Protein 5YXK (pdb70)

Radius of gyration: 26.95 Å; Cα contacts (8 Å, |Δi|>4): 1085; chains: 4; bounding box: 71×78×72 Å

Nearest PDB structures (foldseek):
  8hxb-assembly1_G  TM=9.531E-01  e=8.973E-19  Homo sapiens
  7tps-assembly1_A  TM=8.540E-01  e=7.485E-10  Homo sapiens
  8hxa-assembly1_G  TM=8.685E-01  e=2.549E-09  Homo sapiens
  1i8l-assembly1_A  TM=8.536E-01  e=3.413E-09  Homo sapiens
  5a2f-assembly1_A  TM=7.577E-01  e=1.758E-06  Homo sapiens

CATH classification: 2.60.40.10

Secondary structure (DSSP, 8-state):
-EEEEEETTS-EEEE-----TT---GGGEEEEEEETTS-EEEEEETTEEE-SSB-GGGTTSEEEETTTTEEEEPS--GGG-EEEEEEEEEE-SSSEEEEEEEEEEEEEE-/-EEEEEETTS-EEEE-----TT---GGGEEEEEE-TT--EEEEEETTEEE-TTB-GGGTTSEEEETTTTEEEE-S--GGG-EEEEEEEEEE-SSSEEEEEEEEEEEEEE-/-EEEEEETTS-EEEE-----TT---GGGEEEEEE-TT--EEEEEETTEEE-SSB-GGGTTSEEEETTTTEEEE-S--GGG-EEEEEEEEEEPSSSEEEEEEEEEEEEEE-/-EEEEEETTS-EEEE-----TT---GGGEEEEEE-TT--EEEEEETTEEE-TTB-GGGTT-EEEETTTTEEEEPS--GGG-EEEEEEEEEE-SSSEEEEEEEEEEEEEE-

InterPro domains:
  IPR003599 Immunoglobulin domain subtype [SM00409] (25-133)
  IPR007110 Immunoglobulin-like domain [PS50835] (33-131)
  IPR013106 Immunoglobulin V-set domain [PF07686] (28-117)
  IPR013106 Immunoglobulin V-set domain [SM00406] (35-112)
  IPR013783 Immunoglobulin-like fold [G3DSA:2.60.40.10] (25-134)
  IPR013783 Immunoglobulin-like fold [G3DSA:2.60.40.10] (135-229)
  IPR036179 Immunoglobulin-like domain superfamily [SSF48726] (27-124)
  IPR037677 CD86, IgV domain [cd16087] (26-133)
  IPR051713 T-cell Activation and Immune Regulation Protein [PTHR25466] (6-322)

Solvent-accessible surface area: 22528 Å² total; per-residue (Å²): 128,47,86,1,10,0,22,78,44,45,7,0,28,0,20,0,90,23,88,32,93,87,125,39,57,50,66,72,0,2,0,28,2,26,14,120,116,99,51,13,2,6,7,12,66,50,48,144,84,50,112,123,62,16,72,90,104,11,78,30,29,18,23,23,68,70,127,62,26,26,0,72,0,4,31,0,65,78,187,8,112,13,71,9,47,0,16,0,16,42,70,90,123,137,35,86,104,142,50,43,71,42,49,1,60,3,45,5,58,125,132,9,52,0,14,1,21,77,87,85,28,0,26,3,14,0,110,52,94,34,96,139,132,37,53,25,68,82,0,0,0,35,1,27,8,114,117,96,52,18,1,0,5,0,72,63,39,156,63,61,98,124,61,17,70,95,95,7,94,87,33,26,42,31,53,66,141,67,30,15,0,93,0,59,89,0,71,89,179,6,133,15,82,8,30,2,15,0,22,51,63,69,137,130,41,79,93,148,62,43,58,34,62,2,49,1,28,14,48,58,131,35,48,1,9,0,22,76,77,46,15,0,28,4,18,0,93,21,95,20,108,98,94,38,53,40,74,79,0,1,0,28,1,35,13,120,120,103,53,14,0,0,13,4,77,63,30,146,88,48,83,130,66,15,71,88,81,6,95,82,38,24,48,50,65,52,140,57,34,19,0,68,0,63,80,0,54,59,157,6,114,15,73,7,51,2,14,0,17,41,63,76,122,124,47,89,97,146,66,38,68,42,56,2,54,3,44,7,62,52,124,4,38,0,13,0,30,96,85,85,28,0,11,3,13,0,92,35,97,48,107,150,130,38,62,96,57,80,6,0,0,29,2,28,9,122,114,94,50,16,2,1,9,3,64,59,31,126,70,52,106,124,61,18,67,94,100,10,92,21,28,16,6,23,56,71,133,60,31,19,0,56,0,6,19,0,76,88,193,10,92,18,61,10,25,3,14,0,24,32,58,79,139,129,42,82,98,151,73,48,61,23,48,2,52,3,33,5,31,124

Sequence (440 aa):
MLKIQAYFNETADLPCQFANSQNQSLSELVVFWQDQENLVLNEVYLGKEKFDSVHSKYMGRTSFDSDSWTLRLHHNLQQIKDKGLYQQCIIHHKKPTGMIRIHQMNSELSVLAMLKIQAYFNETADLPCQFANSQNQSLSELVVFWQDQENLVLNEVYLGKEKFDSVHSKYMGRTSFDSDSWTLRLHNLQIKDKKGLYQCIIHHKKPTGMIRIHQMNSELSVLAMLKIQAYFNETADLPCQFANSQNQSLSELVVFWQDQENLVLNEVYLGKEKFDSVHSKYMGRTSFDSDSWTLRLHNLQIKDKGLYQCIIHHKKPTGMIRIHQMNSELSVLAMLKIQAYFNETADLPCQFANSQNQQSLSELVVFWQDQENLVLNEVYLGKEKFDSVHSKYMGRTSFDSDSWTLRLHNLQIKKDKGLYQCIIHHKKPTGMIRIHQMNSELSVLA

GO terms:
  GO:0005886 plasma membrane (C, IDA)
  GO:0042110 T cell activation (P, IDA)
  GO:0050862 positive regulation of T cell receptor signaling pathway (P, IDA)
  GO:0048018 receptor ligand activity (F, IDA)
  GO:0005886 plasma membrane (C, IC)
  GO:0038023 signaling receptor activity (F, TAS)
  GO:0006955 immune response (P, TAS)
  GO:0008284 positive regulation of cell population proliferation (P, TAS)
  GO:0005886 plasma membrane (C, TAS)
  GO:0005515 protein binding (F, IPI)
  GO:0070062 extracellular exosome (C, IDA)
  GO:0070062 extracellular exosome (C, HDA)
  GO:0009986 cell surface (C, HDA)

B-factor: mean 19.58, std 6.47, range [7.77, 55.91]

Foldseek 3Di:
DAEAEAAAQFKDKAAQPDPCPVVDQLLQKWKFKAFPVRQTLWIQHNNRTDCPRHDPVNPPQWDADPVRRIIMGGNDDQVPFAKMKIWMWGQDPVGTHTDGMDMYGYGYYD/DAEWEEAAQAKTKAAQPDPPPVVDALLQKKKFKAFPVRQTLWIQHSNRTDCPRHDPVNPPAWDADRPRGIIMGGRDDQVPFGKMKIWMWGHDPPDTHTDGMDMYTYGYHD/DAEAEAEAQAKDKAFQPDPPVVPDALLQKWKWKAFPVRQTQWIQHSNRTDCPRHDPVNPPAWDADPVRRIIMGGNDHQVVFGKMKMWMWGDDPPDTHTDGMDIYGYGYDD/DAEWEAAQQAKTKAFQQDPPVVPDQLQFKKKFKAFPVRQTLWIQHSNRTDCVRHDPVNPPQWDADPVGRIIMGGNDHQVNFHKMKIWMWGHDPPGTHTDGMDMYGYDHHD

Structure (mmCIF, N/CA/C/O backbone):
data_5YXK
#
_entry.id   5YXK
#
_cell.length_a   32.898
_cell.length_b   81.640
_cell.length_c   73.490
_cell.angle_alpha   90.000
_cell.angle_beta   90.320
_cell.angle_gamma   90.000
#
_symmetry.space_group_name_H-M   'P 1 21 1'
#
loop_
_entity.id
_entity.type
_entity.pdbx_description
1 polymer 'T-lymphocyte activation antigen CD86'
2 water water
#
loop_
_atom_site.group_PDB
_atom_site.id
_atom_site.type_symbol
_atom_site.label_atom_id
_atom_site.label_alt_id
_atom_site.label_comp_id
_atom_site.label_asym_id
_atom_site.label_entity_id
_atom_site.label_seq_id
_atom_site.pdbx_PDB_ins_code
_atom_site.Cartn_x
_atom_site.Cartn_y
_atom_site.Cartn_z
_atom_site.occupancy
_atom_site.B_iso_or_equiv
_atom_site.auth_seq_id
_atom_site.auth_comp_id
_atom_site.auth_asym_id
_atom_site.auth_atom_id
_atom_site.pdbx_PDB_model_num
ATOM 1 N N . MET A 1 2 ? -3.207 -2.719 32.381 1.00 36.19 0 MET A N 1
ATOM 2 C CA . MET A 1 2 ? -3.373 -2.053 31.044 1.00 34.80 0 MET A CA 1
ATOM 3 C C . 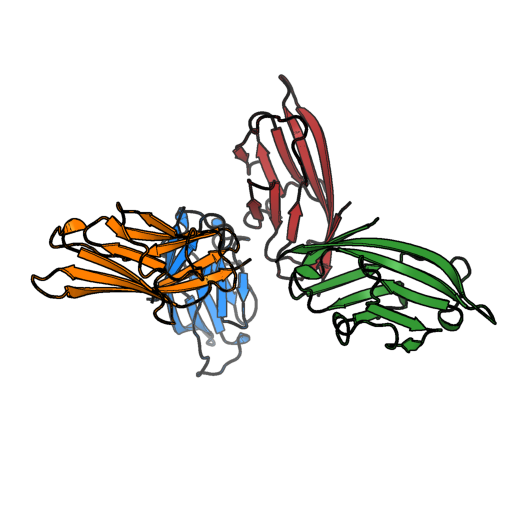MET A 1 2 ? -3.531 -0.547 31.223 1.00 31.10 0 MET A C 1
ATOM 4 O O . MET A 1 2 ? -4.457 -0.073 31.874 1.00 31.42 0 MET A O 1
ATOM 9 N N . LEU A 1 3 ? -2.612 0.193 30.629 1.00 29.26 1 LEU A N 1
ATOM 10 C CA . LEU A 1 3 ? -2.619 1.640 30.699 1.00 26.56 1 LEU A CA 1
ATOM 11 C C . LEU A 1 3 ? -3.622 2.161 29.676 1.00 22.91 1 LEU A C 1
ATOM 12 O O . LEU A 1 3 ? -3.763 1.604 28.601 1.00 18.65 1 LEU A O 1
ATOM 17 N N . LYS A 1 4 ? -4.320 3.230 30.013 1.00 21.19 2 LYS A N 1
ATOM 18 C CA . LYS A 1 4 ? -5.280 3.814 29.098 1.00 21.12 2 LYS A CA 1
ATOM 19 C C . LYS A 1 4 ? -4.820 5.201 28.714 1.00 19.18 2 LYS A C 1
ATOM 20 O O . LYS A 1 4 ? -4.441 5.979 29.562 1.00 16.99 2 LYS A O 1
ATOM 26 N N . ILE A 1 5 ? -4.855 5.474 27.418 1.00 17.04 3 ILE A N 1
ATOM 27 C CA . ILE A 1 5 ? -4.404 6.715 26.844 1.00 17.00 3 ILE A CA 1
ATOM 28 C C . ILE A 1 5 ? -5.540 7.284 26.035 1.00 16.19 3 ILE A C 1
ATOM 29 O O . ILE A 1 5 ? -6.145 6.571 25.215 1.00 16.25 3 ILE A O 1
ATOM 34 N N . GLN A 1 6 ? -5.852 8.558 26.267 1.00 14.42 4 GLN A N 1
ATOM 35 C CA . GLN A 1 6 ? -6.853 9.230 25.473 1.00 14.98 4 GLN A CA 1
ATOM 36 C C . GLN A 1 6 ? -6.138 10.298 24.645 1.00 14.15 4 GLN A C 1
ATOM 37 O O . GLN A 1 6 ? -5.434 11.178 25.184 1.00 14.96 4 GLN A O 1
ATOM 43 N N . ALA A 1 7 ? -6.259 10.188 23.330 1.00 13.87 5 ALA A N 1
ATOM 44 C CA . ALA A 1 7 ? -5.606 11.122 22.437 1.00 14.27 5 ALA A CA 1
ATOM 45 C C . ALA A 1 7 ? -6.591 11.665 21.405 1.00 15.00 5 ALA A C 1
ATOM 46 O O . ALA A 1 7 ? -7.744 11.322 21.443 1.00 13.27 5 ALA A O 1
ATOM 48 N N . TYR A 1 8 ? -6.140 12.518 20.483 1.00 17.04 6 TYR A N 1
ATOM 49 C CA . TYR A 1 8 ? -7.069 13.199 19.578 1.00 18.14 6 TYR A CA 1
ATOM 50 C C . TYR A 1 8 ? -6.802 13.036 18.090 1.00 18.36 6 TYR A C 1
ATOM 51 O O . TYR A 1 8 ? -5.679 13.019 17.648 1.00 18.26 6 TYR A O 1
ATOM 60 N N . PHE A 1 9 ? -7.890 12.935 17.343 1.00 20.16 7 PHE A N 1
ATOM 61 C CA . PHE A 1 9 ? -7.876 12.865 15.888 1.00 21.81 7 PHE A CA 1
ATOM 62 C C . PHE A 1 9 ? -6.947 13.909 15.323 1.00 22.61 7 PHE A C 1
ATOM 63 O O . PHE A 1 9 ? -7.034 15.092 15.667 1.00 21.14 7 PHE A O 1
ATOM 71 N N . ASN A 1 10 ? -6.063 13.437 14.449 1.00 23.92 8 ASN A N 1
ATOM 72 C CA . ASN A 1 10 ? -5.134 14.257 13.666 1.00 24.55 8 ASN A CA 1
ATOM 73 C C . ASN A 1 10 ? -3.905 14.647 14.432 1.00 24.36 8 ASN A C 1
ATOM 74 O O . ASN A 1 10 ? -3.004 15.266 13.864 1.00 21.82 8 ASN A O 1
ATOM 79 N N . GLU A 1 11 ? -3.856 14.260 15.715 1.00 22.89 9 GLU A N 1
ATOM 80 C CA . GLU A 1 11 ? -2.781 14.639 16.591 1.00 23.23 9 GLU A CA 1
ATOM 81 C C . GLU A 1 11 ? -1.983 13.387 16.852 1.00 21.19 9 GLU A C 1
ATOM 82 O O . GLU A 1 11 ? -1.918 12.520 15.982 1.00 20.91 9 GLU A O 1
ATOM 88 N N . THR A 1 12 ? -1.414 13.261 18.051 1.00 18.69 10 THR A N 1
ATOM 89 C CA . THR A 1 12 ? -0.424 12.209 18.302 1.00 18.21 10 THR A CA 1
ATOM 90 C C . THR A 1 12 ? -0.804 11.298 19.483 1.00 18.19 10 THR A C 1
ATOM 91 O O . THR A 1 12 ? -1.565 11.692 20.373 1.00 17.91 10 THR A O 1
ATOM 95 N N . ALA A 1 13 ? -0.279 10.073 19.477 1.00 16.83 11 ALA A N 1
ATOM 96 C CA . ALA A 1 13 ? -0.290 9.266 20.693 1.00 16.99 11 ALA A CA 1
ATOM 97 C C . ALA A 1 13 ? 1.126 8.847 21.090 1.00 17.36 11 ALA A C 1
ATOM 98 O O . ALA A 1 13 ? 1.920 8.365 20.264 1.00 16.40 11 ALA A O 1
ATOM 100 N N . ASP A 1 14 ? 1.437 9.011 22.368 1.00 17.46 12 ASP A N 1
ATOM 101 C CA . ASP A 1 14 ? 2.682 8.508 22.907 1.00 19.35 12 ASP A CA 1
ATOM 102 C C . ASP A 1 14 ? 2.431 7.254 23.757 1.00 18.59 12 ASP A C 1
ATOM 103 O O . ASP A 1 14 ? 1.816 7.319 24.817 1.00 18.22 12 ASP A O 1
ATOM 108 N N . LEU A 1 15 ? 2.848 6.103 23.244 1.00 19.39 13 LEU A N 1
ATOM 109 C CA . LEU A 1 15 ? 2.683 4.826 23.953 1.00 18.89 13 LEU A CA 1
ATOM 110 C C . LEU A 1 15 ? 4.018 4.396 24.608 1.00 18.43 13 LEU A C 1
ATOM 111 O O . LEU A 1 15 ? 5.044 4.376 23.959 1.00 17.20 13 LEU A O 1
ATOM 116 N N . PRO A 1 16 ? 4.008 4.058 25.907 1.00 18.28 14 PRO A N 1
ATOM 117 C CA . PRO A 1 16 ? 5.241 3.715 26.614 1.00 19.45 14 PRO A CA 1
ATOM 118 C C . PRO A 1 16 ? 5.413 2.209 26.826 1.00 20.03 14 PRO A C 1
ATOM 119 O O . PRO A 1 16 ? 4.397 1.501 26.932 1.00 19.61 14 PRO A O 1
ATOM 123 N N . CYS A 1 17 ? 6.665 1.747 26.913 1.00 21.37 15 CYS A N 1
ATOM 124 C CA . CYS A 1 17 ? 7.006 0.375 27.347 1.00 22.95 15 CYS A CA 1
ATOM 125 C C . CYS A 1 17 ? 7.280 0.264 28.849 1.00 24.14 15 CYS A C 1
ATOM 126 O O . CYS A 1 17 ? 7.254 -0.843 29.401 1.00 25.38 15 CYS A O 1
ATOM 129 N N . GLN A 1 18 ? 7.652 1.374 29.482 1.00 24.65 16 GLN A N 1
ATOM 130 C CA . GLN A 1 18 ? 7.968 1.374 30.916 1.00 24.76 16 GLN A CA 1
ATOM 131 C C . GLN A 1 18 ? 8.910 0.211 31.272 1.00 24.40 16 GLN A C 1
ATOM 132 O O . GLN A 1 18 ? 8.548 -0.705 31.999 1.00 23.14 16 GLN A O 1
ATOM 138 N N . PHE A 1 19 ? 10.125 0.265 30.747 1.00 23.91 17 PHE A N 1
ATOM 139 C CA . PHE A 1 19 ? 11.082 -0.834 30.881 1.00 26.28 17 PHE A CA 1
ATOM 140 C C . PHE A 1 19 ? 12.312 -0.392 31.658 1.00 27.10 17 PHE A C 1
ATOM 141 O O . PHE A 1 19 ? 12.954 0.595 31.282 1.00 28.12 17 PHE A O 1
ATOM 149 N N . ALA A 1 20 ? 12.652 -1.139 32.707 1.00 28.76 18 ALA A N 1
ATOM 150 C CA . ALA A 1 20 ? 13.709 -0.757 33.641 1.00 31.41 18 ALA A CA 1
ATOM 151 C C . ALA A 1 20 ? 15.068 -1.306 33.251 1.00 33.97 18 ALA A C 1
ATOM 152 O O . ALA A 1 20 ? 16.085 -0.918 33.832 1.00 36.06 18 ALA A O 1
ATOM 154 N N . ASN A 1 21 ? 15.087 -2.200 32.268 1.00 33.04 19 ASN A N 1
ATOM 155 C CA . ASN A 1 21 ? 16.295 -2.890 31.876 1.00 33.57 19 ASN A CA 1
ATOM 156 C C . ASN A 1 21 ? 17.123 -3.285 33.132 1.00 35.77 19 ASN A C 1
ATOM 157 O O . ASN A 1 21 ? 18.324 -3.030 33.197 1.00 34.80 19 ASN A O 1
ATOM 162 N N . SER A 1 22 ? 16.453 -3.892 34.123 1.00 37.82 20 SER A N 1
ATOM 163 C CA . SER A 1 22 ? 17.116 -4.488 35.299 1.00 37.91 20 SER A CA 1
ATOM 164 C C . SER A 1 22 ? 18.053 -5.604 34.862 1.00 37.67 20 SER A C 1
ATOM 165 O O . SER A 1 22 ? 19.126 -5.795 35.427 1.00 35.63 20 SER A O 1
ATOM 168 N N . GLN A 1 23 ? 17.602 -6.362 33.867 1.00 36.06 21 GLN A N 1
ATOM 169 C CA . GLN A 1 23 ? 18.431 -7.351 33.189 1.00 35.32 21 GLN A CA 1
ATOM 170 C C . GLN A 1 23 ? 19.748 -6.693 32.779 1.00 36.63 21 GLN A C 1
ATOM 171 O O . GLN A 1 23 ? 20.794 -7.348 32.717 1.00 33.53 21 GLN A O 1
ATOM 177 N N . ASN A 1 24 ? 19.653 -5.399 32.451 1.00 40.88 22 ASN A N 1
ATOM 178 C CA . ASN A 1 24 ? 20.795 -4.530 32.167 1.00 42.25 22 ASN A CA 1
ATOM 179 C C . ASN A 1 24 ? 21.596 -4.991 30.972 1.00 43.32 22 ASN A C 1
ATOM 180 O O . ASN A 1 24 ? 22.762 -5.352 31.116 1.00 45.06 22 ASN A O 1
ATOM 185 N N . GLN A 1 25 ? 20.998 -4.995 29.787 1.00 42.82 23 GLN A N 1
ATOM 186 C CA . GLN A 1 25 ? 21.826 -5.280 28.627 1.00 44.05 23 GLN A CA 1
ATOM 187 C C . GLN A 1 25 ? 21.713 -4.280 27.470 1.00 39.61 23 GLN A C 1
ATOM 188 O O . GLN A 1 25 ? 20.891 -3.367 27.464 1.00 35.15 23 GLN A O 1
ATOM 194 N N . SER A 1 26 ? 22.612 -4.480 26.514 1.00 39.99 24 SER A N 1
ATOM 195 C CA . SER A 1 26 ? 22.770 -3.608 25.372 1.00 35.99 24 SER A CA 1
ATOM 196 C C . SER A 1 26 ? 21.537 -3.714 24.475 1.00 35.98 24 SER A C 1
ATOM 197 O O . SER A 1 26 ? 20.939 -4.790 24.337 1.00 36.04 24 SER A O 1
ATOM 200 N N . LEU A 1 27 ? 21.147 -2.600 23.867 1.00 34.18 25 LEU A N 1
ATOM 201 C CA . LEU A 1 27 ? 19.997 -2.613 22.973 1.00 33.01 25 LEU A CA 1
ATOM 202 C C . LEU A 1 27 ? 20.351 -3.481 21.781 1.00 31.66 25 LEU A C 1
ATOM 203 O O . LEU A 1 27 ? 19.474 -4.004 21.093 1.00 27.49 25 LEU A O 1
ATOM 208 N N . SER A 1 28 ? 21.650 -3.654 21.566 1.00 29.19 26 SER A N 1
ATOM 209 C CA . SER A 1 28 ? 22.146 -4.573 20.557 1.00 29.66 26 SER A CA 1
ATOM 210 C C . SER A 1 28 ? 21.940 -6.015 20.946 1.00 27.46 26 SER A C 1
ATOM 211 O O . SER A 1 28 ? 22.245 -6.897 20.158 1.00 29.26 26 SER A O 1
ATOM 214 N N . GLU A 1 29 ? 21.442 -6.234 22.162 1.00 25.62 27 GLU A N 1
ATOM 215 C CA . GLU A 1 29 ? 21.078 -7.558 22.655 1.00 25.05 27 GLU A CA 1
ATOM 216 C C . GLU A 1 29 ? 19.549 -7.713 22.784 1.00 21.12 27 GLU A C 1
ATOM 217 O O . GLU A 1 29 ? 19.071 -8.737 23.264 1.00 19.79 27 GLU A O 1
ATOM 223 N N . LEU A 1 30 ? 18.782 -6.716 22.338 1.00 18.91 28 LEU A N 1
ATOM 224 C CA . LEU A 1 30 ? 17.316 -6.781 22.433 1.00 17.25 28 LEU A CA 1
ATOM 225 C C . LEU A 1 30 ? 16.609 -6.645 21.071 1.00 16.58 28 LEU A C 1
ATOM 226 O O . LEU A 1 30 ? 17.134 -6.023 20.149 1.00 14.41 28 LEU A O 1
ATOM 231 N N . VAL A 1 31 ? 15.416 -7.240 20.965 1.00 14.89 29 VAL A N 1
ATOM 232 C CA . VAL A 1 31 ? 14.528 -7.033 19.836 1.00 14.70 29 VAL A CA 1
ATOM 233 C C . VAL A 1 31 ? 13.259 -6.481 20.454 1.00 14.56 29 VAL A C 1
ATOM 234 O O . VAL A 1 31 ? 12.626 -7.134 21.310 1.00 14.09 29 VAL A O 1
ATOM 238 N N . VAL A 1 32 ? 12.965 -5.231 20.125 1.00 15.23 30 VAL A N 1
ATOM 239 C CA . VAL A 1 32 ? 11.811 -4.536 20.629 1.00 15.94 30 VAL A CA 1
ATOM 240 C C . VAL A 1 32 ? 10.887 -4.220 19.472 1.00 16.99 30 VAL A C 1
ATOM 241 O O . VAL A 1 32 ? 11.313 -3.669 18.429 1.00 17.57 30 VAL A O 1
ATOM 245 N N . PHE A 1 33 ? 9.621 -4.545 19.641 1.00 16.51 31 PHE A N 1
ATOM 246 C CA . PHE A 1 33 ? 8.662 -4.070 18.707 1.00 17.47 31 PHE A CA 1
ATOM 247 C C . PHE A 1 33 ? 7.292 -3.754 19.294 1.00 15.44 31 PHE A C 1
ATOM 248 O O . PHE A 1 33 ? 6.909 -4.142 20.423 1.00 13.42 31 PHE A O 1
ATOM 256 N N . TRP A 1 34 ? 6.568 -3.012 18.484 1.00 14.74 32 TRP A N 1
ATOM 257 C CA . TRP A 1 34 ? 5.277 -2.510 18.844 1.00 14.54 32 TRP A CA 1
ATOM 258 C C . TRP A 1 34 ? 4.279 -3.122 17.919 1.00 13.74 32 TRP A C 1
ATOM 259 O O . TRP A 1 34 ? 4.439 -3.054 16.701 1.00 11.91 32 TRP A O 1
ATOM 270 N N . GLN A 1 35 ? 3.262 -3.734 18.515 1.00 13.53 33 GLN A N 1
ATOM 271 C CA . GLN A 1 35 ? 2.259 -4.485 17.790 1.00 14.75 33 GLN A CA 1
ATOM 272 C C . GLN A 1 35 ? 0.852 -3.983 18.082 1.00 14.18 33 GLN A C 1
ATOM 273 O O . GLN A 1 35 ? 0.551 -3.553 19.209 1.00 13.33 33 GLN A O 1
ATOM 279 N N . ASP A 1 36 ? -0.012 -4.049 17.077 1.00 14.20 34 ASP A N 1
ATOM 280 C CA . ASP A 1 36 ? -1.407 -3.678 17.267 1.00 14.89 34 ASP A CA 1
ATOM 281 C C . ASP A 1 36 ? -2.263 -4.879 17.694 1.00 15.22 34 ASP A C 1
ATOM 282 O O . ASP A 1 36 ? -1.765 -5.978 17.922 1.00 15.37 34 ASP A O 1
ATOM 287 N N . GLN A 1 37 ? -3.562 -4.671 17.851 1.00 16.93 35 GLN A N 1
ATOM 288 C CA . GLN A 1 37 ? -4.418 -5.730 18.347 1.00 17.35 35 GLN A CA 1
ATOM 289 C C . GLN A 1 37 ? -4.538 -6.889 17.351 1.00 17.72 35 GLN A C 1
ATOM 290 O O . GLN A 1 37 ? -4.959 -7.971 17.728 1.00 17.60 35 GLN A O 1
ATOM 296 N N . GLU A 1 38 ? -4.167 -6.654 16.097 1.00 17.76 36 GLU A N 1
ATOM 297 C CA . GLU A 1 38 ? -4.120 -7.686 15.054 1.00 18.86 36 GLU A CA 1
ATOM 298 C C . GLU A 1 38 ? -2.743 -8.324 14.906 1.00 17.06 36 GLU A C 1
ATOM 299 O O . GLU A 1 38 ? -2.518 -9.059 13.940 1.00 17.42 36 GLU A O 1
ATOM 305 N N . ASN A 1 39 ? -1.834 -8.021 15.832 1.00 15.53 37 ASN A N 1
ATOM 306 C CA . ASN A 1 39 ? -0.425 -8.459 15.793 1.00 15.14 37 ASN A CA 1
ATOM 307 C C . ASN A 1 39 ? 0.409 -7.946 14.622 1.00 13.61 37 ASN A C 1
ATOM 308 O O . ASN A 1 39 ? 1.452 -8.503 14.340 1.00 12.89 37 ASN A O 1
ATOM 313 N N . LEU A 1 40 ? -0.062 -6.905 13.955 1.00 12.04 38 LEU A N 1
ATOM 314 C CA . LEU A 1 40 ? 0.723 -6.219 12.949 1.00 12.22 38 LEU A CA 1
ATOM 315 C C . LEU A 1 40 ? 1.702 -5.259 13.628 1.00 12.45 38 LEU A C 1
ATOM 316 O O . LEU A 1 40 ? 1.400 -4.705 14.682 1.00 13.75 38 LEU A O 1
ATOM 321 N N . VAL A 1 41 ? 2.877 -5.076 13.033 1.00 12.11 39 VAL A N 1
ATOM 322 C CA . VAL A 1 41 ? 3.954 -4.334 13.676 1.00 12.03 39 VAL A CA 1
ATOM 323 C C . VAL A 1 41 ? 3.988 -2.889 13.205 1.00 12.04 39 VAL A C 1
ATOM 324 O O . VAL A 1 41 ? 3.889 -2.609 12.018 1.00 11.99 39 VAL A O 1
ATOM 328 N N . LEU A 1 42 ? 4.084 -1.973 14.159 1.00 12.69 40 LEU A N 1
ATOM 329 C CA . LEU A 1 42 ? 4.177 -0.553 13.864 1.00 12.47 40 LEU A CA 1
ATOM 330 C C . LEU A 1 42 ? 5.636 -0.124 13.726 1.00 13.25 40 LEU A C 1
ATOM 331 O O . LEU A 1 42 ? 5.975 0.737 12.929 1.00 13.30 40 LEU A O 1
ATOM 336 N N . ASN A 1 43 ? 6.501 -0.754 14.500 1.00 13.50 41 ASN A N 1
ATOM 337 C CA . ASN A 1 43 ? 7.849 -0.272 14.680 1.00 13.32 41 ASN A CA 1
ATOM 338 C C . ASN A 1 43 ? 8.670 -1.392 15.294 1.00 13.26 41 ASN A C 1
ATOM 339 O O . ASN A 1 43 ? 8.174 -2.161 16.122 1.00 11.37 41 ASN A O 1
ATOM 344 N N . GLU A 1 44 ? 9.917 -1.512 14.841 1.00 14.33 42 GLU A N 1
ATOM 345 C CA . GLU A 1 44 ? 10.834 -2.516 15.367 1.00 15.39 42 GLU A CA 1
ATOM 346 C C . GLU A 1 44 ? 12.209 -1.907 15.604 1.00 15.43 42 GLU A C 1
ATOM 347 O O . GLU A 1 44 ? 12.716 -1.141 14.789 1.00 14.22 42 GLU A O 1
ATOM 353 N N . VAL A 1 45 ? 12.840 -2.285 16.706 1.00 16.50 43 VAL A N 1
ATOM 354 C CA . VAL A 1 45 ? 14.215 -1.914 16.948 1.00 17.80 43 VAL A CA 1
ATOM 355 C C . VAL A 1 45 ? 14.972 -3.216 17.130 1.00 18.83 43 VAL A C 1
ATOM 356 O O . VAL A 1 45 ? 14.857 -3.885 18.153 1.00 18.93 43 VAL A O 1
ATOM 360 N N . TYR A 1 46 ? 15.678 -3.611 16.079 1.00 19.44 44 TYR A N 1
ATOM 361 C CA . TYR A 1 46 ? 16.321 -4.905 16.014 1.00 20.23 44 TYR A CA 1
ATOM 362 C C . TYR A 1 46 ? 17.786 -4.807 16.399 1.00 21.16 44 TYR A C 1
ATOM 363 O O . TYR A 1 46 ? 18.587 -4.368 15.585 1.00 21.57 44 TYR A O 1
ATOM 372 N N . LEU A 1 47 ? 18.132 -5.216 17.622 1.00 22.43 45 LEU A N 1
ATOM 373 C CA . LEU A 1 47 ? 19.513 -5.110 18.098 1.00 23.94 45 LEU A CA 1
ATOM 374 C C . LEU A 1 47 ? 20.078 -3.729 17.811 1.00 26.06 45 LEU A C 1
ATOM 375 O O . LEU A 1 47 ? 21.142 -3.599 17.164 1.00 26.59 45 LEU A O 1
ATOM 380 N N . GLY A 1 48 ? 19.356 -2.713 18.277 1.00 25.48 46 GLY A N 1
ATOM 381 C CA . GLY A 1 48 ? 19.794 -1.312 18.171 1.00 27.62 46 GLY A CA 1
ATOM 382 C C . GLY A 1 48 ? 19.608 -0.630 16.825 1.00 28.70 46 GLY A C 1
ATOM 383 O O . GLY A 1 48 ? 19.953 0.531 16.661 1.00 30.87 46 GLY A O 1
ATOM 384 N N . LYS A 1 49 ? 19.029 -1.327 15.861 1.00 28.39 47 LYS A N 1
ATOM 385 C CA . LYS A 1 49 ? 18.905 -0.790 14.514 1.00 30.49 47 LYS A CA 1
ATOM 386 C C . LYS A 1 49 ? 17.423 -0.729 14.176 1.00 27.87 47 LYS A C 1
ATOM 387 O O . LYS A 1 49 ? 16.740 -1.748 14.254 1.00 25.34 47 LYS A O 1
ATOM 393 N N . GLU A 1 50 ? 16.912 0.455 13.833 1.00 28.90 48 GLU A N 1
ATOM 394 C CA . GLU A 1 50 ? 15.503 0.585 13.440 1.00 29.00 48 GLU A CA 1
ATOM 395 C C . GLU A 1 50 ? 15.279 -0.212 12.160 1.00 27.87 48 GLU A C 1
ATOM 396 O O . GLU A 1 50 ? 16.062 -0.097 11.224 1.00 27.07 48 GLU A O 1
ATOM 402 N N . LYS A 1 51 ? 14.221 -1.025 12.124 1.00 25.69 49 LYS A N 1
ATOM 403 C CA . LYS A 1 51 ? 13.974 -1.919 10.994 1.00 27.54 49 LYS A CA 1
ATOM 404 C C . LYS A 1 51 ? 12.544 -1.785 10.479 1.00 25.59 49 LYS A C 1
ATOM 405 O O . LYS A 1 51 ? 11.608 -1.537 11.253 1.00 22.64 49 LYS A O 1
ATOM 411 N N . PHE A 1 52 ? 12.382 -1.958 9.171 1.00 24.89 50 PHE A N 1
ATOM 412 C CA . PHE A 1 52 ? 11.078 -1.838 8.531 1.00 24.86 50 PHE A CA 1
ATOM 413 C C . PHE A 1 52 ? 10.687 -3.127 7.823 1.00 25.80 50 PHE A C 1
ATOM 414 O O . PHE A 1 52 ? 9.667 -3.176 7.148 1.00 25.76 50 PHE A O 1
ATOM 422 N N . ASP A 1 53 ? 11.484 -4.177 7.994 1.00 26.92 51 ASP A N 1
ATOM 423 C CA . ASP A 1 53 ? 11.156 -5.497 7.434 1.00 30.03 51 ASP A CA 1
ATOM 424 C C . ASP A 1 53 ? 9.836 -6.098 7.942 1.00 29.47 51 ASP A C 1
ATOM 425 O O . ASP A 1 53 ? 9.077 -6.696 7.164 1.00 30.40 51 ASP A O 1
ATOM 430 N N . SER A 1 54 ? 9.577 -5.978 9.242 1.00 25.76 52 SER A N 1
ATOM 431 C CA . SER A 1 54 ? 8.346 -6.500 9.811 1.00 24.07 52 SER A CA 1
ATOM 432 C C . SER A 1 54 ? 7.193 -5.467 9.899 1.00 22.75 52 SER A C 1
ATOM 433 O O . SER A 1 54 ? 6.111 -5.810 10.378 1.00 21.26 52 SER A O 1
ATOM 436 N N . VAL A 1 55 ? 7.419 -4.230 9.458 1.00 21.36 53 VAL A N 1
ATOM 437 C CA . VAL A 1 55 ? 6.432 -3.152 9.614 1.00 20.47 53 VAL A CA 1
ATOM 438 C C . VAL A 1 55 ? 5.344 -3.178 8.548 1.00 21.81 53 VAL A C 1
ATOM 439 O O . VAL A 1 55 ? 5.648 -3.138 7.353 1.00 22.40 53 VAL A O 1
ATOM 443 N N . HIS A 1 56 ? 4.075 -3.214 8.968 1.00 20.51 54 HIS A N 1
ATOM 444 C CA . HIS A 1 56 ? 3.000 -3.207 8.007 1.00 21.05 54 HIS A CA 1
ATOM 445 C C . HIS A 1 56 ? 3.009 -1.896 7.206 1.00 21.99 54 HIS A C 1
ATOM 446 O O . HIS A 1 56 ? 3.155 -0.792 7.773 1.00 20.76 54 HIS A O 1
ATOM 453 N N . SER A 1 57 ? 2.903 -2.036 5.884 1.00 22.96 55 SER A N 1
ATOM 454 C CA . SER A 1 57 ? 2.988 -0.902 4.972 1.00 23.73 55 SER A CA 1
ATOM 455 C C . SER A 1 57 ? 2.072 0.237 5.382 1.00 23.32 55 SER A C 1
ATOM 456 O O . SER A 1 57 ? 2.379 1.398 5.139 1.00 26.10 55 SER A O 1
ATOM 459 N N . LYS A 1 58 ? 0.953 -0.067 6.011 1.00 22.85 56 LYS A N 1
ATOM 460 C CA . LYS A 1 58 ? 0.052 0.998 6.433 1.00 23.16 56 LYS A CA 1
ATOM 461 C C . LYS A 1 58 ? 0.596 1.811 7.597 1.00 22.98 56 LYS A C 1
ATOM 462 O O . LYS A 1 58 ? 0.112 2.910 7.852 1.00 25.28 56 LYS A O 1
ATOM 468 N N . TYR A 1 59 ? 1.593 1.293 8.308 1.00 20.84 57 TYR A N 1
ATOM 469 C CA . TYR A 1 59 ? 2.221 2.089 9.363 1.00 20.16 57 TYR A CA 1
ATOM 470 C C . TYR A 1 59 ? 3.473 2.828 8.893 1.00 20.15 57 TYR A C 1
ATOM 471 O O . TYR A 1 59 ? 4.084 3.569 9.672 1.00 18.46 57 TYR A O 1
ATOM 480 N N . MET A 1 60 ? 3.866 2.636 7.635 1.00 20.39 58 MET A N 1
ATOM 481 C CA . MET A 1 60 ? 5.135 3.201 7.197 1.00 21.31 58 MET A CA 1
ATOM 482 C C . MET A 1 60 ? 5.030 4.712 7.290 1.00 19.39 58 MET A C 1
ATOM 483 O O . MET A 1 60 ? 4.012 5.284 6.903 1.00 19.76 58 MET A O 1
ATOM 488 N N . GLY A 1 61 ? 6.095 5.321 7.815 1.00 18.34 59 GLY A N 1
ATOM 489 C CA . GLY A 1 61 ? 6.216 6.772 7.997 1.00 17.53 59 GLY A CA 1
ATOM 490 C C . GLY A 1 61 ? 5.518 7.399 9.203 1.00 16.25 59 GLY A C 1
ATOM 491 O O . GLY A 1 61 ? 5.718 8.575 9.489 1.00 14.92 59 GLY A O 1
ATOM 492 N N . ARG A 1 62 ? 4.688 6.624 9.896 1.00 16.23 60 ARG A N 1
ATOM 493 C CA . ARG A 1 62 ? 3.743 7.134 10.898 1.00 16.06 60 ARG A CA 1
ATOM 494 C C . ARG A 1 62 ? 4.235 7.094 12.336 1.00 15.85 60 ARG A C 1
ATOM 495 O O . ARG A 1 62 ? 3.538 7.573 13.223 1.00 14.86 60 ARG A O 1
ATOM 503 N N . THR A 1 63 ? 5.398 6.519 12.585 1.00 15.89 61 THR A N 1
ATOM 504 C CA . THR A 1 63 ? 5.806 6.309 13.956 1.00 16.75 61 THR A CA 1
ATOM 505 C C . THR A 1 63 ? 7.224 6.731 14.183 1.00 18.64 61 THR A C 1
ATOM 506 O O . THR A 1 63 ? 8.015 6.931 13.261 1.00 17.28 61 THR A O 1
ATOM 510 N N . SER A 1 64 ? 7.529 6.906 15.449 1.00 19.80 62 SER A N 1
ATOM 511 C CA . SER A 1 64 ? 8.853 7.231 15.849 1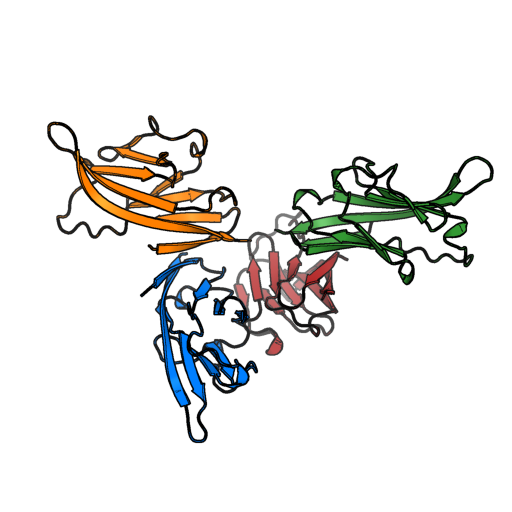.00 21.19 62 SER A CA 1
ATOM 512 C C . SER A 1 64 ? 9.065 6.637 17.220 1.00 20.90 62 SER A C 1
ATOM 513 O O . SER A 1 64 ? 8.226 6.810 18.107 1.00 20.52 62 SER A O 1
ATOM 516 N N . PHE A 1 65 ? 10.194 5.963 17.387 1.00 21.70 63 PHE A N 1
ATOM 517 C CA . PHE A 1 65 ? 10.560 5.328 18.641 1.00 24.83 63 PHE A CA 1
ATOM 518 C C . PHE A 1 65 ? 11.691 6.073 19.335 1.00 27.26 63 PHE A C 1
ATOM 519 O O . PHE A 1 65 ? 12.769 6.231 18.779 1.00 29.08 63 PHE A O 1
ATOM 527 N N . ASP A 1 66 ? 11.439 6.514 20.557 1.00 29.63 64 ASP A N 1
ATOM 528 C CA . ASP A 1 66 ? 12.469 7.141 21.373 1.00 32.75 64 ASP A CA 1
ATOM 529 C C . ASP A 1 66 ? 13.152 6.095 22.237 1.00 36.27 64 ASP A C 1
ATOM 530 O O . ASP A 1 66 ? 12.554 5.479 23.133 1.00 34.07 64 ASP A O 1
ATOM 535 N N . SER A 1 67 ? 14.428 5.896 21.950 1.00 41.52 65 SER A N 1
ATOM 536 C CA . SER A 1 67 ? 15.248 4.946 22.673 1.00 44.95 65 SER A CA 1
ATOM 537 C C . SER A 1 67 ? 15.632 5.451 24.064 1.00 46.76 65 SER A C 1
ATOM 538 O O . SER A 1 67 ? 16.203 4.704 24.837 1.00 48.37 65 SER A O 1
ATOM 541 N N . ASP A 1 68 ? 15.337 6.716 24.374 1.00 51.10 66 ASP A N 1
ATOM 542 C CA . ASP A 1 68 ? 15.591 7.268 25.717 1.00 51.27 66 ASP A CA 1
ATOM 543 C C . ASP A 1 68 ? 14.442 6.920 26.649 1.00 49.53 66 ASP A C 1
ATOM 544 O O . ASP A 1 68 ? 14.639 6.283 27.682 1.00 52.22 66 ASP A O 1
ATOM 549 N N . SER A 1 69 ? 13.246 7.369 26.278 1.00 46.00 67 SER A N 1
ATOM 550 C CA . SER A 1 69 ? 12.042 7.126 27.062 1.00 41.01 67 SER A CA 1
ATOM 551 C C . SER A 1 69 ? 11.407 5.747 26.832 1.00 35.36 67 SER A C 1
ATOM 552 O O . SER A 1 69 ? 10.483 5.382 27.538 1.00 36.19 67 SER A O 1
ATOM 555 N N . TRP A 1 70 ? 11.874 4.997 25.838 1.00 31.68 68 TRP A N 1
ATOM 556 C CA . TRP A 1 70 ? 11.210 3.753 25.454 1.00 28.90 68 TRP A CA 1
ATOM 557 C C . TRP A 1 70 ? 9.738 3.999 25.150 1.00 25.65 68 TRP A C 1
ATOM 558 O O . TRP A 1 70 ? 8.864 3.321 25.688 1.00 26.08 68 TRP A O 1
ATOM 569 N N . THR A 1 71 ? 9.474 4.949 24.267 1.00 21.62 69 THR A N 1
ATOM 570 C CA . THR A 1 71 ? 8.130 5.369 23.975 1.00 21.34 69 THR A CA 1
ATOM 571 C C . THR A 1 71 ? 7.948 5.435 22.460 1.00 19.55 69 THR A C 1
ATOM 572 O O . THR A 1 71 ? 8.852 5.864 21.760 1.00 20.00 69 THR A O 1
ATOM 576 N N . LEU A 1 72 ? 6.781 5.019 21.975 1.00 18.22 70 LEU A N 1
ATOM 577 C CA . LEU A 1 72 ? 6.419 5.115 20.558 1.00 17.35 70 LEU A CA 1
ATOM 578 C C . LEU A 1 72 ? 5.468 6.275 20.334 1.00 16.95 70 LEU A C 1
ATOM 579 O O . LEU A 1 72 ? 4.415 6.340 20.965 1.00 18.57 70 LEU A O 1
ATOM 584 N N . ARG A 1 73 ? 5.808 7.184 19.436 1.00 16.65 71 ARG A N 1
ATOM 585 C CA . ARG A 1 73 ? 4.830 8.184 18.993 1.00 16.38 71 ARG A CA 1
ATOM 586 C C . ARG A 1 73 ? 4.188 7.758 17.676 1.00 15.71 71 ARG A C 1
ATOM 587 O O . ARG A 1 73 ? 4.896 7.498 16.709 1.00 15.18 71 ARG A O 1
ATOM 595 N N . LEU A 1 74 ? 2.858 7.671 17.669 1.00 15.75 72 LEU A N 1
ATOM 596 C CA . LEU A 1 74 ? 2.054 7.509 16.447 1.00 15.84 72 LEU A CA 1
ATOM 597 C C . LEU A 1 74 ? 1.492 8.881 16.077 1.00 16.03 72 LEU A C 1
ATOM 598 O O . LEU A 1 74 ? 0.800 9.490 16.888 1.00 16.26 72 LEU A O 1
ATOM 603 N N . HIS A 1 75 ? 1.791 9.381 14.873 1.00 15.39 73 HIS A N 1
ATOM 604 C CA A HIS A 1 75 ? 1.371 10.708 14.411 0.50 16.00 73 HIS A CA 1
ATOM 605 C CA B HIS A 1 75 ? 1.282 10.703 14.504 0.50 15.10 73 HIS A CA 1
ATOM 606 C C . HIS A 1 75 ? 0.133 10.637 13.514 1.00 16.02 73 HIS A C 1
ATOM 607 O O . HIS A 1 75 ? -0.223 9.575 13.001 1.00 16.75 73 HIS A O 1
ATOM 620 N N . ASN A 1 76 ? -0.487 11.785 13.297 1.00 16.72 74 ASN A N 1
ATOM 621 C CA . ASN A 1 76 ? -1.610 11.890 12.391 1.00 17.01 74 ASN A CA 1
ATOM 622 C C . ASN A 1 76 ? -2.671 10.828 12.692 1.00 16.84 74 ASN A C 1
ATOM 623 O O . ASN A 1 76 ? -3.090 10.066 11.820 1.00 15.70 74 ASN A O 1
ATOM 628 N N . LEU A 1 77 ? -3.137 10.810 13.943 1.00 17.01 75 LEU A N 1
ATOM 629 C CA . LEU A 1 77 ? -4.120 9.845 14.397 1.00 17.74 75 LEU A CA 1
ATOM 630 C C . LEU A 1 77 ? -5.446 9.843 13.622 1.00 19.66 75 LEU A C 1
ATOM 631 O O . LEU A 1 77 ? -5.990 10.894 13.256 1.00 21.80 75 LEU A O 1
ATOM 636 N N A GLN A 1 78 ? -5.978 8.663 13.378 0.60 21.06 76 GLN A N 1
ATOM 637 N N B GLN A 1 78 ? -5.948 8.638 13.380 0.40 20.26 76 GLN A N 1
ATOM 638 C CA A GLN A 1 78 ? -7.285 8.550 12.760 0.60 22.09 76 GLN A CA 1
ATOM 639 C CA B GLN A 1 78 ? -7.203 8.397 12.675 0.40 20.69 76 GLN A CA 1
ATOM 640 C C A GLN A 1 78 ? -8.141 7.745 13.703 0.60 21.76 76 GLN A C 1
ATOM 641 C C B GLN A 1 78 ? -8.130 7.712 13.686 0.40 20.95 76 GLN A C 1
ATOM 642 O O A GLN A 1 78 ? -7.626 7.028 14.556 0.60 21.08 76 GLN A O 1
ATOM 643 O O B GLN A 1 78 ? -7.640 7.046 14.596 0.40 20.55 76 GLN A O 1
ATOM 654 N N . ILE A 1 79 ? -9.450 7.872 13.556 1.00 20.36 77 ILE A N 1
ATOM 655 C CA . ILE A 1 79 ? -10.386 7.226 14.485 1.00 22.61 77 ILE A CA 1
ATOM 656 C C . ILE A 1 79 ? -10.086 5.738 14.610 1.00 23.15 77 ILE A C 1
ATOM 657 O O . ILE A 1 79 ? -10.164 5.147 15.702 1.00 23.31 77 ILE A O 1
ATOM 662 N N . LYS A 1 80 ? -9.701 5.180 13.470 1.00 23.21 78 LYS A N 1
ATOM 663 C CA . LYS A 1 80 ? -9.296 3.794 13.296 1.00 25.40 78 LYS A CA 1
ATOM 664 C C . LYS A 1 80 ? -8.134 3.348 14.185 1.00 23.09 78 LYS A C 1
ATOM 665 O O . LYS A 1 80 ? -7.972 2.152 14.444 1.00 25.97 78 LYS A O 1
ATOM 671 N N . ASP A 1 81 ? -7.309 4.297 14.612 1.00 22.24 79 ASP A N 1
ATOM 672 C CA . ASP A 1 81 ? -6.128 3.988 15.405 1.00 20.90 79 ASP A CA 1
ATOM 673 C C . ASP A 1 81 ? -6.496 3.567 16.839 1.00 19.13 79 ASP A C 1
ATOM 674 O O . ASP A 1 81 ? -5.634 3.135 17.608 1.00 16.40 79 ASP A O 1
ATOM 679 N N . LYS A 1 82 ? -7.767 3.661 17.215 1.00 19.46 80 LYS A N 1
ATOM 680 C CA . LYS A 1 82 ? -8.139 3.266 18.578 1.00 19.92 80 LYS A CA 1
ATOM 681 C C . LYS A 1 82 ? -8.016 1.748 18.783 1.00 18.66 80 LYS A C 1
ATOM 682 O O . LYS A 1 82 ? -8.294 0.946 17.881 1.00 20.04 80 LYS A O 1
ATOM 688 N N . GLY A 1 83 ? -7.619 1.363 19.984 1.00 16.91 81 GLY A N 1
ATOM 689 C CA . GLY A 1 83 ? -7.461 -0.031 20.312 1.00 16.91 81 GLY A CA 1
ATOM 690 C C . GLY A 1 83 ? -6.247 -0.350 21.154 1.00 16.09 81 GLY A C 1
ATOM 691 O O . GLY A 1 83 ? -5.625 0.514 21.769 1.00 14.98 81 GLY A O 1
ATOM 692 N N . LEU A 1 84 ? -5.964 -1.636 21.211 1.00 16.19 82 LEU A N 1
ATOM 693 C CA . LEU A 1 84 ? -4.955 -2.185 22.069 1.00 17.40 82 LEU A CA 1
ATOM 694 C C . LEU A 1 84 ? -3.625 -2.205 21.341 1.00 16.39 82 LEU A C 1
ATOM 695 O O . LEU A 1 84 ? -3.536 -2.666 20.199 1.00 16.19 82 LEU A O 1
ATOM 700 N N . TYR A 1 85 ? -2.603 -1.673 21.995 1.00 15.03 83 TYR A N 1
ATOM 701 C CA . TYR A 1 85 ? -1.235 -1.727 21.485 1.00 14.59 83 TYR A CA 1
ATOM 702 C C . TYR A 1 85 ? -0.349 -2.453 22.467 1.00 15.12 83 TYR A C 1
ATOM 703 O O . TYR A 1 85 ? -0.586 -2.403 23.696 1.00 14.18 83 TYR A O 1
ATOM 712 N N A GLN A 1 86 ? 0.671 -3.122 21.946 0.50 15.01 84 GLN A N 1
ATOM 713 N N B GLN A 1 86 ? 0.682 -3.111 21.930 0.50 15.00 84 GLN A N 1
ATOM 714 C CA A GLN A 1 86 ? 1.599 -3.843 22.805 0.50 15.53 84 GLN A CA 1
ATOM 715 C CA B GLN A 1 86 ? 1.593 -3.966 22.713 0.50 15.46 84 GLN A CA 1
ATOM 716 C C A GLN A 1 86 ? 3.048 -3.557 22.459 0.50 15.55 84 GLN A C 1
ATOM 717 C C B GLN A 1 86 ? 3.072 -3.631 22.451 0.50 15.59 84 GLN A C 1
ATOM 718 O O A GLN A 1 86 ? 3.443 -3.554 21.288 0.50 15.06 84 GLN A O 1
ATOM 719 O O B GLN A 1 86 ? 3.526 -3.703 21.304 0.50 15.23 84 GLN A O 1
ATOM 730 N N . CYS A 1 87 ? 3.820 -3.284 23.506 1.00 15.29 85 CYS A N 1
ATOM 731 C CA . CYS A 1 87 ? 5.272 -3.176 23.419 1.00 16.02 85 CYS A CA 1
ATOM 732 C C . CYS A 1 87 ? 5.819 -4.522 23.928 1.00 15.69 85 CYS A C 1
ATOM 733 O O . CYS A 1 87 ? 5.518 -4.919 25.050 1.00 14.48 85 CYS A O 1
ATOM 736 N N . ILE A 1 88 ? 6.573 -5.229 23.091 1.00 14.99 86 ILE A N 1
ATOM 737 C CA . ILE A 1 88 ? 7.173 -6.515 23.478 1.00 15.82 86 ILE A CA 1
ATOM 738 C C . ILE A 1 88 ? 8.681 -6.434 23.301 1.00 14.56 86 ILE A C 1
ATOM 739 O O . ILE A 1 88 ? 9.172 -5.991 22.286 1.00 15.76 86 ILE A O 1
ATOM 744 N N . ILE A 1 89 ? 9.405 -6.840 24.333 1.00 14.94 87 ILE A N 1
ATOM 745 C CA . ILE A 1 89 ? 10.835 -6.692 24.386 1.00 14.80 87 ILE A CA 1
ATOM 746 C C . ILE A 1 89 ? 11.382 -8.103 24.529 1.00 14.51 87 ILE A C 1
ATOM 747 O O . ILE A 1 89 ? 10.956 -8.852 25.408 1.00 13.86 87 ILE A O 1
ATOM 752 N N . HIS A 1 90 ? 12.291 -8.478 23.639 1.00 14.58 88 HIS A N 1
ATOM 753 C CA . HIS A 1 90 ? 12.914 -9.780 23.669 1.00 15.15 88 HIS A CA 1
ATOM 754 C C . HIS A 1 90 ? 14.437 -9.687 23.849 1.00 16.14 88 HIS A C 1
ATOM 755 O O . HIS A 1 90 ? 15.092 -8.785 23.309 1.00 17.71 88 HIS A O 1
ATOM 762 N N . HIS A 1 91 ? 15.006 -10.637 24.575 1.00 16.90 89 HIS A N 1
ATOM 763 C CA . HIS A 1 91 ? 16.467 -10.861 24.530 1.00 17.55 89 HIS A CA 1
ATOM 764 C C . HIS A 1 91 ? 16.857 -11.811 23.405 1.00 17.87 89 HIS A C 1
ATOM 765 O O . HIS A 1 91 ? 16.275 -12.888 23.240 1.00 16.66 89 HIS A O 1
ATOM 772 N N . LYS A 1 92 ? 17.843 -11.401 22.614 1.00 19.15 90 LYS A N 1
ATOM 773 C CA . LYS A 1 92 ? 18.287 -12.186 21.467 1.00 19.95 90 LYS A CA 1
ATOM 774 C C . LYS A 1 92 ? 19.257 -13.285 21.931 1.00 20.72 90 LYS A C 1
ATOM 775 O O . LYS A 1 92 ? 20.264 -12.998 22.564 1.00 18.92 90 LYS A O 1
ATOM 781 N N . LYS A 1 93 ? 18.944 -14.530 21.602 1.00 21.47 91 LYS A N 1
ATOM 782 C CA . LYS A 1 93 ? 19.817 -15.656 21.934 1.00 24.82 91 LYS A CA 1
ATOM 783 C C . LYS A 1 93 ? 20.553 -16.131 20.703 1.00 26.14 91 LYS A C 1
ATOM 784 O O . LYS A 1 93 ? 20.278 -15.668 19.587 1.00 27.30 91 LYS A O 1
ATOM 790 N N . PRO A 1 94 ? 21.468 -17.093 20.875 1.00 27.31 92 PRO A N 1
ATOM 791 C CA . PRO A 1 94 ? 22.127 -17.566 19.658 1.00 29.69 92 PRO A CA 1
ATOM 792 C C . PRO A 1 94 ? 21.153 -18.121 18.604 1.00 30.64 92 PRO A C 1
ATOM 793 O O . PRO A 1 94 ? 21.391 -17.961 17.412 1.00 34.06 92 PRO A O 1
ATOM 797 N N . THR A 1 95 ? 20.048 -18.723 19.032 1.00 32.24 93 THR A N 1
ATOM 798 C CA . THR A 1 95 ? 19.191 -19.472 18.118 1.00 34.82 93 THR A CA 1
ATOM 799 C C . THR A 1 95 ? 17.754 -18.945 18.025 1.00 33.37 93 THR A C 1
ATOM 800 O O . THR A 1 95 ? 16.929 -19.510 17.302 1.00 35.39 93 THR A O 1
ATOM 804 N N . GLY A 1 96 ? 17.441 -17.880 18.751 1.00 30.24 94 GLY A N 1
ATOM 805 C CA . GLY A 1 96 ? 16.082 -17.335 18.737 1.00 25.84 94 GLY A CA 1
ATOM 806 C C . GLY A 1 96 ? 16.011 -16.109 19.610 1.00 23.09 94 GLY A C 1
ATOM 807 O O . GLY A 1 96 ? 16.962 -15.339 19.669 1.00 21.33 94 GLY A O 1
ATOM 808 N N . MET A 1 97 ? 14.879 -15.908 20.272 1.00 20.08 95 MET A N 1
ATOM 809 C CA . MET A 1 97 ? 14.737 -14.787 21.188 1.00 18.10 95 MET A CA 1
ATOM 810 C C . MET A 1 97 ? 13.670 -15.105 22.203 1.00 18.31 95 MET A C 1
ATOM 811 O O . MET A 1 97 ? 12.758 -15.886 21.921 1.00 17.66 95 MET A O 1
ATOM 816 N N . ILE A 1 98 ? 13.786 -14.485 23.376 1.00 15.79 96 ILE A N 1
ATOM 817 C CA . ILE A 1 98 ? 12.924 -14.774 24.484 1.00 17.35 96 ILE A CA 1
ATOM 818 C C . ILE A 1 98 ? 12.333 -13.488 25.015 1.00 16.22 96 ILE A C 1
ATOM 819 O O . ILE A 1 98 ? 13.057 -12.545 25.297 1.00 16.88 96 ILE A O 1
ATOM 824 N N . ARG A 1 99 ? 11.024 -13.482 25.190 1.00 16.17 97 ARG A N 1
ATOM 825 C CA . ARG A 1 99 ? 10.326 -12.326 25.747 1.00 15.89 97 ARG A CA 1
ATOM 826 C C . ARG A 1 99 ? 10.738 -12.053 27.202 1.00 15.50 97 ARG A C 1
ATOM 827 O O . ARG A 1 99 ? 10.744 -12.950 28.010 1.00 15.10 97 ARG A O 1
ATOM 835 N N . ILE A 1 100 ? 11.101 -10.816 27.519 1.00 15.48 98 ILE A N 1
ATOM 836 C CA . ILE A 1 100 ? 11.551 -10.445 28.866 1.00 16.11 98 ILE A CA 1
ATOM 837 C C . ILE A 1 100 ? 10.729 -9.293 29.461 1.00 15.91 98 ILE A C 1
ATOM 838 O O . ILE A 1 100 ? 10.845 -8.986 30.649 1.00 13.66 98 ILE A O 1
ATOM 843 N N . HIS A 1 101 ? 9.849 -8.713 28.642 1.00 17.27 99 HIS A N 1
ATOM 844 C CA . HIS A 1 101 ? 9.002 -7.612 29.093 1.00 18.74 99 HIS A CA 1
ATOM 845 C C . HIS A 1 101 ? 7.906 -7.313 28.084 1.00 18.04 99 HIS A C 1
ATOM 846 O O . HIS A 1 101 ? 8.043 -7.549 26.888 1.00 16.76 99 HIS A O 1
ATOM 853 N N . GLN A 1 102 ? 6.786 -6.832 28.583 1.00 17.77 100 GLN A N 1
ATOM 854 C CA . GLN A 1 102 ? 5.711 -6.417 27.696 1.00 19.03 100 GLN A CA 1
ATOM 855 C C . GLN A 1 102 ? 4.849 -5.415 28.411 1.00 19.59 100 GLN A C 1
ATOM 856 O O . GLN A 1 102 ? 4.703 -5.455 29.651 1.00 17.09 100 GLN A O 1
ATOM 862 N N . MET A 1 103 ? 4.285 -4.500 27.630 1.00 19.14 101 MET A N 1
ATOM 863 C CA . MET A 1 103 ? 3.432 -3.467 28.193 1.00 19.90 101 MET A CA 1
ATOM 864 C C . MET A 1 103 ? 2.321 -3.159 27.190 1.00 19.21 101 MET A C 1
ATOM 865 O O . MET A 1 103 ? 2.570 -2.910 26.003 1.00 17.80 101 MET A O 1
ATOM 870 N N . ASN A 1 104 ? 1.087 -3.227 27.661 1.00 18.58 102 ASN A N 1
ATOM 871 C CA . ASN A 1 104 ? -0.059 -3.021 26.817 1.00 19.94 102 ASN A CA 1
ATOM 872 C C . ASN A 1 104 ? -0.705 -1.677 27.134 1.00 18.86 102 ASN A C 1
ATOM 873 O O . ASN A 1 104 ? -0.820 -1.288 28.290 1.00 17.82 102 ASN A O 1
ATOM 878 N N . SER A 1 105 ? -1.144 -0.983 26.093 1.00 17.78 103 SER A N 1
ATOM 879 C CA . SER A 1 105 ? -1.837 0.274 26.253 1.00 16.92 103 SER A CA 1
ATOM 880 C C . SER A 1 105 ? -3.122 0.193 25.479 1.00 17.95 103 SER A C 1
ATOM 881 O O . SER A 1 105 ? -3.172 -0.443 24.405 1.00 17.35 103 SER A O 1
ATOM 884 N N . GLU A 1 106 ? -4.169 0.817 25.995 1.00 16.78 104 GLU A N 1
ATOM 885 C CA . GLU A 1 106 ? -5.384 0.948 25.222 1.00 18.99 104 GLU A CA 1
ATOM 886 C C . GLU A 1 106 ? -5.532 2.391 24.829 1.00 18.08 104 GLU A C 1
ATOM 887 O O . GLU A 1 106 ? -5.529 3.273 25.702 1.00 16.75 104 GLU A O 1
ATOM 893 N N . LEU A 1 107 ? -5.697 2.631 23.526 1.00 16.69 105 LEU A N 1
ATOM 894 C CA . LEU A 1 107 ? -5.797 3.983 23.027 1.00 16.61 105 LEU A CA 1
ATOM 895 C C . LEU A 1 107 ? -7.215 4.313 22.646 1.00 17.35 105 LEU A C 1
ATOM 896 O O . LEU A 1 107 ? -7.842 3.540 21.925 1.00 17.04 105 LEU A O 1
ATOM 901 N N . SER A 1 108 ? -7.721 5.442 23.159 1.00 17.71 106 SER A N 1
ATOM 902 C CA . SER A 1 108 ? -8.903 6.125 22.574 1.00 17.94 106 SER A CA 1
ATOM 903 C C . SER A 1 108 ? -8.488 7.306 21.715 1.00 17.03 106 SER A C 1
ATOM 904 O O . SER A 1 108 ? -7.572 8.059 22.051 1.00 14.94 106 SER A O 1
ATOM 907 N N . VAL A 1 109 ? -9.177 7.472 20.584 1.00 17.65 107 VAL A N 1
ATOM 908 C CA . VAL A 1 109 ? -8.946 8.598 19.723 1.00 17.51 107 VAL A CA 1
ATOM 909 C C . VAL A 1 109 ? -10.239 9.370 19.709 1.00 18.20 107 VAL A C 1
ATOM 910 O O . VAL A 1 109 ? -11.250 8.871 19.233 1.00 18.40 107 VAL A O 1
ATOM 914 N N . LEU A 1 110 ? -10.237 10.567 20.271 1.00 18.92 108 LEU A N 1
ATOM 915 C CA . LEU A 1 110 ? -11.465 11.369 20.291 1.00 20.32 108 LEU A CA 1
ATOM 916 C C . LEU A 1 110 ? -11.524 12.288 19.068 1.00 20.82 108 LEU A C 1
ATOM 917 O O . LEU A 1 110 ? -10.482 12.753 18.573 1.00 21.77 108 LEU A O 1
ATOM 922 N N . ALA A 1 111 ? -12.739 12.594 18.635 1.00 21.48 109 ALA A N 1
ATOM 923 C CA . ALA A 1 111 ? -12.954 13.502 17.520 1.00 24.42 109 ALA A CA 1
ATOM 924 C C . ALA A 1 111 ? -12.345 14.869 17.792 1.00 26.01 109 ALA A C 1
ATOM 925 O O . ALA A 1 111 ? -12.303 15.345 18.929 1.00 29.97 109 ALA A O 1
ATOM 928 N N . MET B 1 2 ? -5.591 5.370 36.200 1.00 25.38 0 MET B N 1
ATOM 929 C CA . MET B 1 2 ? -5.452 6.785 35.823 1.00 24.11 0 MET B CA 1
ATOM 930 C C . MET B 1 2 ? -5.391 6.889 34.295 1.00 21.19 0 MET B C 1
ATOM 931 O O . MET B 1 2 ? -4.456 6.440 33.662 1.00 20.51 0 MET B O 1
ATOM 936 N N . LEU B 1 3 ? -6.413 7.491 33.727 1.00 18.86 1 LEU B N 1
ATOM 937 C CA . LEU B 1 3 ? -6.434 7.793 32.305 1.00 16.99 1 LEU B CA 1
ATOM 938 C C . LEU B 1 3 ? -5.382 8.839 31.963 1.00 16.36 1 LEU B C 1
ATOM 939 O O . LEU B 1 3 ? -5.276 9.852 32.664 1.00 16.44 1 LEU B O 1
ATOM 944 N N . LYS B 1 4 ? -4.595 8.591 30.909 1.00 14.77 2 LYS B N 1
ATOM 945 C CA . LYS B 1 4 ? -3.600 9.553 30.431 1.00 14.67 2 LYS B CA 1
ATOM 946 C C . LYS B 1 4 ? -4.147 10.274 29.215 1.00 14.09 2 LYS B C 1
ATOM 947 O O . LYS B 1 4 ? -4.410 9.659 28.176 1.00 14.42 2 LYS B O 1
ATOM 953 N N . ILE B 1 5 ? -4.388 11.562 29.367 1.00 13.34 3 ILE B N 1
ATOM 954 C CA . ILE B 1 5 ? -5.005 12.360 28.303 1.00 13.55 3 ILE B CA 1
ATOM 955 C C . ILE B 1 5 ? -3.898 13.174 27.653 1.00 13.95 3 ILE B C 1
ATOM 956 O O . ILE B 1 5 ? -3.118 13.872 28.344 1.00 13.73 3 ILE B O 1
ATOM 961 N N . GLN B 1 6 ? -3.765 13.051 26.328 1.00 14.26 4 GLN B N 1
ATOM 962 C CA . GLN B 1 6 ? -2.731 13.770 25.627 1.00 15.38 4 GLN B CA 1
ATOM 963 C C . GLN B 1 6 ? -3.377 14.734 24.656 1.00 15.94 4 GLN B C 1
ATOM 964 O O . GLN B 1 6 ? -3.892 14.332 23.617 1.00 16.16 4 GLN B O 1
ATOM 970 N N . ALA B 1 7 ? -3.381 16.004 24.993 1.00 17.12 5 ALA B N 1
ATOM 971 C CA . ALA B 1 7 ? -4.072 16.961 24.140 1.00 18.57 5 ALA B CA 1
ATOM 972 C C . ALA B 1 7 ? -3.157 18.146 23.900 1.00 19.59 5 ALA B C 1
ATOM 973 O O . ALA B 1 7 ? -2.105 18.254 24.515 1.00 20.55 5 ALA B O 1
ATOM 975 N N . TYR B 1 8 ? -3.561 19.041 23.007 1.00 21.97 6 TYR B N 1
ATOM 976 C CA . TYR B 1 8 ? -2.640 20.061 22.510 1.00 24.08 6 TYR B CA 1
ATOM 977 C C . TYR B 1 8 ? -2.992 21.490 22.938 1.00 23.70 6 TYR B C 1
ATOM 978 O O . TYR B 1 8 ? -4.151 21.820 23.125 1.00 22.24 6 TYR B O 1
ATOM 987 N N . PHE B 1 9 ? -1.960 22.307 23.101 1.00 23.36 7 PHE B N 1
ATOM 988 C CA . PHE B 1 9 ? -2.070 23.742 23.334 1.00 23.12 7 PHE B CA 1
ATOM 989 C C . PHE B 1 9 ? -3.135 24.401 22.419 1.00 21.38 7 PHE B C 1
ATOM 990 O O . PHE B 1 9 ? -3.202 24.103 21.216 1.00 19.40 7 PHE B O 1
ATOM 998 N N . ASN B 1 10 ? -3.990 25.239 23.022 1.00 20.39 8 ASN B N 1
ATOM 999 C CA . ASN B 1 10 ? -5.107 25.938 22.347 1.00 19.20 8 ASN B CA 1
ATOM 1000 C C . ASN B 1 10 ? -6.236 25.029 21.875 1.00 19.10 8 ASN B C 1
ATOM 1001 O O . ASN B 1 10 ? -7.123 25.465 21.153 1.00 19.32 8 ASN B O 1
ATOM 1006 N N . GLU B 1 11 ? -6.227 23.761 22.294 1.00 18.86 9 GLU B N 1
ATOM 1007 C CA . GLU B 1 11 ? -7.292 22.865 21.916 1.00 19.90 9 GLU B CA 1
ATOM 1008 C C . GLU B 1 11 ? -8.111 22.632 23.167 1.00 18.65 9 GLU B C 1
ATOM 1009 O O . GLU B 1 11 ? -7.998 23.396 24.117 1.00 17.25 9 GLU B O 1
ATOM 1015 N N . THR B 1 12 ? -8.927 21.583 23.164 1.00 18.13 10 THR B N 1
ATOM 1016 C CA . THR B 1 12 ? -9.844 21.332 24.266 1.00 18.41 10 THR B CA 1
ATOM 1017 C C . THR B 1 12 ? -9.616 19.939 24.829 1.00 17.43 10 THR B C 1
ATOM 1018 O O . THR B 1 12 ? -9.375 19.010 24.071 1.00 17.99 10 THR B O 1
ATOM 1022 N N . ALA B 1 13 ? -9.644 19.778 26.156 1.00 15.89 11 ALA B N 1
ATOM 1023 C CA . ALA B 1 13 ? -9.450 18.433 26.754 1.00 14.88 11 ALA B CA 1
ATOM 1024 C C . ALA B 1 13 ? -10.807 17.976 27.219 1.00 15.30 11 ALA B C 1
ATOM 1025 O O . ALA B 1 13 ? -11.618 18.804 27.681 1.00 14.39 11 ALA B O 1
ATOM 1027 N N . ASP B 1 14 ? -11.092 16.691 27.020 1.00 14.77 12 ASP B N 1
ATOM 1028 C CA . ASP B 1 14 ? -12.318 16.073 27.518 1.00 15.72 12 ASP B CA 1
ATOM 1029 C C . ASP B 1 14 ? -11.957 15.339 28.785 1.00 14.86 12 ASP B C 1
ATOM 1030 O O . ASP B 1 14 ? -11.182 14.375 28.737 1.00 15.13 12 ASP B O 1
ATOM 1035 N N . LEU B 1 15 ? -12.494 15.802 29.907 1.00 14.97 13 LEU B N 1
ATOM 1036 C CA . LEU B 1 15 ? -12.256 15.188 31.207 1.00 14.27 13 LEU B CA 1
ATOM 1037 C C . LEU B 1 15 ? -13.461 14.335 31.627 1.00 14.84 13 LEU B C 1
ATOM 1038 O O . LEU B 1 15 ? -14.481 14.878 32.054 1.00 14.28 13 LEU B O 1
ATOM 1043 N N . PRO B 1 16 ? -13.355 12.998 31.497 1.00 14.81 14 PRO B N 1
ATOM 1044 C CA . PRO B 1 16 ? -14.554 12.156 31.565 1.00 15.48 14 PRO B CA 1
ATOM 1045 C C . PRO B 1 16 ? -14.824 11.664 32.970 1.00 15.88 14 PRO B C 1
ATOM 1046 O O . PRO B 1 16 ? -13.914 11.611 33.792 1.00 17.51 14 PRO B O 1
ATOM 1050 N N . CYS B 1 17 ? -16.073 11.301 33.211 1.00 17.42 15 CYS B N 1
ATOM 1051 C CA . CYS B 1 17 ? -16.457 10.601 34.418 1.00 17.92 15 CYS B CA 1
ATOM 1052 C C . CYS B 1 17 ? -16.431 9.085 34.193 1.00 18.41 15 CYS B C 1
ATOM 1053 O O . CYS B 1 17 ? -16.255 8.323 35.135 1.00 17.67 15 CYS B O 1
ATOM 1056 N N . GLN B 1 18 ? -16.589 8.632 32.947 1.00 19.54 16 GLN B N 1
ATOM 1057 C CA . GLN B 1 18 ? -16.712 7.184 32.682 1.00 20.83 16 GLN B CA 1
ATOM 1058 C C . GLN B 1 18 ? -17.559 6.463 33.752 1.00 20.56 16 GLN B C 1
ATOM 1059 O O . GLN B 1 18 ? -17.068 5.594 34.503 1.00 18.87 16 GLN B O 1
ATOM 1065 N N . PHE B 1 19 ? -18.838 6.817 33.798 1.00 20.17 17 PHE B N 1
ATOM 1066 C CA . PHE B 1 19 ? -19.745 6.294 34.815 1.00 20.64 17 PHE B CA 1
ATOM 1067 C C . PHE B 1 19 ? -20.883 5.575 34.118 1.00 21.01 17 PHE B C 1
ATOM 1068 O O . PHE B 1 19 ? -21.620 6.166 33.348 1.00 22.83 17 PHE B O 1
ATOM 1076 N N . ALA B 1 20 ? -20.986 4.283 34.395 1.00 22.09 18 ALA B N 1
ATOM 1077 C CA . ALA B 1 20 ? -21.906 3.375 33.724 1.00 23.40 18 ALA B CA 1
ATOM 1078 C C . ALA B 1 20 ? -23.339 3.764 34.001 1.00 22.19 18 ALA B C 1
ATOM 1079 O O . ALA B 1 20 ? -24.209 3.703 33.119 1.00 23.37 18 ALA B O 1
ATOM 1081 N N . ASN B 1 21 ? -23.580 4.210 35.226 1.00 22.30 19 ASN B N 1
ATOM 1082 C CA . ASN B 1 21 ? -24.924 4.539 35.674 1.00 22.49 19 ASN B CA 1
ATOM 1083 C C . ASN B 1 21 ? -25.831 3.316 35.560 1.00 22.39 19 ASN B C 1
ATOM 1084 O O . ASN B 1 21 ? -26.859 3.340 34.903 1.00 20.90 19 ASN B O 1
ATOM 1089 N N . SER B 1 22 ? -25.419 2.245 36.215 1.00 23.67 20 SER B N 1
ATOM 1090 C CA . SER B 1 22 ? -26.149 0.987 36.202 1.00 25.77 20 SER B CA 1
ATOM 1091 C C . SER B 1 22 ? -27.499 1.004 36.887 1.00 27.08 20 SER B C 1
ATOM 1092 O O . SER B 1 22 ? -28.301 0.098 36.673 1.00 25.80 20 SER B O 1
ATOM 1095 N N . GLN B 1 23 ? -27.715 1.998 37.750 1.00 28.78 21 GLN B N 1
ATOM 1096 C CA . GLN B 1 23 ? -28.963 2.173 38.475 1.00 28.98 21 GLN B CA 1
ATOM 1097 C C . GLN B 1 23 ? -29.815 3.221 37.776 1.00 29.47 21 GLN B C 1
ATOM 1098 O O . GLN B 1 23 ? -30.811 3.669 38.330 1.00 29.94 21 GLN B O 1
ATOM 1104 N N . ASN B 1 24 ? -29.423 3.614 36.564 1.00 26.67 22 ASN B N 1
ATOM 1105 C CA . ASN B 1 24 ? -30.215 4.551 35.782 1.00 27.01 22 ASN B CA 1
ATOM 1106 C C . ASN B 1 24 ? -30.658 5.766 36.617 1.00 26.13 22 ASN B C 1
ATOM 1107 O O . ASN B 1 24 ? -31.798 6.203 36.528 1.00 26.93 22 ASN B O 1
ATOM 1112 N N . GLN B 1 25 ? -29.721 6.325 37.386 1.00 25.96 23 GLN B N 1
ATOM 1113 C CA . GLN B 1 25 ? -29.945 7.529 38.196 1.00 24.30 23 GLN B CA 1
ATOM 1114 C C . GLN B 1 25 ? -29.881 8.793 37.350 1.00 24.61 23 GLN B C 1
ATOM 1115 O O . GLN B 1 25 ? -29.249 8.797 36.291 1.00 24.05 23 GLN B O 1
ATOM 1121 N N . SER B 1 26 ? -30.532 9.857 37.831 1.00 23.38 24 SER B N 1
ATOM 1122 C CA . SER B 1 26 ? -30.594 11.142 37.115 1.00 22.87 24 SER B CA 1
ATOM 1123 C C . SER B 1 26 ? -29.547 12.088 37.646 1.00 22.42 24 SER B C 1
ATOM 1124 O O . SER B 1 26 ? -29.280 12.092 38.848 1.00 23.26 24 SER B O 1
ATOM 1127 N N . LEU B 1 27 ? -28.990 12.929 36.780 1.00 22.58 25 LEU B N 1
ATOM 1128 C CA . LEU B 1 27 ? -28.257 14.090 37.250 1.00 22.67 25 LEU B CA 1
ATOM 1129 C C . LEU B 1 27 ? -28.979 14.852 38.330 1.00 23.18 25 LEU B C 1
ATOM 1130 O O . LEU B 1 27 ? -28.335 15.392 39.242 1.00 22.14 25 LEU B O 1
ATOM 1135 N N . SER B 1 28 ? -30.310 14.945 38.215 1.00 21.84 26 SER B N 1
ATOM 1136 C CA . SER B 1 28 ? -31.087 15.728 39.189 1.00 22.20 26 SER B CA 1
ATOM 1137 C C . SER B 1 28 ? -31.030 15.244 40.628 1.00 20.68 26 SER B C 1
ATOM 1138 O O . SER B 1 28 ? -31.456 15.978 41.509 1.00 21.10 26 SER B O 1
ATOM 1141 N N . GLU B 1 29 ? -30.530 14.027 40.871 1.00 19.91 27 GLU B N 1
ATOM 1142 C CA . GLU B 1 29 ? -30.331 13.519 42.245 1.00 19.72 27 GLU B CA 1
ATOM 1143 C C . GLU B 1 29 ? -28.845 13.462 42.584 1.00 17.70 27 GLU B C 1
ATOM 1144 O O . GLU B 1 29 ? -28.456 13.010 43.676 1.00 17.24 27 GLU B O 1
ATOM 1150 N N . LEU B 1 30 ? -28.021 13.954 41.660 1.00 14.94 28 LEU B N 1
ATOM 1151 C CA . LEU B 1 30 ? -26.591 13.908 41.833 1.00 14.38 28 LEU B CA 1
ATOM 1152 C C . LEU B 1 30 ? -25.948 15.280 41.886 1.00 13.58 28 LEU B C 1
ATOM 1153 O O . LEU B 1 30 ? -26.465 16.257 41.350 1.00 12.62 28 LEU B O 1
ATOM 1158 N N . VAL B 1 31 ? -24.770 15.310 42.486 1.00 14.23 29 VAL B N 1
ATOM 1159 C CA . VAL B 1 31 ? -23.906 16.473 42.475 1.00 13.69 29 VAL B CA 1
ATOM 1160 C C . VAL B 1 31 ? -22.563 16.020 41.891 1.00 14.05 29 VAL B C 1
ATOM 1161 O O . VAL B 1 31 ? -21.941 15.101 42.424 1.00 13.34 29 VAL B O 1
ATOM 1165 N N . VAL B 1 32 ? -22.170 16.611 40.761 1.00 14.00 30 VAL B N 1
ATOM 1166 C CA . VAL B 1 32 ? -20.928 16.240 40.078 1.00 14.18 30 VAL B CA 1
ATOM 1167 C C . VAL B 1 32 ? -19.949 17.415 40.160 1.00 14.41 30 VAL B C 1
ATOM 1168 O O . VAL B 1 32 ? -20.283 18.560 39.792 1.00 14.03 30 VAL B O 1
ATOM 1172 N N . PHE B 1 33 ? -18.753 17.122 40.667 1.00 14.31 31 PHE B N 1
ATOM 1173 C CA . PHE B 1 33 ? -17.639 18.077 40.738 1.00 15.83 31 PHE B CA 1
ATOM 1174 C C . PHE B 1 33 ? -16.502 17.638 39.840 1.00 14.41 31 PHE B C 1
ATOM 1175 O O . PHE B 1 33 ? -16.253 16.450 39.714 1.00 13.83 31 PHE B O 1
ATOM 1183 N N . TRP B 1 34 ? -15.814 18.598 39.231 1.00 13.69 32 TRP B N 1
ATOM 1184 C CA . TRP B 1 34 ? -14.503 18.342 38.631 1.00 13.95 32 TRP B CA 1
ATOM 1185 C C . TRP B 1 34 ? -13.531 19.200 39.384 1.00 13.81 32 TRP B C 1
ATOM 1186 O O . TRP B 1 34 ? -13.752 20.394 39.491 1.00 14.06 32 TRP B O 1
ATOM 1197 N N . GLN B 1 35 ? -12.469 18.599 39.894 1.00 14.05 33 GLN B N 1
ATOM 1198 C CA . GLN B 1 35 ? -11.457 19.326 40.650 1.00 15.64 33 GLN B CA 1
ATOM 1199 C C . GLN B 1 35 ? -10.063 19.055 40.118 1.00 15.39 33 GLN B C 1
ATOM 1200 O O . GLN B 1 35 ? -9.824 18.065 39.407 1.00 14.99 33 GLN B O 1
ATOM 1206 N N . ASP B 1 36 ? -9.143 19.976 40.405 1.00 14.59 34 ASP B N 1
ATOM 1207 C CA . ASP B 1 36 ? -7.777 19.862 39.910 1.00 14.64 34 ASP B CA 1
ATOM 1208 C C . ASP B 1 36 ? -6.919 19.257 41.043 1.00 14.81 34 ASP B C 1
ATOM 1209 O O . ASP B 1 36 ? -7.487 18.754 42.038 1.00 14.55 34 ASP B O 1
ATOM 1214 N N . GLN B 1 37 ? -5.589 19.227 40.874 1.00 15.03 35 GLN B N 1
ATOM 1215 C CA . GLN B 1 37 ? -4.719 18.558 41.847 1.00 15.85 35 GLN B CA 1
ATOM 1216 C C . GLN B 1 37 ? -4.579 19.356 43.130 1.00 16.33 35 GLN B C 1
ATOM 1217 O O . GLN B 1 37 ? -4.029 18.860 44.082 1.00 16.08 35 GLN B O 1
ATOM 1223 N N . GLU B 1 38 ? -5.054 20.591 43.144 1.00 17.07 36 GLU B N 1
ATOM 1224 C CA . GLU B 1 38 ? -5.039 21.418 44.360 1.00 20.31 36 GLU B CA 1
ATOM 1225 C C . GLU B 1 38 ? -6.410 21.396 45.014 1.00 20.00 36 GLU B C 1
ATOM 1226 O O . GLU B 1 38 ? -6.691 22.158 45.953 1.00 20.61 36 GLU B O 1
ATOM 1232 N N . ASN B 1 39 ? -7.254 20.502 44.503 1.00 20.02 37 ASN B N 1
ATOM 1233 C CA . ASN B 1 39 ? -8.650 20.370 44.920 1.00 20.15 37 ASN B CA 1
ATOM 1234 C C . ASN B 1 39 ? -9.517 21.586 44.566 1.00 18.45 37 ASN B C 1
ATOM 1235 O O . ASN B 1 39 ? -10.607 21.752 45.113 1.00 18.80 37 ASN B O 1
ATOM 1240 N N . LEU B 1 40 ? -9.061 22.416 43.641 1.00 15.81 38 LEU B N 1
ATOM 1241 C CA . LEU B 1 40 ? -9.873 23.537 43.190 1.00 15.09 38 LEU B CA 1
ATOM 1242 C C . LEU B 1 40 ? -10.896 23.053 42.159 1.00 15.47 38 LEU B C 1
ATOM 1243 O O . LEU B 1 40 ? -10.675 22.060 41.468 1.00 16.21 38 LEU B O 1
ATOM 1248 N N . VAL B 1 41 ? -12.020 23.758 42.061 1.00 15.12 39 VAL B N 1
ATOM 1249 C CA . VAL B 1 41 ? -13.160 23.260 41.321 1.00 14.10 39 VAL B CA 1
ATOM 1250 C C . VAL B 1 41 ? -13.234 23.935 39.961 1.00 12.83 39 VAL B C 1
ATOM 1251 O O . VAL B 1 41 ? -13.270 25.160 39.855 1.00 13.00 39 VAL B O 1
ATOM 1255 N N . LEU B 1 42 ? -13.272 23.124 38.918 1.00 12.52 40 LEU B N 1
ATOM 1256 C CA . LEU B 1 42 ? -13.469 23.633 37.556 1.00 12.29 40 LEU B CA 1
ATOM 1257 C C . LEU B 1 42 ? -14.930 23.927 37.241 1.00 12.89 40 LEU B C 1
ATOM 1258 O O . LEU B 1 42 ? -15.244 24.875 36.498 1.00 11.90 40 LEU B O 1
ATOM 1263 N N . ASN B 1 43 ? -15.816 23.069 37.742 1.00 12.72 41 ASN B N 1
ATOM 1264 C CA . ASN B 1 43 ? -17.238 23.205 37.485 1.00 13.54 41 ASN B CA 1
ATOM 1265 C C . ASN B 1 43 ? -17.993 22.257 38.408 1.00 13.38 41 ASN B C 1
ATOM 1266 O O . ASN B 1 43 ? -17.446 21.248 38.870 1.00 12.24 41 ASN B O 1
ATOM 1271 N N . GLU B 1 44 ? -19.256 22.581 38.673 1.00 13.83 42 GLU B N 1
ATOM 1272 C CA . GLU B 1 44 ? -20.118 21.750 39.514 1.00 15.10 42 GLU B CA 1
ATOM 1273 C C . GLU B 1 44 ? -21.477 21.657 38.811 1.00 15.52 42 GLU B C 1
ATOM 1274 O O . GLU B 1 44 ? -22.016 22.680 38.369 1.00 15.85 42 GLU B O 1
ATOM 1280 N N . VAL B 1 45 ? -22.022 20.450 38.692 1.00 15.13 43 VAL B N 1
ATOM 1281 C CA . VAL B 1 45 ? -23.390 20.267 38.248 1.00 15.61 43 VAL B CA 1
ATOM 1282 C C . VAL B 1 45 ? -24.149 19.808 39.499 1.00 15.48 43 VAL B C 1
ATOM 1283 O O . VAL B 1 45 ? -23.925 18.702 40.024 1.00 15.70 43 VAL B O 1
ATOM 1287 N N . TYR B 1 46 ? -24.980 20.700 40.019 1.00 15.60 44 TYR B N 1
ATOM 1288 C CA . TYR B 1 46 ? -25.680 20.470 41.254 1.00 16.24 44 TYR B CA 1
ATOM 1289 C C . TYR B 1 46 ? -27.144 20.140 40.987 1.00 17.21 44 TYR B C 1
ATOM 1290 O O . TYR B 1 46 ? -27.936 21.020 40.647 1.00 17.05 44 TYR B O 1
ATOM 1299 N N . LEU B 1 47 ? -27.496 18.860 41.111 1.00 16.52 45 LEU B N 1
ATOM 1300 C CA . LEU B 1 47 ? -28.852 18.421 40.867 1.00 16.15 45 LEU B CA 1
ATOM 1301 C C . LEU B 1 47 ? -29.279 18.871 39.468 1.00 16.21 45 LEU B C 1
ATOM 1302 O O . LEU B 1 47 ? -30.418 19.277 39.257 1.00 16.27 45 LEU B O 1
ATOM 1307 N N . GLY B 1 48 ? -28.341 18.789 38.526 1.00 17.22 46 GLY B N 1
ATOM 1308 C CA . GLY B 1 48 ? -28.624 18.964 37.108 1.00 18.10 46 GLY B CA 1
ATOM 1309 C C . GLY B 1 48 ? -28.239 20.317 36.561 1.00 19.41 46 GLY B C 1
ATOM 1310 O O . GLY B 1 48 ? -28.157 20.488 35.348 1.00 18.92 46 GLY B O 1
ATOM 1311 N N . LYS B 1 49 ? -28.002 21.279 37.452 1.00 21.00 47 LYS B N 1
ATOM 1312 C CA . LYS B 1 49 ? -27.746 22.654 37.055 1.00 21.52 47 LYS B CA 1
ATOM 1313 C C . LYS B 1 49 ? -26.275 23.050 37.283 1.00 21.21 47 LYS B C 1
ATOM 1314 O O . LYS B 1 49 ? -25.694 22.858 38.386 1.00 17.28 47 LYS B O 1
ATOM 1320 N N . GLU B 1 50 ? -25.680 23.589 36.228 1.00 19.95 48 GLU B N 1
ATOM 1321 C CA . GLU B 1 50 ? -24.340 24.140 36.333 1.00 21.12 48 GLU B CA 1
ATOM 1322 C C . GLU B 1 50 ? -24.298 25.237 37.377 1.00 19.73 48 GLU B C 1
ATOM 1323 O O . GLU B 1 50 ? -25.145 26.124 37.403 1.00 19.46 48 GLU B O 1
ATOM 1329 N N . LYS B 1 51 ? -23.314 25.158 38.256 1.00 18.38 49 LYS B N 1
ATOM 1330 C CA . LYS B 1 51 ? -23.204 26.066 39.388 1.00 19.68 49 LYS B CA 1
ATOM 1331 C C . LYS B 1 51 ? -21.755 26.563 39.507 1.00 19.05 49 LYS B C 1
ATOM 1332 O O . LYS B 1 51 ? -20.853 25.751 39.532 1.00 15.34 49 LYS B O 1
ATOM 1338 N N . PHE B 1 52 ? -21.533 27.879 39.561 1.00 18.79 50 PHE B N 1
ATOM 1339 C CA . PHE B 1 52 ? -20.173 28.440 39.576 1.00 20.49 50 PHE B CA 1
ATOM 1340 C C . PHE B 1 52 ? -19.767 29.086 40.916 1.00 20.78 50 PHE B C 1
ATOM 1341 O O . PHE B 1 52 ? -18.671 29.629 41.024 1.00 21.31 50 PHE B O 1
ATOM 1349 N N . ASP B 1 53 ? -20.622 28.985 41.932 1.00 20.91 51 ASP B N 1
ATOM 1350 C CA . ASP B 1 53 ? -20.313 29.452 43.291 1.00 23.11 51 ASP B CA 1
ATOM 1351 C C . ASP B 1 53 ? -18.913 29.024 43.776 1.00 22.41 51 ASP B C 1
ATOM 1352 O O . ASP B 1 53 ? -18.197 29.822 44.378 1.00 24.02 51 ASP B O 1
ATOM 1357 N N . SER B 1 54 ? -18.556 27.762 43.530 1.00 20.65 52 SER B N 1
ATOM 1358 C CA . SER B 1 54 ? -17.297 27.167 43.996 1.00 19.40 52 SER B CA 1
ATOM 1359 C C . SER B 1 54 ? -16.173 27.147 42.950 1.00 18.33 52 SER B C 1
ATOM 1360 O O . SER B 1 54 ? -15.082 26.610 43.201 1.00 19.03 52 SER B O 1
ATOM 1363 N N . VAL B 1 55 ? -16.420 27.711 41.770 1.00 16.90 53 VAL B N 1
ATOM 1364 C CA . VAL B 1 55 ? -15.491 27.567 40.676 1.00 16.68 53 VAL B CA 1
ATOM 1365 C C . VAL B 1 55 ? -14.389 28.584 40.849 1.00 15.84 53 VAL B C 1
ATOM 1366 O O . VAL B 1 55 ? -14.661 29.740 41.127 1.00 15.97 53 VAL B O 1
ATOM 1370 N N . HIS B 1 56 ? -13.136 28.157 40.682 1.00 16.40 54 HIS B N 1
ATOM 1371 C CA . HIS B 1 56 ? -12.012 29.071 40.811 1.00 16.48 54 HIS B CA 1
ATOM 1372 C C . HIS B 1 56 ? -11.905 30.036 39.634 1.00 18.04 54 HIS B C 1
ATOM 1373 O O . HIS B 1 56 ? -12.103 29.648 38.482 1.00 17.91 54 HIS B O 1
ATOM 1380 N N . SER B 1 57 ? -11.594 31.294 39.947 1.00 19.71 55 SER B N 1
ATOM 1381 C CA . SER B 1 57 ? -11.403 32.359 38.954 1.00 19.87 55 SER B CA 1
ATOM 1382 C C . SER B 1 57 ? -10.688 31.856 37.737 1.00 19.86 55 SER B C 1
ATOM 1383 O O . SER B 1 57 ? -11.000 32.202 36.601 1.00 20.93 55 SER B O 1
ATOM 1386 N N . LYS B 1 58 ? -9.672 31.060 38.009 1.00 20.54 56 LYS B N 1
ATOM 1387 C CA . LYS B 1 58 ? -8.801 30.487 37.023 1.00 21.08 56 LYS B CA 1
ATOM 1388 C C . LYS B 1 58 ? -9.553 29.654 35.945 1.00 19.37 56 LYS B C 1
ATOM 1389 O O . LYS B 1 58 ? -9.097 29.557 34.811 1.00 18.56 56 LYS B O 1
ATOM 1395 N N . TYR B 1 59 ? -10.704 29.085 36.294 1.00 18.37 57 TYR B N 1
ATOM 1396 C CA . TYR B 1 59 ? -11.454 28.237 35.356 1.00 17.04 57 TYR B CA 1
ATOM 1397 C C . TYR B 1 59 ? -12.721 28.883 34.792 1.00 16.96 57 TYR B C 1
ATOM 1398 O O . TYR B 1 59 ? -13.344 28.306 33.896 1.00 16.05 57 TYR B O 1
ATOM 1407 N N . MET B 1 60 ? -13.113 30.048 35.317 1.00 17.43 58 MET B N 1
ATOM 1408 C CA . MET B 1 60 ? -14.338 30.733 34.897 1.00 18.62 58 MET B CA 1
ATOM 1409 C C . MET B 1 60 ? -14.260 31.053 33.418 1.00 18.37 58 MET B C 1
ATOM 1410 O O . MET B 1 60 ? -13.223 31.486 32.913 1.00 16.87 58 MET B O 1
ATOM 1415 N N . GLY B 1 61 ? -15.355 30.770 32.728 1.00 17.92 59 GLY B N 1
ATOM 1416 C CA . GLY B 1 61 ? -15.455 30.951 31.281 1.00 18.17 59 GLY B CA 1
ATOM 1417 C C . GLY B 1 61 ? -14.803 29.857 30.445 1.00 17.93 59 GLY B C 1
ATOM 1418 O O . GLY B 1 61 ? -14.943 29.851 29.222 1.00 16.97 59 GLY B O 1
ATOM 1419 N N . ARG B 1 62 ? -14.086 28.935 31.081 1.00 16.63 60 ARG B N 1
ATOM 1420 C CA . ARG B 1 62 ? -13.267 27.999 30.325 1.00 17.33 60 ARG B CA 1
ATOM 1421 C C . ARG B 1 62 ? -13.808 26.568 30.221 1.00 16.03 60 ARG B C 1
ATOM 1422 O O . ARG B 1 62 ? -13.122 25.732 29.706 1.00 14.09 60 ARG B O 1
ATOM 1430 N N . THR B 1 63 ? -15.011 26.274 30.718 1.00 15.88 61 THR B N 1
ATOM 1431 C CA . THR B 1 63 ? -15.463 24.903 30.770 1.00 15.79 61 THR B CA 1
ATOM 1432 C C . THR B 1 63 ? -16.855 24.790 30.248 1.00 15.61 61 THR B C 1
ATOM 1433 O O . THR B 1 63 ? -17.611 25.754 30.281 1.00 15.53 61 THR B O 1
ATOM 1437 N N . SER B 1 64 ? -17.172 23.602 29.774 1.00 15.62 62 SER B N 1
ATOM 1438 C CA . SER B 1 64 ? -18.508 23.278 29.351 1.00 15.88 62 SER B CA 1
ATOM 1439 C C . SER B 1 64 ? -18.776 21.806 29.712 1.00 16.88 62 SER B C 1
ATOM 1440 O O . SER B 1 64 ? -17.894 20.945 29.676 1.00 14.99 62 SER B O 1
ATOM 1443 N N . PHE B 1 65 ? -20.017 21.541 30.075 1.00 17.77 63 PHE B N 1
ATOM 1444 C CA . PHE B 1 65 ? -20.431 20.241 30.515 1.00 18.92 63 PHE B CA 1
ATOM 1445 C C . PHE B 1 65 ? -21.294 19.576 29.452 1.00 20.02 63 PHE B C 1
ATOM 1446 O O . PHE B 1 65 ? -22.196 20.209 28.898 1.00 19.93 63 PHE B O 1
ATOM 1454 N N . ASP B 1 66 ? -21.001 18.309 29.174 1.00 22.24 64 ASP B N 1
ATOM 1455 C CA . ASP B 1 66 ? -21.786 17.488 28.250 1.00 24.48 64 ASP B CA 1
ATOM 1456 C C . ASP B 1 66 ? -22.706 16.601 29.078 1.00 25.77 64 ASP B C 1
ATOM 1457 O O . ASP B 1 66 ? -22.287 15.563 29.592 1.00 25.48 64 ASP B O 1
ATOM 1462 N N . SER B 1 67 ? -23.959 17.017 29.205 1.00 26.87 65 SER B N 1
ATOM 1463 C CA . SER B 1 67 ? -24.897 16.319 30.056 1.00 29.94 65 SER B CA 1
ATOM 1464 C C . SER B 1 67 ? -25.345 14.993 29.436 1.00 31.56 65 SER B C 1
ATOM 1465 O O . SER B 1 67 ? -26.015 14.209 30.103 1.00 34.45 65 SER B O 1
ATOM 1468 N N . ASP B 1 68 ? -24.966 14.751 28.176 1.00 33.12 66 ASP B N 1
ATOM 1469 C CA . ASP B 1 68 ? -25.179 13.465 27.492 1.00 33.05 66 ASP B CA 1
ATOM 1470 C C . ASP B 1 68 ? -24.190 12.385 27.935 1.00 31.63 66 ASP B C 1
ATOM 1471 O O . ASP B 1 68 ? -24.576 11.239 28.142 1.00 30.95 66 ASP B O 1
ATOM 1476 N N . SER B 1 69 ? -22.913 12.746 28.047 1.00 27.02 67 SER B N 1
ATOM 1477 C CA . SER B 1 69 ? -21.867 11.795 28.391 1.00 27.02 67 SER B CA 1
ATOM 1478 C C . SER B 1 69 ? -21.260 12.067 29.772 1.00 24.90 67 SER B C 1
ATOM 1479 O O . SER B 1 69 ? -20.422 11.296 30.232 1.00 24.85 67 SER B O 1
ATOM 1482 N N . TRP B 1 70 ? -21.670 13.163 30.411 1.00 21.69 68 TRP B N 1
ATOM 1483 C CA . TRP B 1 70 ? -21.127 13.560 31.713 1.00 22.35 68 TRP B CA 1
ATOM 1484 C C . TRP B 1 70 ? -19.597 13.761 31.657 1.00 21.85 68 TRP B C 1
ATOM 1485 O O . TRP B 1 70 ? -18.810 13.212 32.442 1.00 21.04 68 TRP B O 1
ATOM 1496 N N . THR B 1 71 ? -19.191 14.570 30.705 1.00 20.42 69 THR B N 1
ATOM 1497 C CA . THR B 1 71 ? -17.802 14.871 30.498 1.00 19.19 69 THR B CA 1
ATOM 1498 C C . THR B 1 71 ? -17.703 16.366 30.616 1.00 17.40 69 THR B C 1
ATOM 1499 O O . THR B 1 71 ? -18.628 17.080 30.200 1.00 16.86 69 THR B O 1
ATOM 1503 N N . LEU B 1 72 ? -16.585 16.844 31.159 1.00 15.85 70 LEU B N 1
ATOM 1504 C CA . LEU B 1 72 ? -16.298 18.281 31.165 1.00 16.05 70 LEU B CA 1
ATOM 1505 C C . LEU B 1 72 ? -15.241 18.553 30.130 1.00 15.25 70 LEU B C 1
ATOM 1506 O O . LEU B 1 72 ? -14.280 17.797 29.991 1.00 15.66 70 LEU B O 1
ATOM 1511 N N . ARG B 1 73 ? -15.433 19.623 29.376 1.00 15.27 71 ARG B N 1
ATOM 1512 C CA . ARG B 1 73 ? -14.437 20.019 28.398 1.00 15.50 71 ARG B CA 1
ATOM 1513 C C . ARG B 1 73 ? -13.737 21.250 28.937 1.00 13.89 71 ARG B C 1
ATOM 1514 O O . ARG B 1 73 ? -14.383 22.140 29.422 1.00 12.53 71 ARG B O 1
ATOM 1522 N N . LEU B 1 74 ? -12.408 21.243 28.909 1.00 13.54 72 LEU B N 1
ATOM 1523 C CA . LEU B 1 74 ? -11.586 22.393 29.333 1.00 13.36 72 LEU B CA 1
ATOM 1524 C C . LEU B 1 74 ? -10.986 23.019 28.082 1.00 13.10 72 LEU B C 1
ATOM 1525 O O . LEU B 1 74 ? -10.186 22.393 27.378 1.00 13.49 72 LEU B O 1
ATOM 1530 N N . HIS B 1 75 ? -11.355 24.262 27.837 1.00 13.29 73 HIS B N 1
ATOM 1531 C CA . HIS B 1 75 ? -11.146 24.905 26.541 1.00 13.72 73 HIS B CA 1
ATOM 1532 C C . HIS B 1 75 ? -9.877 25.754 26.502 1.00 13.24 73 HIS B C 1
ATOM 1533 O O . HIS B 1 75 ? -9.446 26.325 27.495 1.00 12.84 73 HIS B O 1
ATOM 1540 N N . ASN B 1 76 ? -9.338 25.899 25.303 1.00 13.48 74 ASN B N 1
ATOM 1541 C CA . ASN B 1 76 ? -8.158 26.717 25.053 1.00 14.27 74 ASN B CA 1
ATOM 1542 C C . ASN B 1 76 ? -6.999 26.418 25.956 1.00 14.51 74 ASN B C 1
ATOM 1543 O O . ASN B 1 76 ? -6.454 27.286 26.610 1.00 14.06 74 ASN B O 1
ATOM 1548 N N . LEU B 1 77 ? -6.582 25.170 25.932 1.00 16.20 75 LEU B N 1
ATOM 1549 C CA . LEU B 1 77 ? -5.585 24.670 26.866 1.00 16.85 75 LEU B CA 1
ATOM 1550 C C . LEU B 1 77 ? -4.247 25.433 26.894 1.00 19.25 75 LEU B C 1
ATOM 1551 O O . LEU B 1 77 ? -3.705 25.790 25.860 1.00 19.60 75 LEU B O 1
ATOM 1556 N N . GLN B 1 78 ? -3.737 25.628 28.105 1.00 20.82 76 GLN B N 1
ATOM 1557 C CA . GLN B 1 78 ? -2.491 26.324 28.392 1.00 23.34 76 GLN B CA 1
ATOM 1558 C C . GLN B 1 78 ? -1.531 25.243 28.942 1.00 23.30 76 GLN B C 1
ATOM 1559 O O . GLN B 1 78 ? -1.973 24.206 29.464 1.00 19.88 76 GLN B O 1
ATOM 1565 N N . ILE B 1 79 ? -0.222 25.454 28.853 1.00 23.55 77 ILE B N 1
ATOM 1566 C CA . ILE B 1 79 ? 0.701 24.477 29.447 1.00 22.82 77 ILE B CA 1
ATOM 1567 C C . ILE B 1 79 ? 0.415 24.356 30.945 1.00 23.32 77 ILE B C 1
ATOM 1568 O O . ILE B 1 79 ? 0.417 23.250 31.494 1.00 25.59 77 ILE B O 1
ATOM 1573 N N . LYS B 1 80 ? 0.144 25.487 31.592 1.00 22.49 78 LYS B N 1
ATOM 1574 C CA . LYS B 1 80 ? -0.265 25.538 33.008 1.00 22.40 78 LYS B CA 1
ATOM 1575 C C . LYS B 1 80 ? -1.379 24.525 33.327 1.00 20.10 78 LYS B C 1
ATOM 1576 O O . LYS B 1 80 ? -1.590 24.161 34.490 1.00 17.32 78 LYS B O 1
ATOM 1582 N N . ASP B 1 81 ? -2.130 24.103 32.306 1.00 18.42 79 ASP B N 1
ATOM 1583 C CA . ASP B 1 81 ? -3.298 23.247 32.541 1.00 16.98 79 ASP B CA 1
ATOM 1584 C C . ASP B 1 81 ? -2.939 21.765 32.730 1.00 15.93 79 ASP B C 1
ATOM 1585 O O . ASP B 1 81 ? -3.809 20.954 33.102 1.00 15.04 79 ASP B O 1
ATOM 1590 N N A LYS B 1 82 ? -1.681 21.403 32.463 0.60 15.31 80 LYS B N 1
ATOM 1591 N N B LYS B 1 82 ? -1.687 21.391 32.453 0.40 15.38 80 LYS B N 1
ATOM 1592 C CA A LYS B 1 82 ? -1.256 20.025 32.662 0.60 15.04 80 LYS B CA 1
ATOM 1593 C CA B LYS B 1 82 ? -1.273 19.997 32.605 0.40 15.09 80 LYS B CA 1
ATOM 1594 C C A LYS B 1 82 ? -1.461 19.707 34.148 0.60 14.63 80 LYS B C 1
ATOM 1595 C C B LYS B 1 82 ? -1.304 19.648 34.101 0.40 14.85 80 LYS B C 1
ATOM 1596 O O A LYS B 1 82 ? -1.361 20.588 35.014 0.60 14.58 80 LYS B O 1
ATOM 1597 O O B LYS B 1 82 ? -0.882 20.449 34.936 0.40 15.40 80 LYS B O 1
ATOM 1608 N N . GLY B 1 83 ? -1.851 18.480 34.427 1.00 14.51 81 GLY B N 1
ATOM 1609 C CA . GLY B 1 83 ? -1.972 18.044 35.792 1.00 14.60 81 GLY B CA 1
ATOM 1610 C C . GLY B 1 83 ? -3.032 16.994 35.957 1.00 14.71 81 GLY B C 1
ATOM 1611 O O . GLY B 1 83 ? -3.599 16.483 34.976 1.00 14.75 81 GLY B O 1
ATOM 1612 N N . LEU B 1 84 ? -3.265 16.655 37.218 1.00 15.11 82 LEU B N 1
ATOM 1613 C CA . LEU B 1 84 ? -4.290 15.685 37.635 1.00 15.58 82 LEU B CA 1
ATOM 1614 C C . LEU B 1 84 ? -5.651 16.341 37.737 1.00 15.36 82 LEU B C 1
ATOM 1615 O O . LEU B 1 84 ? -5.773 17.442 38.264 1.00 16.68 82 LEU B O 1
ATOM 1620 N N . TYR B 1 85 ? -6.677 15.647 37.247 1.00 14.58 83 TYR B N 1
ATOM 1621 C CA . TYR B 1 85 ? -8.063 16.086 37.384 1.00 14.47 83 TYR B CA 1
ATOM 1622 C C . TYR B 1 85 ? -8.992 14.933 37.813 1.00 14.80 83 TYR B C 1
ATOM 1623 O O . TYR B 1 85 ? -8.813 13.787 37.421 1.00 14.11 83 TYR B O 1
ATOM 1632 N N . GLN B 1 86 ? -10.004 15.256 38.595 1.00 15.95 84 GLN B N 1
ATOM 1633 C CA . GLN B 1 86 ? -10.887 14.249 39.143 1.00 17.30 84 GLN B CA 1
ATOM 1634 C C . GLN B 1 86 ? -12.328 14.609 38.849 1.00 16.00 84 GLN B C 1
ATOM 1635 O O . GLN B 1 86 ? -12.734 15.744 39.139 1.00 15.60 84 GLN B O 1
ATOM 1641 N N . CYS B 1 87 ? -13.078 13.661 38.268 1.00 15.53 85 CYS B N 1
ATOM 1642 C CA . CYS B 1 87 ? -14.540 13.708 38.274 1.00 15.86 85 CYS B CA 1
ATOM 1643 C C . CYS B 1 87 ? -15.022 12.984 39.523 1.00 14.90 85 CYS B C 1
ATOM 1644 O O . CYS B 1 87 ? -14.641 11.846 39.768 1.00 13.55 85 CYS B O 1
ATOM 1647 N N . ILE B 1 88 ? -15.865 13.648 40.296 1.00 14.23 86 ILE B N 1
ATOM 1648 C CA . ILE B 1 88 ? -16.402 13.081 41.541 1.00 13.51 86 ILE B CA 1
ATOM 1649 C C . ILE B 1 88 ? -17.931 13.178 41.558 1.00 12.74 86 ILE B C 1
ATOM 1650 O O . ILE B 1 88 ? -18.491 14.261 41.400 1.00 12.32 86 ILE B O 1
ATOM 1655 N N . ILE B 1 89 ? -18.607 12.041 41.695 1.00 11.97 87 ILE B N 1
ATOM 1656 C CA . ILE B 1 89 ? -20.058 12.020 41.633 1.00 11.57 87 ILE B CA 1
ATOM 1657 C C . ILE B 1 89 ? -20.571 11.683 43.015 1.00 12.12 87 ILE B C 1
ATOM 1658 O O . ILE B 1 89 ? -20.156 10.697 43.609 1.00 11.02 87 ILE B O 1
ATOM 1663 N N . HIS B 1 90 ? -21.488 12.527 43.503 1.00 13.05 88 HIS B N 1
ATOM 1664 C CA . HIS B 1 90 ? -22.163 12.306 44.763 1.00 13.46 88 HIS B CA 1
ATOM 1665 C C . HIS B 1 90 ? -23.641 12.166 44.587 1.00 13.63 88 HIS B C 1
ATOM 1666 O O . HIS B 1 90 ? -24.234 12.843 43.738 1.00 13.61 88 HIS B O 1
ATOM 1673 N N . HIS B 1 91 ? -24.230 11.287 45.403 1.00 14.08 89 HIS B N 1
ATOM 1674 C CA . HIS B 1 91 ? -25.667 11.173 45.485 1.00 14.65 89 HIS B CA 1
ATOM 1675 C C . HIS B 1 91 ? -26.175 12.042 46.619 1.00 14.37 89 HIS B C 1
ATOM 1676 O O . HIS B 1 91 ? -25.763 11.855 47.758 1.00 13.98 89 HIS B O 1
ATOM 1683 N N . LYS B 1 92 ? -27.088 12.967 46.315 1.00 14.68 90 LYS B N 1
ATOM 1684 C CA . LYS B 1 92 ? -27.665 13.861 47.308 1.00 15.61 90 LYS B CA 1
ATOM 1685 C C . LYS B 1 92 ? -28.551 13.099 48.324 1.00 15.43 90 LYS B C 1
ATOM 1686 O O . LYS B 1 92 ? -29.394 12.283 47.931 1.00 15.17 90 LYS B O 1
ATOM 1692 N N . LYS B 1 93 ? -28.325 13.336 49.606 1.00 15.87 91 LYS B N 1
ATOM 1693 C CA . LYS B 1 93 ? -29.071 12.658 50.684 1.00 16.80 91 LYS B CA 1
ATOM 1694 C C . LYS B 1 93 ? -29.963 13.701 51.322 1.00 17.41 91 LYS B C 1
ATOM 1695 O O . LYS B 1 93 ? -29.816 14.868 51.030 1.00 17.67 91 LYS B O 1
ATOM 1701 N N . PRO B 1 94 ? -30.874 13.298 52.22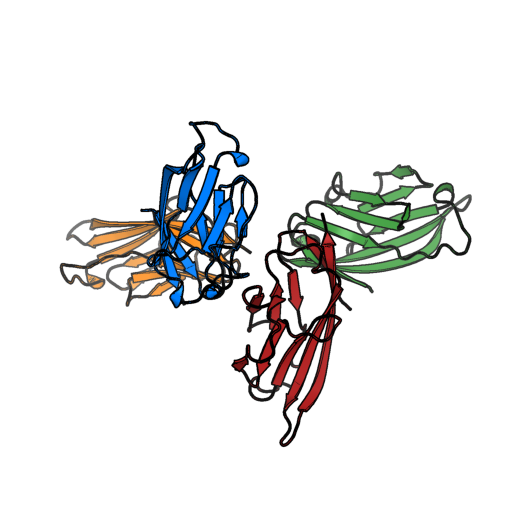4 1.00 18.82 92 PRO B N 1
ATOM 1702 C CA . PRO B 1 94 ? -31.691 14.347 52.846 1.00 19.18 92 PRO B CA 1
ATOM 1703 C C . PRO B 1 94 ? -30.811 15.415 53.549 1.00 19.42 92 PRO B C 1
ATOM 1704 O O . PRO B 1 94 ? -31.105 16.608 53.474 1.00 19.24 92 PRO B O 1
ATOM 1708 N N . THR B 1 95 ? -29.734 14.983 54.206 1.00 19.62 93 THR B N 1
ATOM 1709 C CA . THR B 1 95 ? -28.703 15.901 54.670 1.00 18.50 93 THR B CA 1
ATOM 1710 C C . THR B 1 95 ? -27.349 15.418 54.132 1.00 18.10 93 THR B C 1
ATOM 1711 O O . THR B 1 95 ? -27.001 14.236 54.247 1.00 19.30 93 THR B O 1
ATOM 1715 N N . GLY B 1 96 ? -26.605 16.329 53.509 1.00 17.22 94 GLY B N 1
ATOM 1716 C CA . GLY B 1 96 ? -25.297 16.009 52.955 1.00 17.19 94 GLY B CA 1
ATOM 1717 C C . GLY B 1 96 ? -25.386 15.244 51.642 1.00 16.98 94 GLY B C 1
ATOM 1718 O O . GLY B 1 96 ? -26.435 15.186 50.983 1.00 16.29 94 GLY B O 1
ATOM 1719 N N . MET B 1 97 ? -24.272 14.626 51.275 1.00 16.39 95 MET B N 1
ATOM 1720 C CA . MET B 1 97 ? -24.224 13.839 50.064 1.00 16.12 95 MET B CA 1
ATOM 1721 C C . MET B 1 97 ? -23.173 12.758 50.242 1.00 16.31 95 MET B C 1
ATOM 1722 O O . MET B 1 97 ? -22.235 12.890 51.056 1.00 14.56 95 MET B O 1
ATOM 1727 N N . ILE B 1 98 ? -23.346 11.693 49.470 1.00 15.84 96 ILE B N 1
ATOM 1728 C CA . ILE B 1 98 ? -22.486 10.526 49.552 1.00 16.21 96 ILE B CA 1
ATOM 1729 C C . ILE B 1 98 ? -21.775 10.354 48.227 1.00 16.09 96 ILE B C 1
ATOM 1730 O O . ILE B 1 98 ? -22.431 10.274 47.183 1.00 15.09 96 ILE B O 1
ATOM 1735 N N . ARG B 1 99 ? -20.448 10.241 48.279 1.00 15.32 97 ARG B N 1
ATOM 1736 C CA . ARG B 1 99 ? -19.646 9.911 47.092 1.00 15.70 97 ARG B CA 1
ATOM 1737 C C . ARG B 1 99 ? -19.961 8.517 46.531 1.00 15.14 97 ARG B C 1
ATOM 1738 O O . ARG B 1 99 ? -19.899 7.516 47.257 1.00 15.42 97 ARG B O 1
ATOM 1746 N N . ILE B 1 100 ? -20.291 8.440 45.246 1.00 14.25 98 ILE B N 1
ATOM 1747 C CA . ILE B 1 100 ? -20.612 7.153 44.643 1.00 14.66 98 ILE B CA 1
ATOM 1748 C C . ILE B 1 100 ? -19.724 6.798 43.465 1.00 14.99 98 ILE B C 1
ATOM 1749 O O . ILE B 1 100 ? -19.778 5.665 42.973 1.00 16.55 98 ILE B O 1
ATOM 1754 N N . HIS B 1 101 ? -18.919 7.742 42.982 1.00 15.19 99 HIS B N 1
ATOM 1755 C CA . HIS B 1 101 ? -18.038 7.432 41.846 1.00 15.91 99 HIS B CA 1
ATOM 1756 C C . HIS B 1 101 ? -16.973 8.502 41.667 1.00 16.09 99 HIS B C 1
ATOM 1757 O O . HIS B 1 101 ? -17.217 9.679 41.916 1.00 15.38 99 HIS B O 1
ATOM 1764 N N . GLN B 1 102 ? -15.775 8.063 41.299 1.00 15.55 100 GLN B N 1
ATOM 1765 C CA . GLN B 1 102 ? -14.684 8.950 41.023 1.00 15.83 100 GLN B CA 1
ATOM 1766 C C . GLN B 1 102 ? -13.912 8.404 39.821 1.00 16.22 100 GLN B C 1
ATOM 1767 O O . GLN B 1 102 ? -13.731 7.175 39.683 1.00 14.35 100 GLN B O 1
ATOM 1773 N N . MET B 1 103 ? -13.472 9.326 38.959 1.00 16.41 101 MET B N 1
ATOM 1774 C CA . MET B 1 103 ? -12.612 8.995 37.821 1.00 16.81 101 MET B CA 1
ATOM 1775 C C . MET B 1 103 ? -11.456 9.990 37.742 1.00 16.23 101 MET B C 1
ATOM 1776 O O . MET B 1 103 ? -11.666 11.192 37.570 1.00 16.28 101 MET B O 1
ATOM 1781 N N . ASN B 1 104 ? -10.238 9.492 37.833 1.00 15.73 102 ASN B N 1
ATOM 1782 C CA . ASN B 1 104 ? -9.075 10.357 37.810 1.00 17.88 102 ASN B CA 1
ATOM 1783 C C . ASN B 1 104 ? -8.385 10.330 36.443 1.00 17.23 102 ASN B C 1
ATOM 1784 O O . ASN B 1 104 ? -8.301 9.284 35.784 1.00 16.16 102 ASN B O 1
ATOM 1789 N N . SER B 1 105 ? -7.892 11.490 36.034 1.00 16.95 103 SER B N 1
ATOM 1790 C CA . SER B 1 105 ? -7.299 11.643 34.721 1.00 16.44 103 SER B CA 1
ATOM 1791 C C . SER B 1 105 ? -6.061 12.536 34.836 1.00 15.86 103 SER B C 1
ATOM 1792 O O . SER B 1 105 ? -6.029 13.508 35.616 1.00 15.31 103 SER B O 1
ATOM 1795 N N . GLU B 1 106 ? -5.045 12.211 34.061 1.00 15.15 104 GLU B N 1
ATOM 1796 C CA . GLU B 1 106 ? -3.850 13.068 33.999 1.00 16.15 104 GLU B CA 1
ATOM 1797 C C . GLU B 1 106 ? -3.840 13.748 32.644 1.00 15.50 104 GLU B C 1
ATOM 1798 O O . GLU B 1 106 ? -3.926 13.090 31.600 1.00 16.12 104 GLU B O 1
ATOM 1804 N N . LEU B 1 107 ? -3.760 15.063 32.647 1.00 14.35 105 LEU B N 1
ATOM 1805 C CA . LEU B 1 107 ? -3.743 15.765 31.413 1.00 14.17 105 LEU B CA 1
ATOM 1806 C C . LEU B 1 107 ? -2.330 16.184 31.111 1.00 14.42 105 LEU B C 1
ATOM 1807 O O . LEU B 1 107 ? -1.691 16.794 31.967 1.00 14.01 105 LEU B O 1
ATOM 1812 N N . SER B 1 108 ? -1.871 15.860 29.902 1.00 14.15 106 SER B N 1
ATOM 1813 C CA . SER B 1 108 ? -0.678 16.453 29.310 1.00 15.66 106 SER B CA 1
ATOM 1814 C C . SER B 1 108 ? -1.086 17.406 28.204 1.00 15.94 106 SER B C 1
ATOM 1815 O O . SER B 1 108 ? -2.018 17.136 27.417 1.00 14.89 106 SER B O 1
ATOM 1818 N N . VAL B 1 109 ? -0.399 18.534 28.132 1.00 17.73 107 VAL B N 1
ATOM 1819 C CA . VAL B 1 109 ? -0.646 19.464 27.050 1.00 19.66 107 VAL B CA 1
ATOM 1820 C C . VAL B 1 109 ? 0.576 19.616 26.159 1.00 21.26 107 VAL B C 1
ATOM 1821 O O . VAL B 1 109 ? 1.564 20.164 26.590 1.00 22.85 107 VAL B O 1
ATOM 1825 N N . LEU B 1 110 ? 0.459 19.185 24.899 1.00 24.64 108 LEU B N 1
ATOM 1826 C CA . LEU B 1 110 ? 1.584 19.163 23.952 1.00 26.75 108 LEU B CA 1
ATOM 1827 C C . LEU B 1 110 ? 1.452 20.211 22.820 1.00 26.87 108 LEU B C 1
ATOM 1828 O O . LEU B 1 110 ? 0.438 20.895 22.708 1.00 23.45 108 LEU B O 1
ATOM 1833 N N . ALA B 1 111 ? 2.480 20.343 21.980 1.00 28.70 109 ALA B N 1
ATOM 1834 C CA . ALA B 1 111 ? 2.511 21.474 21.035 1.00 30.65 109 ALA B CA 1
ATOM 1835 C C . ALA B 1 111 ? 2.827 21.102 19.573 1.00 33.70 109 ALA B C 1
ATOM 1836 O O . ALA B 1 111 ? 3.686 20.274 19.275 1.00 35.12 109 ALA B O 1
ATOM 1839 N N . MET C 1 2 ? 13.341 42.336 4.770 1.00 23.03 0 MET C N 1
ATOM 1840 C CA . MET C 1 2 ? 13.688 41.516 5.947 1.00 22.67 0 MET C CA 1
ATOM 1841 C C . MET C 1 2 ? 13.669 40.033 5.576 1.00 21.14 0 MET C C 1
ATOM 1842 O O . MET C 1 2 ? 12.870 39.583 4.743 1.00 20.78 0 MET C O 1
ATOM 1847 N N . LEU C 1 3 ? 14.559 39.280 6.200 1.00 18.62 1 LEU C N 1
ATOM 1848 C CA . LEU C 1 3 ? 14.496 37.841 6.123 1.00 18.32 1 LEU C CA 1
ATOM 1849 C C . LEU C 1 3 ? 13.352 37.423 7.012 1.00 16.22 1 LEU C C 1
ATOM 1850 O O . LEU C 1 3 ? 12.968 38.176 7.877 1.00 14.73 1 LEU C O 1
ATOM 1855 N N . LYS C 1 4 ? 12.798 36.247 6.768 1.00 15.53 2 LYS C N 1
ATOM 1856 C CA . LYS C 1 4 ? 11.823 35.637 7.656 1.00 16.65 2 LYS C CA 1
ATOM 1857 C C . LYS C 1 4 ? 12.343 34.269 8.108 1.00 15.43 2 LYS C C 1
ATOM 1858 O O . LYS C 1 4 ? 12.788 33.468 7.303 1.00 14.03 2 LYS C O 1
ATOM 1864 N N . ILE C 1 5 ? 12.299 34.025 9.400 1.00 15.18 3 ILE C N 1
ATOM 1865 C CA . ILE C 1 5 ? 12.847 32.790 9.979 1.00 15.49 3 ILE C CA 1
ATOM 1866 C C . ILE C 1 5 ? 11.789 32.195 10.895 1.00 14.64 3 ILE C C 1
ATOM 1867 O O . ILE C 1 5 ? 11.160 32.901 11.674 1.00 15.79 3 ILE C O 1
ATOM 1872 N N . GLN C 1 6 ? 11.566 30.905 10.753 1.00 14.48 4 GLN C N 1
ATOM 1873 C CA . GLN C 1 6 ? 10.692 30.163 11.626 1.00 15.00 4 GLN C CA 1
ATOM 1874 C C . GLN C 1 6 ? 11.564 29.174 12.432 1.00 14.39 4 GLN C C 1
ATOM 1875 O O . GLN C 1 6 ? 12.269 28.347 11.864 1.00 14.17 4 GLN C O 1
ATOM 1881 N N . ALA C 1 7 ? 11.531 29.316 13.750 1.00 14.74 5 ALA C N 1
ATOM 1882 C CA . ALA C 1 7 ? 12.268 28.448 14.660 1.00 15.25 5 ALA C CA 1
ATOM 1883 C C . ALA C 1 7 ? 11.337 27.924 15.773 1.00 14.99 5 ALA C C 1
ATOM 1884 O O . ALA C 1 7 ? 10.150 28.245 15.799 1.00 15.51 5 ALA C O 1
ATOM 1886 N N . TYR C 1 8 ? 11.880 27.111 16.679 1.00 15.97 6 TYR C N 1
ATOM 1887 C CA . TYR C 1 8 ? 11.064 26.300 17.577 1.00 16.88 6 TYR C CA 1
ATOM 1888 C C . TYR C 1 8 ? 11.415 26.465 19.037 1.00 17.38 6 TYR C C 1
ATOM 1889 O O . TYR C 1 8 ? 12.558 26.645 19.376 1.00 15.03 6 TYR C O 1
ATOM 1898 N N . PHE C 1 9 ? 10.379 26.443 19.860 1.00 18.93 7 PHE C N 1
ATOM 1899 C CA . PHE C 1 9 ? 10.450 26.630 21.294 1.00 20.53 7 PHE C CA 1
ATOM 1900 C C . PHE C 1 9 ? 11.464 25.646 21.854 1.00 19.57 7 PHE C C 1
ATOM 1901 O O . PHE C 1 9 ? 11.468 24.480 21.464 1.00 18.85 7 PHE C O 1
ATOM 1909 N N . ASN C 1 10 ? 12.372 26.156 22.687 1.00 20.31 8 ASN C N 1
ATOM 1910 C CA . ASN C 1 10 ? 13.437 25.377 23.331 1.00 20.86 8 ASN C CA 1
ATOM 1911 C C . ASN C 1 10 ? 14.549 24.904 22.383 1.00 20.98 8 ASN C C 1
ATOM 1912 O O . ASN C 1 10 ? 15.398 24.098 22.752 1.00 21.94 8 ASN C O 1
ATOM 1917 N N . GLU C 1 11 ? 14.566 25.441 21.163 1.00 20.42 9 GLU C N 1
ATOM 1918 C CA . GLU C 1 11 ? 15.614 25.155 20.214 1.00 19.58 9 GLU C CA 1
ATOM 1919 C C . GLU C 1 11 ? 16.402 26.448 19.946 1.00 17.73 9 GLU C C 1
ATOM 1920 O O . GLU C 1 11 ? 16.606 27.234 20.864 1.00 16.55 9 GLU C O 1
ATOM 1926 N N . THR C 1 12 ? 16.866 26.658 18.709 1.00 16.00 10 THR C N 1
ATOM 1927 C CA . THR C 1 12 ? 17.825 27.734 18.429 1.00 15.65 10 THR C CA 1
ATOM 1928 C C . THR C 1 12 ? 17.279 28.554 17.290 1.00 15.50 10 THR C C 1
ATOM 1929 O O . THR C 1 12 ? 16.456 28.056 16.516 1.00 15.32 10 THR C O 1
ATOM 1933 N N . ALA C 1 13 ? 17.759 29.797 17.164 1.00 15.29 11 ALA C N 1
ATOM 1934 C CA . ALA C 1 13 ? 17.508 30.613 15.984 1.00 14.82 11 ALA C CA 1
ATOM 1935 C C . ALA C 1 13 ? 18.830 31.212 15.524 1.00 15.16 11 ALA C C 1
ATOM 1936 O O . ALA C 1 13 ? 19.621 31.758 16.321 1.00 15.53 11 ALA C O 1
ATOM 1938 N N . ASP C 1 14 ? 19.093 31.103 14.236 1.00 15.08 12 ASP C N 1
ATOM 1939 C CA . ASP C 1 14 ? 20.314 31.673 13.684 1.00 15.28 12 ASP C CA 1
ATOM 1940 C C . ASP C 1 14 ? 19.975 32.927 12.887 1.00 16.07 12 ASP C C 1
ATOM 1941 O O . ASP C 1 14 ? 19.343 32.838 11.847 1.00 16.88 12 ASP C O 1
ATOM 1946 N N . LEU C 1 15 ? 20.455 34.066 13.372 1.00 15.31 13 LEU C N 1
ATOM 1947 C CA . LEU C 1 15 ? 20.181 35.385 12.825 1.00 15.16 13 LEU C CA 1
ATOM 1948 C C . LEU C 1 15 ? 21.366 35.869 11.990 1.00 14.78 13 LEU C C 1
ATOM 1949 O O . LEU C 1 15 ? 22.368 36.303 12.535 1.00 14.73 13 LEU C O 1
ATOM 1954 N N . PRO C 1 16 ? 21.276 35.752 10.660 1.00 14.64 14 PRO C N 1
ATOM 1955 C CA . PRO C 1 16 ? 22.442 36.042 9.843 1.00 14.27 14 PRO C CA 1
ATOM 1956 C C . PRO C 1 16 ? 22.626 37.532 9.559 1.00 14.50 14 PRO C C 1
ATOM 1957 O O . PRO C 1 16 ? 21.648 38.279 9.493 1.00 15.90 14 PRO C O 1
ATOM 1961 N N . CYS C 1 17 ? 23.861 37.975 9.378 1.00 14.61 15 CYS C N 1
ATOM 1962 C CA . CYS C 1 17 ? 24.092 39.366 8.968 1.00 14.80 15 CYS C CA 1
ATOM 1963 C C . CYS C 1 17 ? 24.089 39.493 7.467 1.00 13.57 15 CYS C C 1
ATOM 1964 O O . CYS C 1 17 ? 23.769 40.557 6.957 1.00 13.31 15 CYS C O 1
ATOM 1967 N N . GLN C 1 18 ? 24.439 38.413 6.770 1.00 12.84 16 GLN C N 1
ATOM 1968 C CA . GLN C 1 18 ? 24.530 38.390 5.295 1.00 13.11 16 GLN C CA 1
ATOM 1969 C C . GLN C 1 18 ? 25.405 39.526 4.746 1.00 13.32 16 GLN C C 1
ATOM 1970 O O . GLN C 1 18 ? 25.017 40.247 3.839 1.00 14.97 16 GLN C O 1
ATOM 1976 N N . PHE C 1 19 ? 26.576 39.660 5.349 1.00 14.11 17 PHE C N 1
ATOM 1977 C CA . PHE C 1 19 ? 27.517 40.733 5.095 1.00 15.31 17 PHE C CA 1
ATOM 1978 C C . PHE C 1 19 ? 28.621 40.216 4.167 1.00 16.37 17 PHE C C 1
ATOM 1979 O O . PHE C 1 19 ? 29.418 39.374 4.543 1.00 17.25 17 PHE C O 1
ATOM 1987 N N . ALA C 1 20 ? 28.643 40.735 2.940 1.00 18.67 18 ALA C N 1
ATOM 1988 C CA . ALA C 1 20 ? 29.605 40.306 1.926 1.00 20.85 18 ALA C CA 1
ATOM 1989 C C . ALA C 1 20 ? 31.028 40.692 2.339 1.00 22.47 18 ALA C C 1
ATOM 1990 O O . ALA C 1 20 ? 31.970 39.947 2.082 1.00 21.77 18 ALA C O 1
ATOM 1992 N N . ASN C 1 21 ? 31.166 41.819 3.037 1.00 23.64 19 ASN C N 1
ATOM 1993 C CA . ASN C 1 21 ? 32.470 42.312 3.491 1.00 24.95 19 ASN C CA 1
ATOM 1994 C C . ASN C 1 21 ? 33.425 42.476 2.300 1.00 25.73 19 ASN C C 1
ATOM 1995 O O . ASN C 1 21 ? 34.562 42.049 2.364 1.00 26.99 19 ASN C O 1
ATOM 2000 N N . SER C 1 22 ? 32.954 43.096 1.231 1.00 26.65 20 SER C N 1
ATOM 2001 C CA . SER C 1 22 ? 33.764 43.322 0.020 1.00 28.27 20 SER C CA 1
ATOM 2002 C C . SER C 1 22 ? 35.213 43.682 0.305 1.00 30.86 20 SER C C 1
ATOM 2003 O O . SER C 1 22 ? 36.132 43.311 -0.438 1.00 31.94 20 SER C O 1
ATOM 2006 N N . GLN C 1 23 ? 35.390 44.430 1.384 1.00 33.50 21 GLN C N 1
ATOM 2007 C CA . GLN C 1 23 ? 36.647 45.091 1.722 1.00 33.67 21 GLN C CA 1
ATOM 2008 C C . GLN C 1 23 ? 37.611 44.099 2.398 1.00 34.28 21 GLN C C 1
ATOM 2009 O O . GLN C 1 23 ? 38.755 44.425 2.687 1.00 30.83 21 GLN C O 1
ATOM 2015 N N . ASN C 1 24 ? 37.139 42.869 2.618 1.00 35.30 22 ASN C N 1
ATOM 2016 C CA . ASN C 1 24 ? 37.844 41.899 3.462 1.00 33.95 22 ASN C CA 1
ATOM 2017 C C . ASN C 1 24 ? 38.366 42.600 4.709 1.00 31.87 22 ASN C C 1
ATOM 2018 O O . ASN C 1 24 ? 39.552 42.510 5.013 1.00 29.34 22 ASN C O 1
ATOM 2020 N N . GLN C 1 25 ? 37.472 43.309 5.405 1.00 30.20 23 GLN C N 1
ATOM 2021 C CA . GLN C 1 25 ? 37.791 43.979 6.672 1.00 29.69 23 GLN C CA 1
ATOM 2022 C C . GLN C 1 25 ? 37.784 42.989 7.822 1.00 29.05 23 GLN C C 1
ATOM 2023 O O . GLN C 1 25 ? 37.074 41.990 7.800 1.00 29.10 23 GLN C O 1
ATOM 2029 N N . SER C 1 26 ? 38.579 43.286 8.834 1.00 27.66 24 SER C N 1
ATOM 2030 C CA . SER C 1 26 ? 38.659 42.412 9.972 1.00 27.15 24 SER C CA 1
ATOM 2031 C C . SER C 1 26 ? 37.634 42.796 11.007 1.00 25.84 24 SER C C 1
ATOM 2032 O O . SER C 1 26 ? 37.378 43.977 11.220 1.00 23.28 24 SER C O 1
ATOM 2035 N N . LEU C 1 27 ? 37.105 41.793 11.699 1.00 25.41 25 LEU C N 1
ATOM 2036 C CA . LEU C 1 27 ? 36.325 42.032 12.916 1.00 24.59 25 LEU C CA 1
ATOM 2037 C C . LEU C 1 27 ? 37.017 43.015 13.825 1.00 23.52 25 LEU C C 1
ATOM 2038 O O . LEU C 1 27 ? 36.373 43.808 14.515 1.00 22.89 25 LEU C O 1
ATOM 2043 N N . SER C 1 28 ? 38.340 42.940 13.862 1.00 23.54 26 SER C N 1
ATOM 2044 C CA . SER C 1 28 ? 39.115 43.784 14.731 1.00 22.29 26 SER C CA 1
ATOM 2045 C C . SER C 1 28 ? 38.970 45.312 14.434 1.00 23.04 26 SER C C 1
ATOM 2046 O O . SER C 1 28 ? 39.341 46.153 15.248 1.00 20.71 26 SER C O 1
ATOM 2049 N N . GLU C 1 29 ? 38.374 45.664 13.294 1.00 22.26 27 GLU C N 1
ATOM 2050 C CA . GLU C 1 29 ? 38.069 47.056 12.966 1.00 22.56 27 GLU C CA 1
ATOM 2051 C C . GLU C 1 29 ? 36.589 47.395 13.085 1.00 19.96 27 GLU C C 1
ATOM 2052 O O . GLU C 1 29 ? 36.209 48.526 12.821 1.00 19.41 27 GLU C O 1
ATOM 2058 N N . LEU C 1 30 ? 35.762 46.424 13.475 1.00 17.66 28 LEU C N 1
ATOM 2059 C CA . LEU C 1 30 ? 34.300 46.585 13.479 1.00 16.10 28 LEU C CA 1
ATOM 2060 C C . LEU C 1 30 ? 33.667 46.402 14.856 1.00 15.56 28 LEU C C 1
ATOM 2061 O O . LEU C 1 30 ? 34.258 45.757 15.741 1.00 13.63 28 LEU C O 1
ATOM 2066 N N . VAL C 1 31 ? 32.480 47.000 15.028 1.00 14.57 29 VAL C N 1
ATOM 2067 C CA . VAL C 1 31 ? 31.618 46.747 16.164 1.00 15.02 29 VAL C CA 1
ATOM 2068 C C . VAL C 1 31 ? 30.340 46.142 15.583 1.00 14.47 29 VAL C C 1
ATOM 2069 O O . VAL C 1 31 ? 29.632 46.776 14.803 1.00 14.04 29 VAL C O 1
ATOM 2073 N N . VAL C 1 32 ? 30.048 44.914 15.973 1.00 13.73 30 VAL C N 1
ATOM 2074 C CA . VAL C 1 32 ? 28.958 44.171 15.423 1.00 14.06 30 VAL C CA 1
ATOM 2075 C C . VAL C 1 32 ? 28.038 43.919 16.576 1.00 14.53 30 VAL C C 1
ATOM 2076 O O . VAL C 1 32 ? 28.488 43.459 17.634 1.00 14.57 30 VAL C O 1
ATOM 2080 N N . PHE C 1 33 ? 26.767 44.279 16.425 1.00 14.41 31 PHE C N 1
ATOM 2081 C CA . PHE C 1 33 ? 25.797 43.780 17.377 1.00 14.48 31 PHE C CA 1
ATOM 2082 C C . PHE C 1 33 ? 24.452 43.405 16.785 1.00 13.00 31 PHE C C 1
ATOM 2083 O O . PHE C 1 33 ? 24.116 43.744 15.637 1.00 11.37 31 PHE C O 1
ATOM 2091 N N . TRP C 1 34 ? 23.739 42.583 17.558 1.00 12.48 32 TRP C N 1
ATOM 2092 C CA . TRP C 1 34 ? 22.374 42.187 17.207 1.00 12.79 32 TRP C CA 1
ATOM 2093 C C . TRP C 1 34 ? 21.444 42.815 18.234 1.00 13.05 32 TRP C C 1
ATOM 2094 O O . TRP C 1 34 ? 21.717 42.817 19.458 1.00 11.65 32 TRP C O 1
ATOM 2105 N N . GLN C 1 35 ? 20.344 43.344 17.718 1.00 12.99 33 GLN C N 1
ATOM 2106 C CA . GLN C 1 35 ? 19.387 44.077 18.545 1.00 14.61 33 GLN C CA 1
ATOM 2107 C C . GLN C 1 35 ? 18.031 43.452 18.307 1.00 13.33 33 GLN C C 1
ATOM 2108 O O . GLN C 1 35 ? 17.768 42.927 17.215 1.00 12.84 33 GLN C O 1
ATOM 2114 N N . ASP C 1 36 ? 17.188 43.462 19.328 1.00 12.75 34 ASP C N 1
ATOM 2115 C CA . ASP C 1 36 ? 15.791 43.123 19.155 1.00 13.02 34 ASP C CA 1
ATOM 2116 C C . ASP C 1 36 ? 14.891 44.320 18.822 1.00 12.97 34 ASP C C 1
ATOM 2117 O O . ASP C 1 36 ? 15.361 45.431 18.626 1.00 12.40 34 ASP C O 1
ATOM 2122 N N . GLN C 1 37 ? 13.586 44.073 18.704 1.00 13.42 35 GLN C N 1
ATOM 2123 C CA . GLN C 1 37 ? 12.663 45.148 18.225 1.00 14.06 35 GLN C CA 1
ATOM 2124 C C . GLN C 1 37 ? 12.383 46.185 19.289 1.00 14.19 35 GLN C C 1
ATOM 2125 O O . GLN C 1 37 ? 11.811 47.230 19.020 1.00 14.25 35 GLN C O 1
ATOM 2131 N N . GLU C 1 38 ? 12.806 45.902 20.510 1.00 15.18 36 GLU C N 1
ATOM 2132 C CA . GLU C 1 38 ? 12.754 46.884 21.569 1.00 15.79 36 GLU C CA 1
ATOM 2133 C C . GLU C 1 38 ? 14.141 47.549 21.710 1.00 15.83 36 GLU C C 1
ATOM 2134 O O . GLU C 1 38 ? 14.419 48.227 22.687 1.00 15.23 36 GLU C O 1
ATOM 2140 N N . ASN C 1 39 ? 14.986 47.349 20.695 1.00 14.70 37 ASN C N 1
ATOM 2141 C CA . ASN C 1 39 ? 16.360 47.886 20.627 1.00 14.48 37 ASN C CA 1
ATOM 2142 C C . ASN C 1 39 ? 17.269 47.437 21.750 1.00 13.29 37 ASN C C 1
ATOM 2143 O O . ASN C 1 39 ? 18.246 48.094 22.038 1.00 12.88 37 ASN C O 1
ATOM 2148 N N . LEU C 1 40 ? 16.922 46.327 22.393 1.00 12.29 38 LEU C N 1
ATOM 2149 C CA . LEU C 1 40 ? 17.817 45.675 23.343 1.00 12.15 38 LEU C CA 1
ATOM 2150 C C . LEU C 1 40 ? 18.849 44.830 22.585 1.00 11.80 38 LEU C C 1
ATOM 2151 O O . LEU C 1 40 ? 18.569 44.287 21.489 1.00 12.01 38 LEU C O 1
ATOM 2156 N N . VAL C 1 41 ? 20.049 44.767 23.140 1.00 10.29 39 VAL C N 1
ATOM 2157 C CA . VAL C 1 41 ? 21.147 44.031 22.514 1.00 10.54 39 VAL C CA 1
ATOM 2158 C C . VAL C 1 41 ? 21.374 42.625 23.031 1.00 10.16 39 VAL C C 1
ATOM 2159 O O . VAL C 1 41 ? 21.448 42.406 24.250 1.00 10.67 39 VAL C O 1
ATOM 2163 N N . LEU C 1 42 ? 21.508 41.691 22.088 1.00 9.39 40 LEU C N 1
ATOM 2164 C CA . LEU C 1 42 ? 21.679 40.261 22.365 1.00 9.66 40 LEU C CA 1
ATOM 2165 C C . LEU C 1 42 ? 23.119 39.885 22.604 1.00 9.66 40 LEU C C 1
ATOM 2166 O O . LEU C 1 42 ? 23.425 39.014 23.434 1.00 9.05 40 LEU C O 1
ATOM 2171 N N . ASN C 1 43 ? 23.995 40.522 21.828 1.00 10.07 41 ASN C N 1
ATOM 2172 C CA . ASN C 1 43 ? 25.412 40.156 21.768 1.00 10.43 41 ASN C CA 1
ATOM 2173 C C . ASN C 1 43 ? 26.181 41.265 21.062 1.00 10.58 41 ASN C C 1
ATOM 2174 O O . ASN C 1 43 ? 25.658 41.926 20.169 1.00 9.70 41 ASN C O 1
ATOM 2179 N N . GLU C 1 44 ? 27.420 41.496 21.480 1.00 11.28 42 GLU C N 1
ATOM 2180 C CA . GLU C 1 44 ? 28.262 42.470 20.809 1.00 12.16 42 GLU C CA 1
ATOM 2181 C C . GLU C 1 44 ? 29.653 41.924 20.622 1.00 13.40 42 GLU C C 1
ATOM 2182 O O . GLU C 1 44 ? 30.257 41.359 21.556 1.00 15.12 42 GLU C O 1
ATOM 2188 N N . VAL C 1 45 ? 30.136 42.008 19.401 1.00 13.98 43 VAL C N 1
ATOM 2189 C CA . VAL C 1 45 ? 31.515 41.653 19.082 1.00 14.15 43 VAL C CA 1
ATOM 2190 C C . VAL C 1 45 ? 32.207 43.012 18.882 1.00 15.22 43 VAL C C 1
ATOM 2191 O O . VAL C 1 45 ? 31.990 43.673 17.863 1.00 14.77 43 VAL C O 1
ATOM 2195 N N . TYR C 1 46 ? 32.949 43.449 19.904 1.00 16.15 44 TYR C N 1
ATOM 2196 C CA . TYR C 1 46 ? 33.591 44.778 19.927 1.00 18.68 44 TYR C CA 1
ATOM 2197 C C . TYR C 1 46 ? 35.041 44.631 19.521 1.00 19.18 44 TYR C C 1
ATOM 2198 O O . TYR C 1 46 ? 35.902 44.237 20.344 1.00 20.12 44 TYR C O 1
ATOM 2207 N N . LEU C 1 47 ? 35.317 44.954 18.259 1.00 19.77 45 LEU C N 1
ATOM 2208 C CA . LEU C 1 47 ? 36.661 44.774 17.674 1.00 20.47 45 LEU C CA 1
ATOM 2209 C C . LEU C 1 47 ? 37.125 43.316 17.773 1.00 21.76 45 LEU C C 1
ATOM 2210 O O . LEU C 1 47 ? 38.279 43.016 18.112 1.00 23.57 45 LEU C O 1
ATOM 2215 N N . GLY C 1 48 ? 36.208 42.402 17.492 1.00 21.87 46 GLY C N 1
ATOM 2216 C CA . GLY C 1 48 ? 36.503 40.995 17.525 1.00 21.93 46 GLY C CA 1
ATOM 2217 C C . GLY C 1 48 ? 36.380 40.316 18.888 1.00 21.98 46 GLY C C 1
ATOM 2218 O O . GLY C 1 48 ? 36.464 39.093 18.937 1.00 23.37 46 GLY C O 1
ATOM 2219 N N . LYS C 1 49 ? 36.242 41.098 19.968 1.00 22.16 47 LYS C N 1
ATOM 2220 C CA . LYS C 1 49 ? 35.997 40.596 21.332 1.00 21.93 47 LYS C CA 1
ATOM 2221 C C . LYS C 1 49 ? 34.505 40.523 21.692 1.00 21.73 47 LYS C C 1
ATOM 2222 O O . LYS C 1 49 ? 33.782 41.495 21.518 1.00 21.09 47 LYS C O 1
ATOM 2228 N N . GLU C 1 50 ? 34.063 39.405 22.255 1.00 21.72 48 GLU C N 1
ATOM 2229 C CA . GLU C 1 50 ? 32.692 39.320 22.762 1.00 22.96 48 GLU C CA 1
ATOM 2230 C C . GLU C 1 50 ? 32.606 40.227 23.991 1.00 20.28 48 GLU C C 1
ATOM 2231 O O . GLU C 1 50 ? 33.468 40.187 24.842 1.00 21.18 48 GLU C O 1
ATOM 2237 N N . LYS C 1 51 ? 31.606 41.092 24.048 1.00 18.01 49 LYS C N 1
ATOM 2238 C CA . LYS C 1 51 ? 31.462 42.032 25.163 1.00 19.48 49 LYS C CA 1
ATOM 2239 C C . LYS C 1 51 ? 30.013 41.975 25.602 1.00 20.09 49 LYS C C 1
ATOM 2240 O O . LYS C 1 51 ? 29.120 41.884 24.747 1.00 20.72 49 LYS C O 1
ATOM 2244 N N . PHE C 1 52 ? 29.783 42.070 26.911 1.00 19.95 50 PHE C N 1
ATOM 2245 C CA . PHE C 1 52 ? 28.455 41.905 27.467 1.00 19.98 50 PHE C CA 1
ATOM 2246 C C . PHE C 1 52 ? 27.904 43.128 28.195 1.00 19.39 50 PHE C C 1
ATOM 2247 O O . PHE C 1 52 ? 26.864 43.054 28.847 1.00 17.81 50 PHE C O 1
ATOM 2255 N N . ASP C 1 53 ? 28.570 44.260 28.054 1.00 18.87 51 ASP C N 1
ATOM 2256 C CA . ASP C 1 53 ? 28.149 45.500 28.717 1.00 19.71 51 ASP C CA 1
ATOM 2257 C C . ASP C 1 53 ? 26.856 46.078 28.184 1.00 18.79 51 ASP C C 1
ATOM 2258 O O . ASP C 1 53 ? 26.134 46.798 28.906 1.00 18.82 51 ASP C O 1
ATOM 2263 N N . SER C 1 54 ? 26.600 45.819 26.904 1.00 16.20 52 SER C N 1
ATOM 2264 C CA . SER C 1 54 ? 25.455 46.376 26.225 1.00 15.88 52 SER C CA 1
ATOM 2265 C C . SER C 1 54 ? 24.304 45.350 26.191 1.00 15.08 52 SER C C 1
ATOM 2266 O O . SER C 1 54 ? 23.190 45.691 25.793 1.00 15.61 52 SER C O 1
ATOM 2269 N N . VAL C 1 55 ? 24.574 44.133 26.653 1.00 14.82 53 VAL C N 1
ATOM 2270 C CA . VAL C 1 55 ? 23.671 42.989 26.488 1.00 14.93 53 VAL C CA 1
ATOM 2271 C C . VAL C 1 55 ? 22.651 42.956 27.598 1.00 15.26 53 VAL C C 1
ATOM 2272 O O . VAL C 1 55 ? 23.020 42.944 28.772 1.00 16.23 53 VAL C O 1
ATOM 2276 N N . HIS C 1 56 ? 21.370 42.920 27.232 1.00 15.37 54 HIS C N 1
ATOM 2277 C CA . HIS C 1 56 ? 20.306 42.817 28.218 1.00 15.59 54 HIS C CA 1
ATOM 2278 C C . HIS C 1 56 ? 20.422 41.464 28.948 1.00 15.73 54 HIS C C 1
ATOM 2279 O O . HIS C 1 56 ? 20.747 40.444 28.334 1.00 13.99 54 HIS C O 1
ATOM 2286 N N . SER C 1 57 ? 20.148 41.482 30.254 1.00 16.60 55 SER C N 1
ATOM 2287 C CA . SER C 1 57 ? 20.110 40.264 31.051 1.00 18.54 55 SER C CA 1
ATOM 2288 C C . SER C 1 57 ? 19.288 39.118 30.435 1.00 17.82 55 SER C C 1
ATOM 2289 O O . SER C 1 57 ? 19.696 37.988 30.563 1.00 16.44 55 SER C O 1
ATOM 2292 N N . LYS C 1 58 ? 18.173 39.386 29.758 1.00 16.58 56 LYS C N 1
ATOM 2293 C CA . LYS C 1 58 ? 17.376 38.317 29.167 1.00 16.71 56 LYS C CA 1
ATOM 2294 C C . LYS C 1 58 ? 18.133 37.455 28.139 1.00 16.77 56 LYS C C 1
ATOM 2295 O O . LYS C 1 58 ? 17.694 36.342 27.828 1.00 16.74 56 LYS C O 1
ATOM 2301 N N . TYR C 1 59 ? 19.219 37.992 27.571 1.00 14.77 57 TYR C N 1
ATOM 2302 C CA . TYR C 1 59 ? 19.986 37.264 26.554 1.00 14.42 57 TYR C CA 1
ATOM 2303 C C . TYR C 1 59 ? 21.279 36.700 27.115 1.00 14.17 57 TYR C C 1
ATOM 2304 O O . TYR C 1 59 ? 21.944 35.903 26.472 1.00 12.55 57 TYR C O 1
ATOM 2313 N N . MET C 1 60 ? 21.628 37.071 28.338 1.00 14.63 58 MET C N 1
ATOM 2314 C CA . MET C 1 60 ? 22.866 36.584 28.926 1.00 15.21 58 MET C CA 1
ATOM 2315 C C . MET C 1 60 ? 22.900 35.056 29.025 1.00 15.04 58 MET C C 1
ATOM 2316 O O . MET C 1 60 ? 21.955 34.415 29.515 1.00 14.29 58 MET C O 1
ATOM 2321 N N . GLY C 1 61 ? 23.983 34.476 28.515 1.00 14.73 59 GLY C N 1
ATOM 2322 C CA . GLY C 1 61 ? 24.219 33.053 28.552 1.00 13.88 59 GLY C CA 1
ATOM 2323 C C . GLY C 1 61 ? 23.576 32.312 27.403 1.00 13.87 59 GLY C C 1
ATOM 2324 O O . GLY C 1 61 ? 23.730 31.123 27.321 1.00 14.05 59 GLY C O 1
ATOM 2325 N N . ARG C 1 62 ? 22.856 33.027 26.529 1.00 13.92 60 ARG C N 1
ATOM 2326 C CA . ARG C 1 62 ? 21.965 32.401 25.517 1.00 13.24 60 ARG C CA 1
ATOM 2327 C C . ARG C 1 62 ? 22.390 32.686 24.063 1.00 13.18 60 ARG C C 1
ATOM 2328 O O . ARG C 1 62 ? 21.634 32.410 23.124 1.00 12.65 60 ARG C O 1
ATOM 2336 N N . THR C 1 63 ? 23.583 33.238 23.865 1.00 12.44 61 THR C N 1
ATOM 2337 C CA . THR C 1 63 ? 24.020 33.554 22.508 1.00 12.97 61 THR C CA 1
ATOM 2338 C C . THR C 1 63 ? 25.412 33.015 22.211 1.00 13.30 61 THR C C 1
ATOM 2339 O O . THR C 1 63 ? 26.231 32.782 23.123 1.00 13.27 61 THR C O 1
ATOM 2343 N N . SER C 1 64 ? 25.677 32.805 20.927 1.00 13.21 62 SER C N 1
ATOM 2344 C CA . SER C 1 64 ? 27.011 32.429 20.465 1.00 13.19 62 SER C CA 1
ATOM 2345 C C . SER C 1 64 ? 27.184 32.946 19.034 1.00 13.14 62 SER C C 1
ATOM 2346 O O . SER C 1 64 ? 26.224 33.100 18.287 1.00 12.00 62 SER C O 1
ATOM 2349 N N . PHE C 1 65 ? 28.414 33.225 18.674 1.00 13.82 63 PHE C N 1
ATOM 2350 C CA . PHE C 1 65 ? 28.706 33.921 17.419 1.00 15.01 63 PHE C CA 1
ATOM 2351 C C . PHE C 1 65 ? 29.594 33.045 16.542 1.00 16.12 63 PHE C C 1
ATOM 2352 O O . PHE C 1 65 ? 30.588 32.506 17.025 1.00 16.58 63 PHE C O 1
ATOM 2360 N N . ASP C 1 66 ? 29.218 32.926 15.272 1.00 17.33 64 ASP C N 1
ATOM 2361 C CA . ASP C 1 66 ? 29.949 32.195 14.269 1.00 18.94 64 ASP C CA 1
ATOM 2362 C C . ASP C 1 66 ? 30.569 33.251 13.345 1.00 19.45 64 ASP C C 1
ATOM 2363 O O . ASP C 1 66 ? 29.855 33.879 12.566 1.00 18.50 64 ASP C O 1
ATOM 2368 N N . SER C 1 67 ? 31.877 33.468 13.442 1.00 19.70 65 SER C N 1
ATOM 2369 C CA . SER C 1 67 ? 32.507 34.500 12.642 1.00 21.91 65 SER C CA 1
ATOM 2370 C C . SER C 1 67 ? 32.616 34.102 11.169 1.00 22.47 65 SER C C 1
ATOM 2371 O O . SER C 1 67 ? 32.522 34.953 10.297 1.00 22.49 65 SER C O 1
ATOM 2374 N N . ASP C 1 68 ? 32.757 32.812 10.890 1.00 22.24 66 ASP C N 1
ATOM 2375 C CA . ASP C 1 68 ? 32.806 32.356 9.502 1.00 23.40 66 ASP C CA 1
ATOM 2376 C C . ASP C 1 68 ? 31.606 32.845 8.682 1.00 23.91 66 ASP C C 1
ATOM 2377 O O . ASP C 1 68 ? 31.787 33.362 7.580 1.00 23.93 66 ASP C O 1
ATOM 2382 N N . SER C 1 69 ? 30.394 32.679 9.227 1.00 22.46 67 SER C N 1
ATOM 2383 C CA . SER C 1 69 ? 29.151 32.956 8.527 1.00 22.83 67 SER C CA 1
ATOM 2384 C C . SER C 1 69 ? 28.443 34.256 8.972 1.00 23.48 67 SER C C 1
ATOM 2385 O O . SER C 1 69 ? 27.333 34.533 8.521 1.00 25.26 67 SER C O 1
ATOM 2388 N N . TRP C 1 70 ? 29.088 35.014 9.854 1.00 21.79 68 TRP C N 1
ATOM 2389 C CA . TRP C 1 70 ? 28.544 36.264 10.418 1.00 21.99 68 TRP C CA 1
ATOM 2390 C C . TRP C 1 70 ? 27.152 36.064 10.934 1.00 18.63 68 TRP C C 1
ATOM 2391 O O . TRP C 1 70 ? 26.226 36.724 10.491 1.00 18.14 68 TRP C O 1
ATOM 2402 N N . THR C 1 71 ? 26.992 35.110 11.851 1.00 16.89 69 THR C N 1
ATOM 2403 C CA . THR C 1 71 ? 25.665 34.707 12.286 1.00 15.82 69 THR C CA 1
ATOM 2404 C C . THR C 1 71 ? 25.611 34.572 13.789 1.00 14.96 69 THR C C 1
ATOM 2405 O O . THR C 1 71 ? 26.531 34.024 14.405 1.00 15.43 69 THR C O 1
ATOM 2409 N N . LEU C 1 72 ? 24.534 35.064 14.388 1.00 13.73 70 LEU C N 1
ATOM 2410 C CA . LEU C 1 72 ? 24.367 34.880 15.836 1.00 13.19 70 LEU C CA 1
ATOM 2411 C C . LEU C 1 72 ? 23.336 33.811 16.099 1.00 12.70 70 LEU C C 1
ATOM 2412 O O . LEU C 1 72 ? 22.320 33.754 15.418 1.00 13.92 70 LEU C O 1
ATOM 2417 N N . ARG C 1 73 ? 23.604 32.949 17.073 1.00 12.50 71 ARG C N 1
ATOM 2418 C CA . ARG C 1 73 ? 22.677 31.897 17.448 1.00 13.26 71 ARG C CA 1
ATOM 2419 C C . ARG C 1 73 ? 22.111 32.203 18.807 1.00 11.99 71 ARG C C 1
ATOM 2420 O O . ARG C 1 73 ? 22.869 32.433 19.736 1.00 12.74 71 ARG C O 1
ATOM 2428 N N . LEU C 1 74 ? 20.790 32.212 18.879 1.00 11.92 72 LEU C N 1
ATOM 2429 C CA . LEU C 1 74 ? 20.021 32.513 20.103 1.00 11.70 72 LEU C CA 1
ATOM 2430 C C . LEU C 1 74 ? 19.503 31.156 20.569 1.00 11.38 72 LEU C C 1
ATOM 2431 O O . LEU C 1 74 ? 18.832 30.448 19.816 1.00 11.75 72 LEU C O 1
ATOM 2436 N N . HIS C 1 75 ? 19.839 30.804 21.804 1.00 12.39 73 HIS C N 1
ATOM 2437 C CA . HIS C 1 75 ? 19.602 29.460 22.353 1.00 13.16 73 HIS C CA 1
ATOM 2438 C C . HIS C 1 75 ? 18.367 29.405 23.286 1.00 13.92 73 HIS C C 1
ATOM 2439 O O . HIS C 1 75 ? 17.963 30.413 23.888 1.00 14.56 73 HIS C O 1
ATOM 2446 N N . ASN C 1 76 ? 17.781 28.213 23.433 1.00 13.76 74 ASN C N 1
ATOM 2447 C CA . ASN C 1 76 ? 16.657 27.996 24.350 1.00 14.07 74 ASN C CA 1
ATOM 2448 C C . ASN C 1 76 ? 15.547 29.028 24.129 1.00 13.62 74 ASN C C 1
ATOM 2449 O O . ASN C 1 76 ? 15.111 29.739 25.059 1.00 12.13 74 ASN C O 1
ATOM 2454 N N . LEU C 1 77 ? 15.114 29.124 22.868 1.00 14.28 75 LEU C N 1
ATOM 2455 C CA . LEU C 1 77 ? 14.091 30.075 22.471 1.00 14.82 75 LEU C CA 1
ATOM 2456 C C . LEU C 1 77 ? 12.849 29.968 23.352 1.00 15.76 75 LEU C C 1
ATOM 2457 O O . LEU C 1 77 ? 12.363 28.886 23.616 1.00 17.84 75 LEU C O 1
ATOM 2462 N N . GLN C 1 78 ? 12.348 31.103 23.792 1.00 16.99 76 GLN C N 1
ATOM 2463 C CA . GLN C 1 78 ? 11.029 31.172 24.384 1.00 19.00 76 GLN C CA 1
ATOM 2464 C C . GLN C 1 78 ? 10.095 31.559 23.282 1.00 19.39 76 GLN C C 1
ATOM 2465 O O . GLN C 1 78 ? 10.525 32.052 22.259 1.00 16.89 76 GLN C O 1
ATOM 2471 N N . ILE C 1 79 ? 8.800 31.332 23.497 1.00 22.27 77 ILE C N 1
ATOM 2472 C CA . ILE C 1 79 ? 7.790 31.774 22.536 1.00 23.61 77 ILE C CA 1
ATOM 2473 C C . ILE C 1 79 ? 7.920 33.276 22.316 1.00 20.89 77 ILE C C 1
ATOM 2474 O O . ILE C 1 79 ? 7.813 33.760 21.188 1.00 21.31 77 ILE C O 1
ATOM 2479 N N . LYS C 1 80 ? 8.163 34.021 23.392 1.00 20.45 78 LYS C N 1
ATOM 2480 C CA . LYS C 1 80 ? 8.259 35.467 23.295 1.00 20.52 78 LYS C CA 1
ATOM 2481 C C . LYS C 1 80 ? 9.594 36.041 22.777 1.00 17.62 78 LYS C C 1
ATOM 2482 O O . LYS C 1 80 ? 9.747 37.266 22.684 1.00 16.37 78 LYS C O 1
ATOM 2488 N N . ASP C 1 81 ? 10.527 35.170 22.411 1.00 15.45 79 ASP C N 1
ATOM 2489 C CA . ASP C 1 81 ? 11.656 35.591 21.596 1.00 14.96 79 ASP C CA 1
ATOM 2490 C C . ASP C 1 81 ? 11.214 35.848 20.153 1.00 14.37 79 ASP C C 1
ATOM 2491 O O . ASP C 1 81 ? 12.021 36.216 19.306 1.00 13.98 79 ASP C O 1
ATOM 2496 N N . LYS C 1 82 ? 9.954 35.597 19.842 1.00 14.41 80 LYS C N 1
ATOM 2497 C CA . LYS C 1 82 ? 9.478 35.945 18.513 1.00 15.29 80 LYS C CA 1
ATOM 2498 C C . LYS C 1 82 ? 9.626 37.468 18.347 1.00 15.20 80 LYS C C 1
ATOM 2499 O O . LYS C 1 82 ? 9.515 38.205 19.317 1.00 16.37 80 LYS C O 1
ATOM 2505 N N . GLY C 1 83 ? 9.918 37.938 17.146 1.00 13.84 81 GLY C N 1
ATOM 2506 C CA . GLY C 1 83 ? 10.051 39.366 16.924 1.00 13.84 81 GLY C CA 1
ATOM 2507 C C . GLY C 1 83 ? 10.986 39.733 15.796 1.00 13.13 81 GLY C C 1
ATOM 2508 O O . GLY C 1 83 ? 11.511 38.877 15.091 1.00 12.38 81 GLY C O 1
ATOM 2509 N N . LEU C 1 84 ? 11.208 41.023 15.622 1.00 13.17 82 LEU C N 1
ATOM 2510 C CA . LEU C 1 84 ? 12.016 41.493 14.502 1.00 13.33 82 LEU C CA 1
ATOM 2511 C C . LEU C 1 84 ? 13.394 41.867 15.032 1.00 13.25 82 LEU C C 1
ATOM 2512 O O . LEU C 1 84 ? 13.531 42.703 15.909 1.00 14.01 82 LEU C O 1
ATOM 2517 N N . TYR C 1 85 ? 14.420 41.204 14.531 1.00 11.98 83 TYR C N 1
ATOM 2518 C CA . TYR C 1 85 ? 15.757 41.431 15.020 1.00 12.25 83 TYR C CA 1
ATOM 2519 C C . TYR C 1 85 ? 16.634 42.068 13.955 1.00 12.55 83 TYR C C 1
ATOM 2520 O O . TYR C 1 85 ? 16.325 41.982 12.748 1.00 12.52 83 TYR C O 1
ATOM 2529 N N . GLN C 1 86 ? 17.727 42.686 14.404 1.00 12.63 84 GLN C N 1
ATOM 2530 C CA . GLN C 1 86 ? 18.627 43.377 13.488 1.00 13.52 84 GLN C CA 1
ATOM 2531 C C . GLN C 1 86 ? 20.091 43.134 13.779 1.00 12.56 84 GLN C C 1
ATOM 2532 O O . GLN C 1 86 ? 20.532 43.334 14.916 1.00 13.08 84 GLN C O 1
ATOM 2538 N N . CYS C 1 87 ? 20.839 42.703 12.761 1.00 12.56 85 CYS C N 1
ATOM 2539 C CA . CYS C 1 87 ? 22.304 42.685 12.815 1.00 13.02 85 CYS C CA 1
ATOM 2540 C C . CYS C 1 87 ? 22.737 44.062 12.358 1.00 12.54 85 CYS C C 1
ATOM 2541 O O . CYS C 1 87 ? 22.215 44.578 11.365 1.00 11.58 85 CYS C O 1
ATOM 2544 N N . ILE C 1 88 ? 23.658 44.676 13.082 1.00 12.41 86 ILE C N 1
ATOM 2545 C CA . ILE C 1 88 ? 24.204 45.971 12.666 1.00 12.93 86 ILE C CA 1
ATOM 2546 C C . ILE C 1 88 ? 25.722 45.954 12.722 1.00 12.36 86 ILE C C 1
ATOM 2547 O O . ILE C 1 88 ? 26.327 45.644 13.762 1.00 11.50 86 ILE C O 1
ATOM 2552 N N . ILE C 1 89 ? 26.340 46.287 11.606 1.00 12.31 87 ILE C N 1
ATOM 2553 C CA . ILE C 1 89 ? 27.780 46.367 11.568 1.00 12.00 87 ILE C CA 1
ATOM 2554 C C . ILE C 1 89 ? 28.266 47.810 11.466 1.00 12.29 87 ILE C C 1
ATOM 2555 O O . ILE C 1 89 ? 27.791 48.592 10.617 1.00 10.78 87 ILE C O 1
ATOM 2560 N N . HIS C 1 90 ? 29.202 48.173 12.349 1.00 11.96 88 HIS C N 1
ATOM 2561 C CA . HIS C 1 90 ? 29.809 49.503 12.322 1.00 12.82 88 HIS C CA 1
ATOM 2562 C C . HIS C 1 90 ? 31.315 49.430 12.155 1.00 13.34 88 HIS C C 1
ATOM 2563 O O . HIS C 1 90 ? 31.972 48.530 12.697 1.00 12.21 88 HIS C O 1
ATOM 2570 N N . HIS C 1 91 ? 31.857 50.403 11.430 1.00 14.73 89 HIS C N 1
ATOM 2571 C CA . HIS C 1 91 ? 33.288 50.614 11.372 1.00 16.06 89 HIS C CA 1
ATOM 2572 C C . HIS C 1 91 ? 33.723 51.547 12.509 1.00 16.38 89 HIS C C 1
ATOM 2573 O O . HIS C 1 91 ? 33.176 52.624 12.642 1.00 16.24 89 HIS C O 1
ATOM 2580 N N . LYS C 1 92 ? 34.676 51.103 13.338 1.00 17.65 90 LYS C N 1
ATOM 2581 C CA . LYS C 1 92 ? 35.206 51.929 14.421 1.00 18.70 90 LYS C CA 1
ATOM 2582 C C . LYS C 1 92 ? 36.079 53.054 13.894 1.00 19.42 90 LYS C C 1
ATOM 2583 O O . LYS C 1 92 ? 37.055 52.807 13.214 1.00 18.61 90 LYS C O 1
ATOM 2589 N N . LYS C 1 93 ? 35.708 54.285 14.234 1.00 21.20 91 LYS C N 1
ATOM 2590 C CA . LYS C 1 93 ? 36.548 55.455 13.997 1.00 24.22 91 LYS C CA 1
ATOM 2591 C C . LYS C 1 93 ? 37.293 55.885 15.279 1.00 25.99 91 LYS C C 1
ATOM 2592 O O . LYS C 1 93 ? 36.909 55.499 16.385 1.00 24.74 91 LYS C O 1
ATOM 2598 N N . PRO C 1 94 ? 38.361 56.689 15.132 1.00 29.30 92 PRO C N 1
ATOM 2599 C CA . PRO C 1 94 ? 39.149 57.026 16.324 1.00 31.32 92 PRO C CA 1
ATOM 2600 C C . PRO C 1 94 ? 38.250 57.565 17.419 1.00 33.20 92 PRO C C 1
ATOM 2601 O O . PRO C 1 94 ? 38.425 57.230 18.594 1.00 38.36 92 PRO C O 1
ATOM 2605 N N . THR C 1 95 ? 37.283 58.386 17.024 1.00 34.65 93 THR C N 1
ATOM 2606 C CA . THR C 1 95 ? 36.188 58.776 17.897 1.00 34.38 93 THR C CA 1
ATOM 2607 C C . THR C 1 95 ? 34.875 58.531 17.134 1.00 32.41 93 THR C C 1
ATOM 2608 O O . THR C 1 95 ? 34.646 59.137 16.067 1.00 33.73 93 THR C O 1
ATOM 2612 N N . GLY C 1 96 ? 34.060 57.614 17.662 1.00 25.95 94 GLY C N 1
ATOM 2613 C CA . GLY C 1 96 ? 32.768 57.264 17.077 1.00 24.69 94 GLY C CA 1
ATOM 2614 C C . GLY C 1 96 ? 32.803 55.991 16.238 1.00 22.19 94 GLY C C 1
ATOM 2615 O O . GLY C 1 96 ? 33.827 55.319 16.137 1.00 20.31 94 GLY C O 1
ATOM 2616 N N . MET C 1 97 ? 31.670 55.665 15.627 1.00 20.48 95 MET C N 1
ATOM 2617 C CA . MET C 1 97 ? 31.558 54.460 14.816 1.00 18.56 95 MET C CA 1
ATOM 2618 C C . MET C 1 97 ? 30.515 54.722 13.749 1.00 18.22 95 MET C C 1
ATOM 2619 O O . MET C 1 97 ? 29.574 55.455 13.994 1.00 16.65 95 MET C O 1
ATOM 2624 N N . ILE C 1 98 ? 30.708 54.138 12.570 1.00 16.94 96 ILE C N 1
ATOM 2625 C CA . ILE C 1 98 ? 29.858 54.414 11.410 1.00 17.04 96 ILE C CA 1
ATOM 2626 C C . ILE C 1 98 ? 29.180 53.113 10.949 1.00 15.07 96 ILE C C 1
ATOM 2627 O O . ILE C 1 98 ? 29.852 52.101 10.677 1.00 14.21 96 ILE C O 1
ATOM 2632 N N . ARG C 1 99 ? 27.864 53.134 10.879 1.00 12.89 97 ARG C N 1
ATOM 2633 C CA . ARG C 1 99 ? 27.121 51.992 10.375 1.00 12.76 97 ARG C CA 1
ATOM 2634 C C . ARG C 1 99 ? 27.482 51.701 8.924 1.00 11.64 97 ARG C C 1
ATOM 2635 O O . ARG C 1 99 ? 27.483 52.614 8.091 1.00 10.58 97 ARG C O 1
ATOM 2643 N N . ILE C 1 100 ? 27.818 50.453 8.628 1.00 11.27 98 ILE C N 1
ATOM 2644 C CA . ILE C 1 100 ? 28.170 50.077 7.243 1.00 11.23 98 ILE C CA 1
ATOM 2645 C C . ILE C 1 100 ? 27.313 48.969 6.696 1.00 11.34 98 ILE C C 1
ATOM 2646 O O . ILE C 1 100 ? 27.354 48.669 5.511 1.00 11.26 98 ILE C O 1
ATOM 2651 N N . HIS C 1 101 ? 26.557 48.327 7.571 1.00 11.07 99 HIS C N 1
ATOM 2652 C CA . HIS C 1 101 ? 25.674 47.274 7.130 1.00 11.25 99 HIS C CA 1
ATOM 2653 C C . HIS C 1 101 ? 24.617 46.952 8.181 1.00 11.10 99 HIS C C 1
ATOM 2654 O O . HIS C 1 101 ? 24.853 47.116 9.372 1.00 10.22 99 HIS C O 1
ATOM 2661 N N . GLN C 1 102 ? 23.453 46.474 7.739 1.00 11.93 100 GLN C N 1
ATOM 2662 C CA . GLN C 1 102 ? 22.441 45.979 8.676 1.00 12.76 100 GLN C CA 1
ATOM 2663 C C . GLN C 1 102 ? 21.573 44.948 7.981 1.00 13.03 100 GLN C C 1
ATOM 2664 O O . GLN C 1 102 ? 21.456 44.954 6.746 1.00 12.26 100 GLN C O 1
ATOM 2670 N N . MET C 1 103 ? 21.003 44.031 8.757 1.00 13.43 101 MET C N 1
ATOM 2671 C CA . MET C 1 103 ? 20.162 42.996 8.174 1.00 14.52 101 MET C CA 1
ATOM 2672 C C . MET C 1 103 ? 19.049 42.645 9.132 1.00 14.08 101 MET C C 1
ATOM 2673 O O . MET C 1 103 ? 19.316 42.217 10.246 1.00 14.55 101 MET C O 1
ATOM 2678 N N . ASN C 1 104 ? 17.814 42.827 8.690 1.00 14.77 102 ASN C N 1
ATOM 2679 C CA . ASN C 1 104 ? 16.627 42.566 9.492 1.00 15.94 102 ASN C CA 1
ATOM 2680 C C . ASN C 1 104 ? 16.110 41.139 9.349 1.00 15.13 102 ASN C C 1
ATOM 2681 O O . ASN C 1 104 ? 15.995 40.642 8.238 1.00 16.60 102 ASN C O 1
ATOM 2686 N N . SER C 1 105 ? 15.788 40.483 10.468 1.00 13.77 103 SER C N 1
ATOM 2687 C CA . SER C 1 105 ? 15.247 39.121 10.446 1.00 13.14 103 SER C CA 1
ATOM 2688 C C . SER C 1 105 ? 14.021 39.077 11.341 1.00 13.42 103 SER C C 1
ATOM 2689 O O . SER C 1 105 ? 14.103 39.391 12.546 1.00 12.29 103 SER C O 1
ATOM 2692 N N . GLU C 1 106 ? 12.883 38.732 10.757 1.00 14.18 104 GLU C N 1
ATOM 2693 C CA . GLU C 1 106 ? 11.679 38.488 11.529 1.00 14.37 104 GLU C CA 1
ATOM 2694 C C . GLU C 1 106 ? 11.620 37.025 11.985 1.00 13.60 104 GLU C C 1
ATOM 2695 O O . GLU C 1 106 ? 11.594 36.100 11.176 1.00 13.03 104 GLU C O 1
ATOM 2701 N N . LEU C 1 107 ? 11.598 36.830 13.297 1.00 12.51 105 LEU C N 1
ATOM 2702 C CA . LEU C 1 107 ? 11.635 35.508 13.866 1.00 12.76 105 LEU C CA 1
ATOM 2703 C C . LEU C 1 107 ? 10.275 35.130 14.427 1.00 12.97 105 LEU C C 1
ATOM 2704 O O . LEU C 1 107 ? 9.713 35.858 15.246 1.00 12.22 105 LEU C O 1
ATOM 2709 N N . SER C 1 108 ? 9.766 33.993 13.962 1.00 14.42 106 SER C N 1
ATOM 2710 C CA . SER C 1 108 ? 8.584 33.371 14.530 1.00 16.01 106 SER C CA 1
ATOM 2711 C C . SER C 1 108 ? 9.063 32.185 15.341 1.00 15.45 106 SER C C 1
ATOM 2712 O O . SER C 1 108 ? 9.944 31.463 14.916 1.00 15.08 106 SER C O 1
ATOM 2715 N N . VAL C 1 109 ? 8.455 31.968 16.497 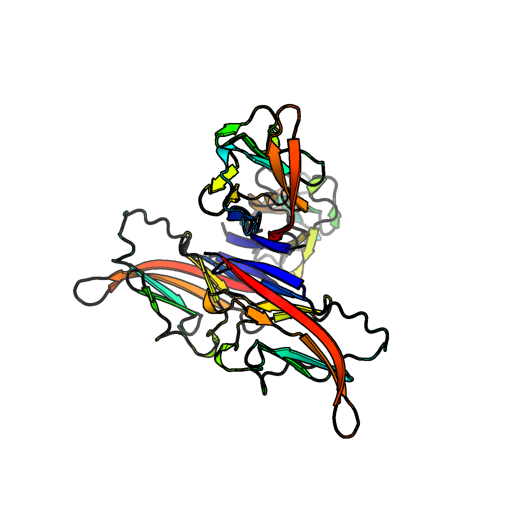1.00 16.21 107 VAL C N 1
ATOM 2716 C CA . VAL C 1 109 ? 8.815 30.848 17.341 1.00 17.12 107 VAL C CA 1
ATOM 2717 C C . VAL C 1 109 ? 7.591 30.015 17.580 1.00 17.83 107 VAL C C 1
ATOM 2718 O O . VAL C 1 109 ? 6.649 30.481 18.199 1.00 19.08 107 VAL C O 1
ATOM 2722 N N . LEU C 1 110 ? 7.623 28.798 17.066 1.00 19.02 108 LEU C N 1
ATOM 2723 C CA . LEU C 1 110 ? 6.501 27.882 17.131 1.00 21.85 108 LEU C CA 1
ATOM 2724 C C . LEU C 1 110 ? 6.671 27.013 18.355 1.00 24.92 108 LEU C C 1
ATOM 2725 O O . LEU C 1 110 ? 7.739 26.398 18.517 1.00 27.39 108 LEU C O 1
ATOM 2730 N N . ALA C 1 111 ? 5.642 26.953 19.204 1.00 27.23 109 ALA C N 1
ATOM 2731 C CA . ALA C 1 111 ? 5.665 26.059 20.352 1.00 30.49 109 ALA C CA 1
ATOM 2732 C C . ALA C 1 111 ? 6.071 24.683 19.843 1.00 31.25 109 ALA C C 1
ATOM 2733 O O . ALA C 1 111 ? 6.141 24.482 18.630 1.00 30.31 109 ALA C O 1
ATOM 2736 N N . MET D 1 2 ? 10.252 34.237 0.884 1.00 28.77 0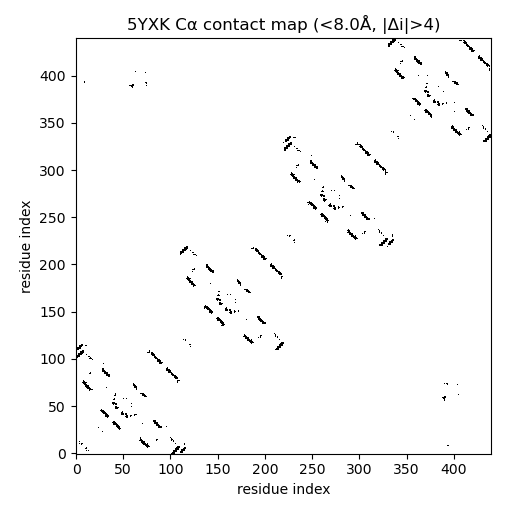 MET D N 1
ATOM 2737 C CA . MET D 1 2 ? 10.750 32.872 1.264 1.00 27.03 0 MET D CA 1
ATOM 2738 C C . MET D 1 2 ? 10.889 32.781 2.776 1.00 24.25 0 MET D C 1
ATOM 2739 O O . MET D 1 2 ? 11.456 33.683 3.394 1.00 25.50 0 MET D O 1
ATOM 2744 N N . LEU D 1 3 ? 10.401 31.688 3.358 1.00 20.72 1 LEU D N 1
ATOM 2745 C CA . LEU D 1 3 ? 10.587 31.405 4.775 1.00 19.31 1 LEU D CA 1
ATOM 2746 C C . LEU D 1 3 ? 11.701 30.393 5.066 1.00 18.52 1 LEU D C 1
ATOM 2747 O O . LEU D 1 3 ? 11.692 29.257 4.567 1.00 18.52 1 LEU D O 1
ATOM 2752 N N . LYS D 1 4 ? 12.635 30.800 5.914 1.00 16.40 2 LYS D N 1
ATOM 2753 C CA . LYS D 1 4 ? 13.731 29.962 6.348 1.00 16.61 2 LYS D CA 1
ATOM 2754 C C . LYS D 1 4 ? 13.361 29.223 7.619 1.00 16.39 2 LYS D C 1
ATOM 2755 O O . LYS D 1 4 ? 13.405 29.777 8.718 1.00 17.09 2 LYS D O 1
ATOM 2761 N N . ILE D 1 5 ? 13.039 27.949 7.487 1.00 16.23 3 ILE D N 1
ATOM 2762 C CA . ILE D 1 5 ? 12.618 27.143 8.630 1.00 14.99 3 ILE D CA 1
ATOM 2763 C C . ILE D 1 5 ? 13.845 26.484 9.232 1.00 15.44 3 ILE D C 1
ATOM 2764 O O . ILE D 1 5 ? 14.631 25.832 8.530 1.00 14.58 3 ILE D O 1
ATOM 2769 N N . GLN D 1 6 ? 14.034 26.672 10.538 1.00 14.54 4 GLN D N 1
ATOM 2770 C CA . GLN D 1 6 ? 15.182 26.102 11.210 1.00 14.75 4 GLN D CA 1
ATOM 2771 C C . GLN D 1 6 ? 14.673 25.029 12.166 1.00 14.65 4 GLN D C 1
ATOM 2772 O O . GLN D 1 6 ? 14.358 25.340 13.299 1.00 13.94 4 GLN D O 1
ATOM 2778 N N . ALA D 1 7 ? 14.555 23.790 11.691 1.00 15.58 5 ALA D N 1
ATOM 2779 C CA . ALA D 1 7 ? 13.984 22.692 12.515 1.00 16.10 5 ALA D CA 1
ATOM 2780 C C . ALA D 1 7 ? 15.077 21.691 12.790 1.00 16.78 5 ALA D C 1
ATOM 2781 O O . ALA D 1 7 ? 16.102 21.699 12.103 1.00 18.29 5 ALA D O 1
ATOM 2783 N N . TYR D 1 8 ? 14.854 20.841 13.789 1.00 17.28 6 TYR D N 1
ATOM 2784 C CA . TYR D 1 8 ? 15.865 19.876 14.218 1.00 18.98 6 TYR D CA 1
ATOM 2785 C C . TYR D 1 8 ? 15.667 18.452 13.695 1.00 18.24 6 TYR D C 1
ATOM 2786 O O . TYR D 1 8 ? 14.553 17.982 13.505 1.00 17.92 6 TYR D O 1
ATOM 2795 N N . PHE D 1 9 ? 16.789 17.792 13.439 1.00 19.91 7 PHE D N 1
ATOM 2796 C CA . PHE D 1 9 ? 16.823 16.388 13.085 1.00 21.31 7 PHE D CA 1
ATOM 2797 C C . PHE D 1 9 ? 15.930 15.624 14.067 1.00 21.18 7 PHE D C 1
ATOM 2798 O O . PHE D 1 9 ? 15.980 15.861 15.263 1.00 20.58 7 PHE D O 1
ATOM 2806 N N . ASN D 1 10 ? 15.042 14.796 13.530 1.00 21.99 8 ASN D N 1
ATOM 2807 C CA . ASN D 1 10 ? 14.117 13.967 14.300 1.00 22.83 8 ASN D CA 1
ATOM 2808 C C . ASN D 1 10 ? 12.961 14.702 14.980 1.00 21.96 8 ASN D C 1
ATOM 2809 O O . ASN D 1 10 ? 12.234 14.095 15.733 1.00 22.99 8 ASN D O 1
ATOM 2814 N N . GLU D 1 11 ? 12.787 15.992 14.719 1.00 21.72 9 GLU D N 1
ATOM 2815 C CA . GLU D 1 11 ? 11.606 16.726 15.170 1.00 22.02 9 GLU D CA 1
ATOM 2816 C C . GLU D 1 11 ? 10.658 16.929 13.985 1.00 21.05 9 GLU D C 1
ATOM 2817 O O . GLU D 1 11 ? 10.572 16.072 13.092 1.00 20.69 9 GLU D O 1
ATOM 2823 N N . THR D 1 12 ? 9.955 18.065 13.973 1.00 21.17 10 THR D N 1
ATOM 2824 C CA . THR D 1 12 ? 8.902 18.312 13.005 1.00 21.06 10 THR D CA 1
ATOM 2825 C C . THR D 1 12 ? 9.088 19.680 12.369 1.00 21.11 10 THR D C 1
ATOM 2826 O O . THR D 1 12 ? 9.717 20.589 12.933 1.00 19.99 10 THR D O 1
ATOM 2830 N N . ALA D 1 13 ? 8.573 19.813 11.166 1.00 19.92 11 ALA D N 1
ATOM 2831 C CA . ALA D 1 13 ? 8.635 21.074 10.444 1.00 19.34 11 ALA D CA 1
ATOM 2832 C C . ALA D 1 13 ? 7.227 21.428 10.085 1.00 18.33 11 ALA D C 1
ATOM 2833 O O . ALA D 1 13 ? 6.482 20.576 9.587 1.00 18.06 11 ALA D O 1
ATOM 2835 N N . ASP D 1 14 ? 6.848 22.663 10.366 1.00 16.12 12 ASP D N 1
ATOM 2836 C CA . ASP D 1 14 ? 5.576 23.181 9.929 1.00 16.34 12 ASP D CA 1
ATOM 2837 C C . ASP D 1 14 ? 5.780 23.957 8.640 1.00 15.51 12 ASP D C 1
ATOM 2838 O O . ASP D 1 14 ? 6.583 24.893 8.598 1.00 15.39 12 ASP D O 1
ATOM 2843 N N . LEU D 1 15 ? 5.107 23.492 7.580 1.00 13.72 13 LEU D N 1
ATOM 2844 C CA . LEU D 1 15 ? 5.227 24.068 6.246 1.00 13.50 13 LEU D CA 1
ATOM 2845 C C . LEU D 1 15 ? 3.995 24.874 5.904 1.00 13.03 13 LEU D C 1
ATOM 2846 O O . LEU D 1 15 ? 2.992 24.322 5.455 1.00 13.24 13 LEU D O 1
ATOM 2851 N N . PRO D 1 16 ? 4.060 26.191 6.109 1.00 13.51 14 PRO D N 1
ATOM 2852 C CA . PRO D 1 16 ? 2.861 27.004 6.042 1.00 13.47 14 PRO D CA 1
ATOM 2853 C C . PRO D 1 16 ? 2.592 27.603 4.690 1.00 13.31 14 PRO D C 1
ATOM 2854 O O . PRO D 1 16 ? 3.523 27.815 3.919 1.00 13.77 14 PRO D O 1
ATOM 2858 N N . CYS D 1 17 ? 1.313 27.863 4.415 1.00 12.99 15 CYS D N 1
ATOM 2859 C CA . CYS D 1 17 ? 0.914 28.574 3.196 1.00 13.75 15 CYS D CA 1
ATOM 2860 C C . CYS D 1 17 ? 0.845 30.068 3.417 1.00 12.88 15 CYS D C 1
ATOM 2861 O O . CYS D 1 17 ? 0.969 30.795 2.474 1.00 11.79 15 CYS D O 1
ATOM 2864 N N . GLN D 1 18 ? 0.657 30.497 4.670 1.00 13.04 16 GLN D N 1
ATOM 2865 C CA . GLN D 1 18 ? 0.432 31.900 5.010 1.00 14.44 16 GLN D CA 1
ATOM 2866 C C . GLN D 1 18 ? -0.472 32.555 3.982 1.00 14.04 16 GLN D C 1
ATOM 2867 O O . GLN D 1 18 ? -0.088 33.510 3.299 1.00 13.05 16 GLN D O 1
ATOM 2873 N N . PHE D 1 19 ? -1.655 31.977 3.854 1.00 14.09 17 PHE D N 1
ATOM 2874 C CA . PHE D 1 19 ? -2.642 32.403 2.894 1.00 15.53 17 PHE D CA 1
ATOM 2875 C C . PHE D 1 19 ? -3.781 32.993 3.678 1.00 16.33 17 PHE D C 1
ATOM 2876 O O . PHE D 1 19 ? -4.458 32.284 4.464 1.00 17.27 17 PHE D O 1
ATOM 2884 N N . ALA D 1 20 ? -4.015 34.266 3.452 1.00 17.42 18 ALA D N 1
ATOM 2885 C CA . ALA D 1 20 ? -4.984 35.004 4.255 1.00 17.98 18 ALA D CA 1
ATOM 2886 C C . ALA D 1 20 ? -6.388 34.993 3.637 1.00 17.49 18 ALA D C 1
ATOM 2887 O O . ALA D 1 20 ? -7.340 35.409 4.293 1.00 15.28 18 ALA D O 1
ATOM 2889 N N . ASN D 1 21 ? -6.508 34.473 2.409 1.00 17.83 19 ASN D N 1
ATOM 2890 C CA . ASN D 1 21 ? -7.775 34.418 1.645 1.00 17.88 19 ASN D CA 1
ATOM 2891 C C . ASN D 1 21 ? -8.390 35.806 1.488 1.00 18.00 19 ASN D C 1
ATOM 2892 O O . ASN D 1 21 ? -9.577 36.017 1.777 1.00 16.79 19 ASN D O 1
ATOM 2897 N N . SER D 1 22 ? -7.582 36.753 1.047 1.00 19.33 20 SER D N 1
ATOM 2898 C CA . SER D 1 22 ? -8.007 38.154 1.013 1.00 20.29 20 SER D CA 1
ATOM 2899 C C . SER D 1 22 ? -9.189 38.372 0.064 1.00 21.83 20 SER D C 1
ATOM 2900 O O . SER D 1 22 ? -9.920 39.346 0.205 1.00 20.42 20 SER D O 1
ATOM 2903 N N . GLN D 1 23 ? -9.429 37.442 -0.849 1.00 22.74 21 GLN D N 1
ATOM 2904 C CA . GLN D 1 23 ? -10.597 37.552 -1.711 1.00 26.81 21 GLN D CA 1
ATOM 2905 C C . GLN D 1 23 ? -11.840 36.816 -1.224 1.00 25.38 21 GLN D C 1
ATOM 2906 O O . GLN D 1 23 ? -12.864 36.820 -1.895 1.00 24.93 21 GLN D O 1
ATOM 2912 N N . ASN D 1 24 ? -11.754 36.180 -0.070 1.00 23.60 22 ASN D N 1
ATOM 2913 C CA . ASN D 1 24 ? -12.886 35.458 0.506 1.00 23.43 22 ASN D CA 1
ATOM 2914 C C . ASN D 1 24 ? -13.500 34.363 -0.391 1.00 22.38 22 ASN D C 1
ATOM 2915 O O . ASN D 1 24 ? -14.728 34.217 -0.466 1.00 21.37 22 ASN D O 1
ATOM 2920 N N . GLN D 1 25 ? -12.616 33.571 -0.988 1.00 20.79 23 GLN D N 1
ATOM 2921 C CA A GLN D 1 25 ? -12.928 32.382 -1.796 0.60 20.78 23 GLN D CA 1
ATOM 2922 C CA B GLN D 1 25 ? -13.050 32.447 -1.799 0.40 19.90 23 GLN D CA 1
ATOM 2923 C C . GLN D 1 25 ? -13.451 31.242 -0.937 1.00 19.93 23 GLN D C 1
ATOM 2924 O O . GLN D 1 25 ? -12.988 31.073 0.187 1.00 17.99 23 GLN D O 1
ATOM 2935 N N . SER D 1 26 ? -14.351 30.433 -1.481 1.00 19.23 24 SER D N 1
ATOM 2936 C CA . SER D 1 26 ? -14.777 29.200 -0.838 1.00 20.57 24 SER D CA 1
ATOM 2937 C C . SER D 1 26 ? -13.632 28.189 -0.879 1.00 20.94 24 SER D C 1
ATOM 2938 O O . SER D 1 26 ? -12.902 28.138 -1.872 1.00 21.51 24 SER D O 1
ATOM 2941 N N . LEU D 1 27 ? -13.517 27.373 0.162 1.00 21.21 25 LEU D N 1
ATOM 2942 C CA . LEU D 1 27 ? -12.601 26.225 0.175 1.00 22.14 25 LEU D CA 1
ATOM 2943 C C . LEU D 1 27 ? -12.909 25.236 -0.942 1.00 20.84 25 LEU D C 1
ATOM 2944 O O . LEU D 1 27 ? -12.040 24.480 -1.378 1.00 19.58 25 LEU D O 1
ATOM 2949 N N . SER D 1 28 ? -14.158 25.232 -1.385 1.00 19.27 26 SER D N 1
ATOM 2950 C CA . SER D 1 28 ? -14.577 24.319 -2.419 1.00 19.65 26 SER D CA 1
ATOM 2951 C C . SER D 1 28 ? -14.106 24.719 -3.805 1.00 18.29 26 SER D C 1
ATOM 2952 O O . SER D 1 28 ? -14.398 24.014 -4.730 1.00 17.38 26 SER D O 1
ATOM 2955 N N . GLU D 1 29 ? -13.454 25.870 -3.946 1.00 17.16 27 GLU D N 1
ATOM 2956 C CA . GLU D 1 29 ? -12.978 26.347 -5.244 1.00 17.04 27 GLU D CA 1
ATOM 2957 C C . GLU D 1 29 ? -11.455 26.403 -5.313 1.00 15.18 27 GLU D C 1
ATOM 2958 O O . GLU D 1 29 ? -10.910 26.866 -6.305 1.00 14.26 27 GLU D O 1
ATOM 2964 N N . LEU D 1 30 ? -10.779 25.944 -4.266 1.00 13.15 28 LEU D N 1
ATOM 2965 C CA . LEU D 1 30 ? -9.311 26.026 -4.213 1.00 13.66 28 LEU D CA 1
ATOM 2966 C C . LEU D 1 30 ? -8.674 24.659 -4.258 1.00 12.70 28 LEU D C 1
ATOM 2967 O O . LEU D 1 30 ? -9.204 23.725 -3.668 1.00 13.23 28 LEU D O 1
ATOM 2972 N N . VAL D 1 31 ? -7.531 24.563 -4.947 1.00 11.95 29 VAL D N 1
ATOM 2973 C CA . VAL D 1 31 ? -6.688 23.371 -4.918 1.00 11.48 29 VAL D CA 1
ATOM 2974 C C . VAL D 1 31 ? -5.329 23.774 -4.299 1.00 11.63 29 VAL D C 1
ATOM 2975 O O . VAL D 1 31 ? -4.704 24.739 -4.729 1.00 10.75 29 VAL D O 1
ATOM 2979 N N . VAL D 1 32 ? -4.903 23.061 -3.259 1.00 12.10 30 VAL D N 1
ATOM 2980 C CA . VAL D 1 32 ? -3.679 23.374 -2.566 1.00 13.12 30 VAL D CA 1
ATOM 2981 C C . VAL D 1 32 ? -2.757 22.175 -2.657 1.00 13.53 30 VAL D C 1
ATOM 2982 O O . VAL D 1 32 ? -3.187 21.026 -2.434 1.00 15.15 30 VAL D O 1
ATOM 2986 N N . PHE D 1 33 ? -1.501 22.450 -2.987 1.00 13.27 31 PHE D N 1
ATOM 2987 C CA . PHE D 1 33 ? -0.470 21.434 -3.061 1.00 13.47 31 PHE D CA 1
ATOM 2988 C C . PHE D 1 33 ? 0.688 21.898 -2.187 1.00 12.20 31 PHE D C 1
ATOM 2989 O O . PHE D 1 33 ? 1.021 23.100 -2.154 1.00 11.07 31 PHE D O 1
ATOM 2997 N N . TRP D 1 34 ? 1.301 20.945 -1.493 1.00 11.55 32 TRP D N 1
ATOM 2998 C CA . TRP D 1 34 ? 2.634 21.126 -0.933 1.00 12.00 32 TRP D CA 1
ATOM 2999 C C . TRP D 1 34 ? 3.545 20.250 -1.785 1.00 11.55 32 TRP D C 1
ATOM 3000 O O . TRP D 1 34 ? 3.300 19.068 -1.955 1.00 12.06 32 TRP D O 1
ATOM 3011 N N . GLN D 1 35 ? 4.588 20.817 -2.357 1.00 12.40 33 GLN D N 1
ATOM 3012 C CA . GLN D 1 35 ? 5.535 20.009 -3.101 1.00 12.97 33 GLN D CA 1
ATOM 3013 C C . GLN D 1 35 ? 6.978 20.361 -2.753 1.00 12.40 33 GLN D C 1
ATOM 3014 O O . GLN D 1 35 ? 7.257 21.450 -2.252 1.00 11.60 33 GLN D O 1
ATOM 3020 N N . ASP D 1 36 ? 7.883 19.444 -3.045 1.00 11.37 34 ASP D N 1
ATOM 3021 C CA . ASP D 1 36 ? 9.294 19.630 -2.704 1.00 12.00 34 ASP D CA 1
ATOM 3022 C C . ASP D 1 36 ? 10.031 20.205 -3.905 1.00 12.19 34 ASP D C 1
ATOM 3023 O O . ASP D 1 36 ? 9.388 20.649 -4.874 1.00 11.80 34 ASP D O 1
ATOM 3028 N N . GLN D 1 37 ? 11.366 20.214 -3.845 1.00 13.11 35 GLN D N 1
ATOM 3029 C CA . GLN D 1 37 ? 12.150 20.918 -4.829 1.00 14.05 35 GLN D CA 1
ATOM 3030 C C . GLN D 1 37 ? 12.238 20.179 -6.166 1.00 14.82 35 GLN D C 1
ATOM 3031 O O . GLN D 1 37 ? 12.635 20.794 -7.162 1.00 14.73 35 GLN D O 1
ATOM 3037 N N . GLU D 1 38 ? 11.847 18.905 -6.204 1.00 14.42 36 GLU D N 1
ATOM 3038 C CA . GLU D 1 38 ? 11.664 18.184 -7.480 1.00 15.63 36 GLU D CA 1
ATOM 3039 C C . GLU D 1 38 ? 10.211 18.116 -7.937 1.00 15.20 36 GLU D C 1
ATOM 3040 O O . GLU D 1 38 ? 9.865 17.260 -8.766 1.00 14.68 36 GLU D O 1
ATOM 3046 N N . ASN D 1 39 ? 9.386 18.997 -7.385 1.00 15.42 37 ASN D N 1
ATOM 3047 C CA . ASN D 1 39 ? 7.922 19.036 -7.636 1.00 17.08 37 ASN D CA 1
ATOM 3048 C C . ASN D 1 39 ? 7.164 17.771 -7.313 1.00 15.08 37 ASN D C 1
ATOM 3049 O O . ASN D 1 39 ? 6.076 17.531 -7.860 1.00 14.95 37 ASN D O 1
ATOM 3054 N N . LEU D 1 40 ? 7.700 16.993 -6.393 1.00 12.86 38 LEU D N 1
ATOM 3055 C CA . LEU D 1 40 ? 6.989 15.835 -5.838 1.00 12.18 38 LEU D CA 1
ATOM 3056 C C . LEU D 1 40 ? 6.057 16.287 -4.698 1.00 11.54 38 LEU D C 1
ATOM 3057 O O . LEU D 1 40 ? 6.424 17.139 -3.901 1.00 12.02 38 LEU D O 1
ATOM 3062 N N . VAL D 1 41 ? 4.878 15.685 -4.611 1.00 11.47 39 VAL D N 1
ATOM 3063 C CA . VAL D 1 41 ? 3.797 16.157 -3.739 1.00 11.74 39 VAL D CA 1
ATOM 3064 C C . VAL D 1 41 ? 3.817 15.475 -2.360 1.00 11.40 39 VAL D C 1
ATOM 3065 O O . VAL D 1 41 ? 3.956 14.259 -2.250 1.00 11.56 39 VAL D O 1
ATOM 3069 N N . LEU D 1 42 ? 3.698 16.281 -1.317 1.00 10.87 40 LEU D N 1
ATOM 3070 C CA . LEU D 1 42 ? 3.586 15.822 0.053 1.00 11.38 40 LEU D CA 1
ATOM 3071 C C . LEU D 1 42 ? 2.130 15.653 0.485 1.00 12.01 40 LEU D C 1
ATOM 3072 O O . LEU D 1 42 ? 1.829 14.786 1.303 1.00 12.30 40 LEU D O 1
ATOM 3077 N N . ASN D 1 43 ? 1.251 16.493 -0.051 1.00 12.66 41 ASN D N 1
ATOM 3078 C CA . ASN D 1 43 ? -0.163 16.470 0.264 1.00 14.30 41 ASN D CA 1
ATOM 3079 C C . ASN D 1 43 ? -0.905 17.389 -0.709 1.00 14.00 41 ASN D C 1
ATOM 3080 O O . ASN D 1 43 ? -0.335 18.346 -1.234 1.00 12.15 41 ASN D O 1
ATOM 3085 N N . GLU D 1 44 ? -2.167 17.066 -0.935 1.00 13.91 42 GLU D N 1
ATOM 3086 C CA . GLU D 1 44 ? -3.045 17.833 -1.785 1.00 14.36 42 GLU D CA 1
ATOM 3087 C C . GLU D 1 44 ? -4.399 17.976 -1.090 1.00 14.49 42 GLU D C 1
ATOM 3088 O O . GLU D 1 44 ? -4.880 17.010 -0.474 1.00 14.60 42 GLU D O 1
ATOM 3094 N N . VAL D 1 45 ? -4.983 19.172 -1.171 1.00 13.69 43 VAL D N 1
ATOM 3095 C CA . VAL D 1 45 ? -6.375 19.390 -0.805 1.00 13.85 43 VAL D CA 1
ATOM 3096 C C . VAL D 1 45 ? -7.091 19.903 -2.044 1.00 13.38 43 VAL D C 1
ATOM 3097 O O . VAL D 1 45 ? -6.831 21.016 -2.517 1.00 13.33 43 VAL D O 1
ATOM 3101 N N . TYR D 1 46 ? -8.003 19.088 -2.546 1.00 13.53 44 TYR D N 1
ATOM 3102 C CA . TYR D 1 46 ? -8.676 19.315 -3.816 1.00 14.80 44 TYR D CA 1
ATOM 3103 C C . TYR D 1 46 ? -10.128 19.712 -3.617 1.00 14.07 44 TYR D C 1
ATOM 3104 O O . TYR D 1 46 ? -10.991 18.868 -3.308 1.00 13.19 44 TYR D O 1
ATOM 3113 N N . LEU D 1 47 ? -10.411 20.995 -3.784 1.00 14.36 45 LEU D N 1
ATOM 3114 C CA . LEU D 1 47 ? -11.766 21.523 -3.564 1.00 14.84 45 LEU D CA 1
ATOM 3115 C C . LEU D 1 47 ? -12.345 21.089 -2.210 1.00 15.81 45 LEU D C 1
ATOM 3116 O O . LEU D 1 47 ? -13.517 20.747 -2.118 1.00 14.87 45 LEU D O 1
ATOM 3121 N N . GLY D 1 48 ? -11.498 21.107 -1.191 1.00 17.54 46 GLY D N 1
ATOM 3122 C CA . GLY D 1 48 ? -11.874 20.764 0.187 1.00 17.92 46 GLY D CA 1
ATOM 3123 C C . GLY D 1 48 ? -11.512 19.354 0.631 1.00 18.63 46 GLY D C 1
ATOM 3124 O O . GLY D 1 48 ? -11.445 19.091 1.827 1.00 19.77 46 GLY D O 1
ATOM 3125 N N . LYS D 1 49 ? -11.291 18.454 -0.333 1.00 20.78 47 LYS D N 1
ATOM 3126 C CA . LYS D 1 49 ? -10.997 17.018 -0.113 1.00 22.68 47 LYS D CA 1
ATOM 3127 C C . LYS D 1 49 ? -9.495 16.714 -0.104 1.00 21.58 47 LYS D C 1
ATOM 3128 O O . LYS D 1 49 ? -8.795 16.917 -1.111 1.00 17.80 47 LYS D O 1
ATOM 3134 N N . GLU D 1 50 ? -9.012 16.212 1.021 1.00 21.09 48 GLU D N 1
ATOM 3135 C CA . GLU D 1 50 ? -7.674 15.683 1.071 1.00 22.92 48 GLU D CA 1
ATOM 3136 C C . GLU D 1 50 ? -7.551 14.542 0.080 1.00 21.32 48 GLU D C 1
ATOM 3137 O O . GLU D 1 50 ? -8.369 13.635 0.086 1.00 20.37 48 GLU D O 1
ATOM 3143 N N . LYS D 1 51 ? -6.526 14.602 -0.770 1.00 21.15 49 LYS D N 1
ATOM 3144 C CA . LYS D 1 51 ? -6.280 13.594 -1.814 1.00 21.82 49 LYS D CA 1
ATOM 3145 C C . LYS D 1 51 ? -4.859 13.057 -1.679 1.00 20.09 49 LYS D C 1
ATOM 3146 O O . LYS D 1 51 ? -3.922 13.819 -1.501 1.00 18.77 49 LYS D O 1
ATOM 3152 N N . PHE D 1 52 ? -4.701 11.753 -1.812 1.00 19.48 50 PHE D N 1
ATOM 3153 C CA . PHE D 1 52 ? -3.405 11.126 -1.660 1.00 20.45 50 PHE D CA 1
ATOM 3154 C C . PHE D 1 52 ? -2.925 10.500 -2.969 1.00 19.47 50 PHE D C 1
ATOM 3155 O O . PHE D 1 52 ? -1.824 9.961 -3.039 1.00 18.02 50 PHE D O 1
ATOM 3163 N N . ASP D 1 53 ? -3.763 10.596 -3.996 1.00 19.24 51 ASP D N 1
ATOM 3164 C CA . ASP D 1 53 ? -3.471 10.057 -5.334 1.00 20.39 51 ASP D CA 1
ATOM 3165 C C . ASP D 1 53 ? -2.120 10.536 -5.927 1.00 18.39 51 ASP D C 1
ATOM 3166 O O . ASP D 1 53 ? -1.438 9.766 -6.580 1.00 18.50 51 ASP D O 1
ATOM 3171 N N . SER D 1 54 ? -1.753 11.802 -5.708 1.00 16.10 52 SER D N 1
ATOM 3172 C CA . SER D 1 54 ? -0.522 12.366 -6.281 1.00 15.68 52 SER D CA 1
ATOM 3173 C C . SER D 1 54 ? 0.621 12.492 -5.290 1.00 14.22 52 SER D C 1
ATOM 3174 O O . SER D 1 54 ? 1.677 13.040 -5.615 1.00 14.26 52 SER D O 1
ATOM 3177 N N . VAL D 1 55 ? 0.433 11.980 -4.085 1.00 13.63 53 VAL D N 1
ATOM 3178 C CA . VAL D 1 55 ? 1.481 12.026 -3.097 1.00 12.81 53 VAL D CA 1
ATOM 3179 C C . VAL D 1 55 ? 2.544 10.968 -3.376 1.00 11.96 53 VAL D C 1
ATOM 3180 O O . VAL D 1 55 ? 2.262 9.801 -3.700 1.00 12.15 53 VAL D O 1
ATOM 3184 N N . HIS D 1 56 ? 3.795 11.387 -3.272 1.00 11.78 54 HIS D N 1
ATOM 3185 C CA . HIS D 1 56 ? 4.898 10.491 -3.507 1.00 11.81 54 HIS D CA 1
ATOM 3186 C C . HIS D 1 56 ? 4.996 9.442 -2.406 1.00 12.85 54 HIS D C 1
ATOM 3187 O O . HIS D 1 56 ? 4.847 9.772 -1.230 1.00 13.99 54 HIS D O 1
ATOM 3194 N N . SER D 1 57 ? 5.260 8.195 -2.794 1.00 12.29 55 SER D N 1
ATOM 3195 C CA . SER D 1 57 ? 5.453 7.123 -1.827 1.00 13.62 55 SER D CA 1
ATOM 3196 C C . SER D 1 57 ? 6.369 7.548 -0.650 1.00 13.48 55 SER D C 1
ATOM 3197 O O . SER D 1 57 ? 6.073 7.214 0.474 1.00 13.42 55 SER D O 1
ATOM 3200 N N . LYS D 1 58 ? 7.404 8.329 -0.887 1.00 14.09 56 LYS D N 1
ATOM 3201 C CA . LYS D 1 58 ? 8.336 8.721 0.198 1.00 13.85 56 LYS D CA 1
ATOM 3202 C C . LYS D 1 58 ? 7.751 9.621 1.246 1.00 13.21 56 LYS D C 1
ATOM 3203 O O . LYS D 1 58 ? 8.335 9.755 2.311 1.00 13.43 56 LYS D O 1
ATOM 3209 N N . TYR D 1 59 ? 6.613 10.251 0.952 1.00 12.25 57 TYR D N 1
ATOM 3210 C CA . TYR D 1 59 ? 5.962 11.108 1.915 1.00 12.44 57 TYR D CA 1
ATOM 3211 C C . TYR D 1 59 ? 4.744 10.468 2.548 1.00 12.65 57 TYR D C 1
ATOM 3212 O O . TYR D 1 59 ? 4.155 11.065 3.444 1.00 12.40 57 TYR D O 1
ATOM 3221 N N . MET D 1 60 ? 4.370 9.262 2.103 1.00 13.31 58 MET D N 1
ATOM 3222 C CA . MET D 1 60 ? 3.160 8.604 2.626 1.00 13.63 58 MET D CA 1
ATOM 3223 C C . MET D 1 60 ? 3.297 8.275 4.121 1.00 12.68 58 MET D C 1
ATOM 3224 O O . MET D 1 60 ? 4.278 7.735 4.564 1.00 12.51 58 MET D O 1
ATOM 3229 N N . GLY D 1 61 ? 2.327 8.736 4.897 1.00 13.10 59 GLY D N 1
ATOM 3230 C CA . GLY D 1 61 ? 2.323 8.552 6.345 1.00 13.38 59 GLY D CA 1
ATOM 3231 C C . GLY D 1 61 ? 3.088 9.603 7.130 1.00 13.96 59 GLY D C 1
ATOM 3232 O O . GLY D 1 61 ? 2.905 9.713 8.357 1.00 13.71 59 GLY D O 1
ATOM 3233 N N . ARG D 1 62 ? 3.897 10.417 6.436 1.00 14.27 60 ARG D N 1
ATOM 3234 C CA . ARG D 1 62 ? 4.833 11.329 7.104 1.00 14.50 60 ARG D CA 1
ATOM 3235 C C . ARG D 1 62 ? 4.279 12.699 7.506 1.00 14.65 60 ARG D C 1
ATOM 3236 O O . ARG D 1 62 ? 4.985 13.473 8.181 1.00 14.57 60 ARG D O 1
ATOM 3244 N N . THR D 1 63 ? 3.038 13.005 7.125 1.00 14.45 61 THR D N 1
ATOM 3245 C CA . THR D 1 63 ? 2.506 14.338 7.338 1.00 15.68 61 THR D CA 1
ATOM 3246 C C . THR D 1 63 ? 1.150 14.401 8.073 1.00 16.49 61 THR D C 1
ATOM 3247 O O . THR D 1 63 ? 0.369 13.422 8.129 1.00 15.91 61 THR D O 1
ATOM 3251 N N . SER D 1 64 ? 0.955 15.549 8.715 1.00 16.54 62 SER D N 1
ATOM 3252 C CA . SER D 1 64 ? -0.277 15.972 9.372 1.00 17.97 62 SER D CA 1
ATOM 3253 C C . SER D 1 64 ? -0.674 17.303 8.763 1.00 17.64 62 SER D C 1
ATOM 3254 O O . SER D 1 64 ? 0.145 18.214 8.676 1.00 16.23 62 SER D O 1
ATOM 3257 N N . PHE D 1 65 ? -1.935 17.424 8.386 1.00 19.39 63 PHE D N 1
ATOM 3258 C CA . PHE D 1 65 ? -2.513 18.611 7.774 1.00 20.27 63 PHE D CA 1
ATOM 3259 C C . PHE D 1 65 ? -3.324 19.365 8.819 1.00 21.38 63 PHE D C 1
ATOM 3260 O O . PHE D 1 65 ? -4.209 18.780 9.419 1.00 22.52 63 PHE D O 1
ATOM 3268 N N . ASP D 1 66 ? -3.022 20.648 9.032 1.00 21.30 64 ASP D N 1
ATOM 3269 C CA . ASP D 1 66 ? -3.912 21.550 9.768 1.00 23.20 64 ASP D CA 1
ATOM 3270 C C . ASP D 1 66 ? -4.755 22.390 8.789 1.00 23.09 64 ASP D C 1
ATOM 3271 O O . ASP D 1 66 ? -4.249 23.366 8.191 1.00 20.24 64 ASP D O 1
ATOM 3276 N N . SER D 1 67 ? -6.034 22.020 8.656 1.00 23.03 65 SER D N 1
ATOM 3277 C CA . SER D 1 67 ? -6.972 22.668 7.725 1.00 25.17 65 SER D CA 1
ATOM 3278 C C . SER D 1 67 ? -7.405 24.060 8.177 1.00 26.87 65 SER D C 1
ATOM 3279 O O . SER D 1 67 ? -7.997 24.791 7.396 1.00 32.73 65 SER D O 1
ATOM 3282 N N . ASP D 1 68 ? -7.140 24.416 9.426 1.00 26.25 66 ASP D N 1
ATOM 3283 C CA . ASP D 1 68 ? -7.496 25.738 9.949 1.00 27.25 66 ASP D CA 1
ATOM 3284 C C . ASP D 1 68 ? -6.571 26.802 9.398 1.00 27.74 66 ASP D C 1
ATOM 3285 O O . ASP D 1 68 ? -7.023 27.870 8.958 1.00 28.40 66 ASP D O 1
ATOM 3290 N N . SER D 1 69 ? -5.276 26.503 9.427 1.00 25.73 67 SER D N 1
ATOM 3291 C CA . SER D 1 69 ? -4.235 27.470 9.062 1.00 26.74 67 SER D CA 1
ATOM 3292 C C . SER D 1 69 ? -3.596 27.208 7.691 1.00 25.80 67 SER D C 1
ATOM 3293 O O . SER D 1 69 ? -2.826 28.033 7.204 1.00 27.86 67 SER D O 1
ATOM 3296 N N . TRP D 1 70 ? -3.916 26.075 7.073 1.00 22.94 68 TRP D N 1
ATOM 3297 C CA . TRP D 1 70 ? -3.248 25.643 5.840 1.00 22.85 68 TRP D CA 1
ATOM 3298 C C . TRP D 1 70 ? -1.758 25.456 6.066 1.00 20.19 68 TRP D C 1
ATOM 3299 O O . TRP D 1 70 ? -0.909 26.068 5.385 1.00 20.47 68 TRP D O 1
ATOM 3310 N N . THR D 1 71 ? -1.444 24.642 7.045 1.00 17.60 69 THR D N 1
ATOM 3311 C CA . THR D 1 71 ? -0.090 24.332 7.369 1.00 18.29 69 THR D CA 1
ATOM 3312 C C . THR D 1 71 ? 0.071 22.813 7.339 1.00 17.33 69 THR D C 1
ATOM 3313 O O . THR D 1 71 ? -0.795 22.070 7.859 1.00 16.69 69 THR D O 1
ATOM 3317 N N . LEU D 1 72 ? 1.142 22.353 6.701 1.00 16.11 70 LEU D N 1
ATOM 3318 C CA . LEU D 1 72 ? 1.491 20.914 6.688 1.00 15.66 70 LEU D CA 1
ATOM 3319 C C . LEU D 1 72 ? 2.672 20.632 7.595 1.00 16.36 70 LEU D C 1
ATOM 3320 O O . LEU D 1 72 ? 3.725 21.250 7.460 1.00 16.18 70 LEU D O 1
ATOM 3325 N N . ARG D 1 73 ? 2.510 19.671 8.505 1.00 17.23 71 ARG D N 1
ATOM 3326 C CA . ARG D 1 73 ? 3.610 19.251 9.349 1.00 18.53 71 ARG D CA 1
ATOM 3327 C C . ARG D 1 73 ? 4.290 18.018 8.768 1.00 17.21 71 ARG D C 1
ATOM 3328 O O . ARG D 1 73 ? 3.630 17.045 8.423 1.00 17.35 71 ARG D O 1
ATOM 3336 N N . LEU D 1 74 ? 5.601 18.086 8.616 1.00 16.88 72 LEU D N 1
ATOM 3337 C CA . LEU D 1 74 ? 6.395 16.943 8.210 1.00 17.82 72 LEU D CA 1
ATOM 3338 C C . LEU D 1 74 ? 7.058 16.402 9.466 1.00 19.01 72 LEU D C 1
ATOM 3339 O O . LEU D 1 74 ? 7.859 17.095 10.101 1.00 17.82 72 LEU D O 1
ATOM 3344 N N . HIS D 1 75 ? 6.714 15.170 9.826 1.00 20.23 73 HIS D N 1
ATOM 3345 C CA . HIS D 1 75 ? 7.205 14.552 11.055 1.00 20.45 73 HIS D CA 1
ATOM 3346 C C . HIS D 1 75 ? 8.515 13.803 10.861 1.00 20.03 73 HIS D C 1
ATOM 3347 O O . HIS D 1 75 ? 8.934 13.519 9.734 1.00 18.38 73 HIS D O 1
ATOM 3354 N N . ASN D 1 76 ? 9.153 13.475 11.989 1.00 20.58 74 ASN D N 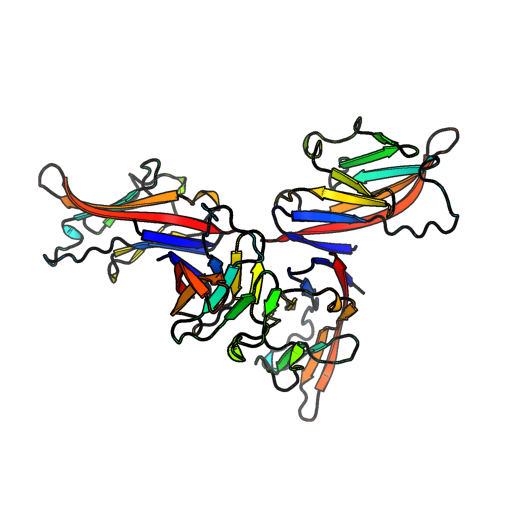1
ATOM 3355 C CA . ASN D 1 76 ? 10.374 12.673 12.021 1.00 21.20 74 ASN D CA 1
ATOM 3356 C C . ASN D 1 76 ? 11.396 13.099 10.974 1.00 20.68 74 ASN D C 1
ATOM 3357 O O . ASN D 1 76 ? 11.831 12.313 10.134 1.00 19.03 74 ASN D O 1
ATOM 3362 N N . LEU D 1 77 ? 11.808 14.359 11.056 1.00 18.96 75 LEU D N 1
ATOM 3363 C CA . LEU D 1 77 ? 12.667 14.932 10.057 1.00 19.31 75 LEU D CA 1
ATOM 3364 C C . LEU D 1 77 ? 14.011 14.226 9.985 1.00 20.63 75 LEU D C 1
ATOM 3365 O O . LEU D 1 77 ? 14.630 13.911 11.009 1.00 20.72 75 LEU D O 1
ATOM 3370 N N . GLN D 1 78 ? 14.432 13.988 8.754 1.00 20.55 76 GLN D N 1
ATOM 3371 C CA . GLN D 1 78 ? 15.695 13.388 8.434 1.00 23.09 76 GLN D CA 1
ATOM 3372 C C . GLN D 1 78 ? 16.560 14.435 7.787 1.00 22.35 76 GLN D C 1
ATOM 3373 O O . GLN D 1 78 ? 16.054 15.419 7.276 1.00 21.93 76 GLN D O 1
ATOM 3379 N N . ILE D 1 79 ? 17.854 14.147 7.716 1.00 22.21 77 ILE D N 1
ATOM 3380 C CA . ILE D 1 79 ? 18.825 15.002 7.038 1.00 23.80 77 ILE D CA 1
ATOM 3381 C C . ILE D 1 79 ? 18.464 15.241 5.575 1.00 22.34 77 ILE D C 1
ATOM 3382 O O . ILE D 1 79 ? 18.538 16.358 5.092 1.00 21.91 77 ILE D O 1
ATOM 3387 N N . LYS D 1 80 ? 18.054 14.190 4.891 1.00 22.51 78 LYS D N 1
ATOM 3388 C CA A LYS D 1 80 ? 17.662 14.277 3.483 0.60 22.99 78 LYS D CA 1
ATOM 3389 C CA B LYS D 1 80 ? 17.694 14.314 3.481 0.40 22.33 78 LYS D CA 1
ATOM 3390 C C . LYS D 1 80 ? 16.417 15.138 3.282 1.00 21.23 78 LYS D C 1
ATOM 3391 O O . LYS D 1 80 ? 16.048 15.416 2.161 1.00 21.19 78 LYS D O 1
ATOM 3402 N N . ASP D 1 81 ? 15.732 15.522 4.367 1.00 19.45 79 ASP D N 1
ATOM 3403 C CA . ASP D 1 81 ? 14.523 16.355 4.226 1.00 17.71 79 ASP D CA 1
ATOM 3404 C C . ASP D 1 81 ? 14.844 17.834 3.971 1.00 16.92 79 ASP D C 1
ATOM 3405 O O . ASP D 1 81 ? 13.943 18.606 3.708 1.00 15.56 79 ASP D O 1
ATOM 3410 N N . LYS D 1 82 ? 16.119 18.220 4.059 1.00 16.41 80 LYS D N 1
ATOM 3411 C CA . LYS D 1 82 ? 16.535 19.598 3.749 1.00 16.13 80 LYS D CA 1
ATOM 3412 C C . LYS D 1 82 ? 16.136 19.966 2.357 1.00 15.19 80 LYS D C 1
ATOM 3413 O O . LYS D 1 82 ? 16.189 19.133 1.450 1.00 15.18 80 LYS D O 1
ATOM 3419 N N . GLY D 1 83 ? 15.714 21.205 2.195 1.00 14.57 81 GLY D N 1
ATOM 3420 C CA . GLY D 1 83 ? 15.513 21.775 0.867 1.00 14.18 81 GLY D CA 1
ATOM 3421 C C . GLY D 1 83 ? 14.309 22.704 0.807 1.00 14.83 81 GLY D C 1
ATOM 3422 O O . GLY D 1 83 ? 13.774 23.131 1.832 1.00 14.56 81 GLY D O 1
ATOM 3423 N N . LEU D 1 84 ? 13.867 22.983 -0.402 1.00 14.72 82 LEU D N 1
ATOM 3424 C CA . LEU D 1 84 ? 12.810 23.943 -0.600 1.00 15.45 82 LEU D CA 1
ATOM 3425 C C . LEU D 1 84 ? 11.482 23.216 -0.688 1.00 14.67 82 LEU D C 1
ATOM 3426 O O . LEU D 1 84 ? 11.364 22.125 -1.311 1.00 14.71 82 LEU D O 1
ATOM 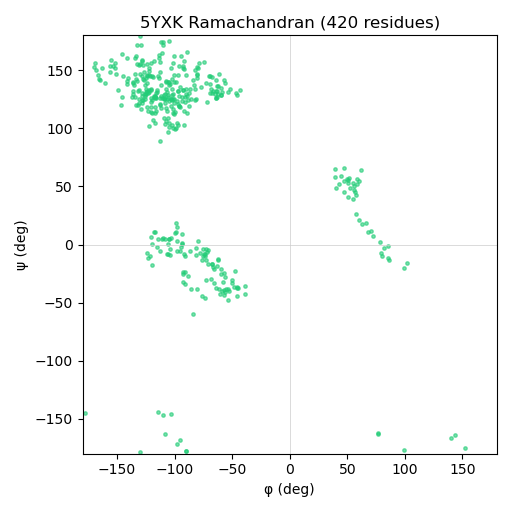3431 N N . TYR D 1 85 ? 10.501 23.776 0.011 1.00 13.54 83 TYR D N 1
ATOM 3432 C CA . TYR D 1 85 ? 9.130 23.293 -0.045 1.00 13.68 83 TYR D CA 1
ATOM 3433 C C . TYR D 1 85 ? 8.239 24.439 -0.455 1.00 13.14 83 TYR D C 1
ATOM 3434 O O . TYR D 1 85 ? 8.504 25.591 -0.108 1.00 12.81 83 TYR D O 1
ATOM 3443 N N . GLN D 1 86 ? 7.206 24.102 -1.214 1.00 12.23 84 GLN D N 1
ATOM 3444 C CA . GLN D 1 86 ? 6.309 25.088 -1.796 1.00 13.04 84 GLN D CA 1
ATOM 3445 C C . GLN D 1 86 ? 4.871 24.743 -1.450 1.00 12.16 84 GLN D C 1
ATOM 3446 O O . GLN D 1 86 ? 4.427 23.655 -1.740 1.00 11.16 84 GLN D O 1
ATOM 3452 N N . CYS D 1 87 ? 4.160 25.681 -0.832 1.00 11.95 85 CYS D N 1
ATOM 3453 C CA . CYS D 1 87 ? 2.702 25.632 -0.784 1.00 12.26 85 CYS D CA 1
ATOM 3454 C C . CYS D 1 87 ? 2.153 26.408 -1.984 1.00 11.68 85 CYS D C 1
ATOM 3455 O O . CYS D 1 87 ? 2.476 27.597 -2.167 1.00 11.53 85 CYS D O 1
ATOM 3458 N N . ILE D 1 88 ? 1.348 25.749 -2.811 1.00 10.96 86 ILE D N 1
ATOM 3459 C CA . ILE D 1 88 ? 0.840 26.391 -4.042 1.00 10.71 86 ILE D CA 1
ATOM 3460 C C . ILE D 1 88 ? -0.647 26.240 -4.076 1.00 10.36 86 ILE D C 1
ATOM 3461 O O . ILE D 1 88 ? -1.154 25.125 -3.973 1.00 10.86 86 ILE D O 1
ATOM 3466 N N . ILE D 1 89 ? -1.331 27.369 -4.198 1.00 9.80 87 ILE D N 1
ATOM 3467 C CA . ILE D 1 89 ? -2.775 27.416 -4.148 1.00 9.90 87 ILE D CA 1
ATOM 3468 C C . ILE D 1 89 ? -3.309 27.874 -5.475 1.00 10.24 87 ILE D C 1
ATOM 3469 O O . ILE D 1 89 ? -2.824 28.868 -6.039 1.00 10.54 87 ILE D O 1
ATOM 3474 N N . HIS D 1 90 ? -4.292 27.131 -5.978 1.00 10.30 88 HIS D N 1
ATOM 3475 C CA . HIS D 1 90 ? -4.893 27.424 -7.275 1.00 10.56 88 HIS D CA 1
ATOM 3476 C C . HIS D 1 90 ? -6.364 27.635 -7.078 1.00 11.40 88 HIS D C 1
ATOM 3477 O O . HIS D 1 90 ? -6.965 26.999 -6.217 1.00 10.05 88 HIS D O 1
ATOM 3484 N N . HIS D 1 91 ? -6.919 28.488 -7.923 1.00 11.89 89 HIS D N 1
ATOM 3485 C CA . HIS D 1 91 ? -8.351 28.614 -8.082 1.00 12.75 89 HIS D CA 1
ATOM 3486 C C . HIS D 1 91 ? -8.837 27.783 -9.281 1.00 12.93 89 HIS D C 1
ATOM 3487 O O . HIS D 1 91 ? -8.361 27.936 -10.396 1.00 12.21 89 HIS D O 1
ATOM 3494 N N . LYS D 1 92 ? -9.731 26.847 -9.012 1.00 13.60 90 LYS D N 1
ATOM 3495 C CA . LYS D 1 92 ? -10.295 25.972 -10.029 1.00 15.04 90 LYS D CA 1
ATOM 3496 C C . LYS D 1 92 ? -11.158 26.785 -10.937 1.00 15.93 90 LYS D C 1
ATOM 3497 O O . LYS D 1 92 ? -11.960 27.586 -10.465 1.00 16.57 90 LYS D O 1
ATOM 3503 N N . LYS D 1 93 ? -11.000 26.578 -12.235 1.00 16.61 91 LYS D N 1
ATOM 3504 C CA . LYS D 1 93 ? -11.831 27.242 -13.218 1.00 17.83 91 LYS D CA 1
ATOM 3505 C C . LYS D 1 93 ? -12.696 26.176 -13.857 1.00 18.03 91 LYS D C 1
ATOM 3506 O O . LYS D 1 93 ? -12.521 24.983 -13.572 1.00 16.94 91 LYS D O 1
ATOM 3512 N N . PRO D 1 94 ? -13.627 26.583 -14.726 1.00 18.80 92 PRO D N 1
ATOM 3513 C CA . PRO D 1 94 ? -14.481 25.556 -15.328 1.00 19.49 92 PRO D CA 1
ATOM 3514 C C . PRO D 1 94 ? -13.667 24.440 -16.023 1.00 18.86 92 PRO D C 1
ATOM 3515 O O . PRO D 1 94 ? -14.041 23.264 -15.949 1.00 18.70 92 PRO D O 1
ATOM 3519 N N . THR D 1 95 ? -12.571 24.810 -16.690 1.00 18.72 93 THR D N 1
ATOM 3520 C CA . THR D 1 95 ? -11.553 23.865 -17.177 1.00 18.72 93 THR D CA 1
ATOM 3521 C C . THR D 1 95 ? -10.197 24.347 -16.621 1.00 18.79 93 THR D C 1
ATOM 3522 O O . THR D 1 95 ? -9.872 25.521 -16.733 1.00 18.36 93 THR D O 1
ATOM 3526 N N . GLY D 1 96 ? -9.452 23.453 -15.968 1.00 18.96 94 GLY D N 1
ATOM 3527 C CA . GLY D 1 96 ? -8.134 23.790 -15.438 1.00 18.83 94 GLY D CA 1
ATOM 3528 C C . GLY D 1 96 ? -8.218 24.610 -14.171 1.00 17.62 94 GLY D C 1
ATOM 3529 O O . GLY D 1 96 ? -9.260 24.630 -13.514 1.00 17.04 94 GLY D O 1
ATOM 3530 N N . MET D 1 97 ? -7.111 25.261 -13.831 1.00 16.63 95 MET D N 1
ATOM 3531 C CA . MET D 1 97 ? -7.000 26.068 -12.622 1.00 16.83 95 MET D CA 1
ATOM 3532 C C . MET D 1 97 ? -5.928 27.130 -12.779 1.00 16.13 95 MET D C 1
ATOM 3533 O O . MET D 1 97 ? -5.018 27.020 -13.615 1.00 15.45 95 MET D O 1
ATOM 3538 N N . ILE D 1 98 ? -6.033 28.162 -11.954 1.00 15.32 96 ILE D N 1
ATOM 3539 C CA . ILE D 1 98 ? -5.112 29.288 -12.024 1.00 14.72 96 ILE D CA 1
ATOM 3540 C C . ILE D 1 98 ? -4.366 29.383 -10.728 1.00 13.00 96 ILE D C 1
ATOM 3541 O O . ILE D 1 98 ? -4.987 29.425 -9.690 1.00 12.75 96 ILE D O 1
ATOM 3546 N N . ARG D 1 99 ? -3.040 29.432 -10.776 1.00 12.82 97 ARG D N 1
ATOM 3547 C CA . ARG D 1 99 ? -2.248 29.705 -9.558 1.00 12.51 97 ARG D CA 1
ATOM 3548 C C . ARG D 1 99 ? -2.528 31.084 -9.001 1.00 11.83 97 ARG D C 1
ATOM 3549 O O . ARG D 1 99 ? -2.405 32.097 -9.703 1.00 11.80 97 ARG D O 1
ATOM 3557 N N . ILE D 1 100 ? -2.865 31.148 -7.722 1.00 11.48 98 ILE D N 1
ATOM 3558 C CA . ILE D 1 100 ? -3.185 32.431 -7.113 1.00 11.31 98 ILE D CA 1
ATOM 3559 C C . ILE D 1 100 ? -2.256 32.811 -5.951 1.00 11.75 98 ILE D C 1
ATOM 3560 O O . ILE D 1 100 ? -2.215 33.957 -5.557 1.00 12.07 98 ILE D O 1
ATOM 3565 N N . HIS D 1 101 ? -1.527 31.858 -5.392 1.00 11.95 99 HIS D N 1
ATOM 3566 C CA . HIS D 1 101 ? -0.720 32.141 -4.222 1.00 12.58 99 HIS D CA 1
ATOM 3567 C C . HIS D 1 101 ? 0.348 31.071 -4.073 1.00 12.73 99 HIS D C 1
ATOM 3568 O O . HIS D 1 101 ? 0.101 29.892 -4.297 1.00 12.05 99 HIS D O 1
ATOM 3575 N N . GLN D 1 102 ? 1.546 31.493 -3.722 1.00 12.04 100 GLN D N 1
ATOM 3576 C CA . GLN D 1 102 ? 2.596 30.541 -3.485 1.00 13.04 100 GLN D CA 1
ATOM 3577 C C . GLN D 1 102 ? 3.409 31.011 -2.312 1.00 13.16 100 GLN D C 1
ATOM 3578 O O . GLN D 1 102 ? 3.737 32.197 -2.206 1.00 12.36 100 GLN D O 1
ATOM 3584 N N . MET D 1 103 ? 3.759 30.074 -1.447 1.00 13.19 101 MET D N 1
ATOM 3585 C CA . MET D 1 103 ? 4.616 30.388 -0.324 1.00 14.23 101 MET D CA 1
ATOM 3586 C C . MET D 1 103 ? 5.727 29.362 -0.283 1.00 14.07 101 MET D C 1
ATOM 3587 O O . MET D 1 103 ? 5.471 28.166 -0.190 1.00 12.95 101 MET D O 1
ATOM 3592 N N . ASN D 1 104 ? 6.959 29.859 -0.354 1.00 13.55 102 ASN D N 1
ATOM 3593 C CA . ASN D 1 104 ? 8.153 29.025 -0.385 1.00 14.96 102 ASN D CA 1
ATOM 3594 C C . ASN D 1 104 ? 8.845 28.995 0.968 1.00 15.09 102 ASN D C 1
ATOM 3595 O O . ASN D 1 104 ? 9.070 30.049 1.572 1.00 15.81 102 ASN D O 1
ATOM 3600 N N . SER D 1 105 ? 9.224 27.795 1.403 1.00 14.82 103 SER D N 1
ATOM 3601 C CA . SER D 1 105 ? 9.927 27.588 2.659 1.00 15.05 103 SER D CA 1
ATOM 3602 C C . SER D 1 105 ? 11.202 26.823 2.460 1.00 14.69 103 SER D C 1
ATOM 3603 O O . SER D 1 105 ? 11.182 25.733 1.872 1.00 14.01 103 SER D O 1
ATOM 3606 N N . GLU D 1 106 ? 12.306 27.385 2.923 1.00 14.60 104 GLU D N 1
ATOM 3607 C CA . GLU D 1 106 ? 13.614 26.711 2.932 1.00 15.27 104 GLU D CA 1
ATOM 3608 C C . GLU D 1 106 ? 13.790 25.951 4.220 1.00 14.61 104 GLU D C 1
ATOM 3609 O O . GLU D 1 106 ? 13.868 26.554 5.298 1.00 14.03 104 GLU D O 1
ATOM 3615 N N . LEU D 1 107 ? 13.831 24.624 4.135 1.00 14.49 105 LEU D N 1
ATOM 3616 C CA . LEU D 1 107 ? 13.914 23.816 5.351 1.00 14.89 105 LEU D CA 1
ATOM 3617 C C . LEU D 1 107 ? 15.360 23.453 5.628 1.00 14.81 105 LEU D C 1
ATOM 3618 O O . LEU D 1 107 ? 16.032 22.827 4.791 1.00 14.22 105 LEU D O 1
ATOM 3623 N N . SER D 1 108 ? 15.838 23.911 6.789 1.00 15.38 106 SER D N 1
ATOM 3624 C CA . SER D 1 108 ? 17.109 23.488 7.330 1.00 15.99 106 SER D CA 1
ATOM 3625 C C . SER D 1 108 ? 16.810 22.427 8.356 1.00 16.30 106 SER D C 1
ATOM 3626 O O . SER D 1 108 ? 15.828 22.506 9.079 1.00 16.46 106 SER D O 1
ATOM 3629 N N . VAL D 1 109 ? 17.619 21.391 8.387 1.00 16.30 107 VAL D N 1
ATOM 3630 C CA . VAL D 1 109 ? 17.410 20.350 9.390 1.00 17.62 107 VAL D CA 1
ATOM 3631 C C . VAL D 1 109 ? 18.663 20.311 10.225 1.00 18.59 107 VAL D C 1
ATOM 3632 O O . VAL D 1 109 ? 19.716 19.893 9.759 1.00 17.54 107 VAL D O 1
ATOM 3636 N N . LEU D 1 110 ? 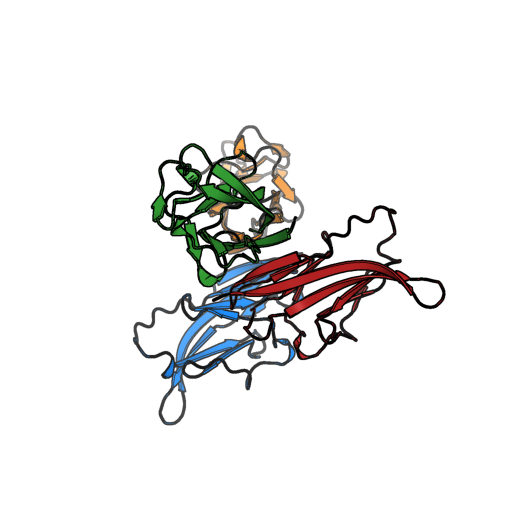18.549 20.815 11.442 1.00 20.56 108 LEU D N 1
ATOM 3637 C CA . LEU D 1 110 ? 19.736 21.066 12.236 1.00 23.46 108 LEU D CA 1
ATOM 3638 C C . LEU D 1 110 ? 20.019 19.852 13.104 1.00 24.96 108 LEU D C 1
ATOM 3639 O O . LEU D 1 110 ? 19.115 19.077 13.449 1.00 23.44 108 LEU D O 1
ATOM 3644 N N . ALA D 1 111 ? 21.291 19.670 13.412 1.00 28.99 109 ALA D N 1
ATOM 3645 C CA . ALA D 1 111 ? 21.689 18.768 14.478 1.00 32.21 109 ALA D CA 1
ATOM 3646 C C . ALA D 1 111 ? 22.511 19.564 15.478 1.00 36.28 109 ALA D C 1
ATOM 3647 O O . ALA D 1 111 ? 23.477 20.230 15.106 1.00 38.31 109 ALA D O 1
#

Organism: Homo sapiens (NCBI:txid9606)